Protein AF-A0A944E3U8-F1 (afdb_monomer_lite)

pLDDT: mean 85.31, std 17.19, range [30.39, 98.81]

Secondary structure (DSSP, 8-state):
-TTT-GGG-----S-HHHHHHHHHHHHHTT---EEEEEGGGGGGGHHIIIIIIITTT---EEEEETBB--STT-TTT-BTTHHHHHTTSTT-EEE--SSHHHHHHHHHHHHH--SS-EEEEE-S---------SEEETTEEEEEE-TTS---EEEEE-GGGHHHHHHHHHHHHHHH---EEEEE-SEEESPPHHHHHHHHHSSEEEEEEEEESSSSHHHHHHHHHHHTT--S-EEEEEE-SSPPPS--HHHHHHHTT-SHHHHHHHHHHHHHHHHH--S-------------------PPPPPPSSPPPPP---EEETTEEESTT---EEEEE--S-TT-HHHHHHHHHHHHHTT-SEEEEE--SHHHHHHHHHHHTT-SSPEEEE-SS-THHHHHHHHTT-SEEEE-GGG-TT-GGGHHHHHHHHHHHT--EEEEEEGGG--HHHHHHHSS--HHHHHHHHHHHHHHHHTTT---EEEEEE-SSHHHHHHHHHHHHHH----BEE--SS--SHHHHHHHHHHHHHHHHHTT--SEE----SS-HHHHHHHHHTT-S----EEEES-TTTHHHHGGG-SEEEEEETTEEEEEETTEEEEEEEGGGTTHHHHHHHHHTTSS--PPPP-PPP-

Structure (mmCIF, N/CA/C/O backbone):
data_AF-A0A944E3U8-F1
#
_entry.id   AF-A0A944E3U8-F1
#
loop_
_atom_site.group_PDB
_atom_site.id
_atom_site.type_symbol
_atom_site.label_atom_id
_atom_site.label_alt_id
_atom_site.label_comp_id
_atom_site.label_asym_id
_atom_site.label_entity_id
_atom_site.label_seq_id
_atom_site.pdbx_PDB_ins_code
_atom_site.Cartn_x
_atom_site.Cartn_y
_atom_site.Cartn_z
_atom_site.occupancy
_atom_site.B_iso_or_equiv
_atom_site.auth_seq_id
_atom_site.auth_comp_id
_atom_site.auth_asym_id
_atom_site.auth_atom_id
_atom_site.pdbx_PDB_model_num
ATOM 1 N N . MET A 1 1 ? 16.002 -10.370 21.525 1.00 70.06 1 MET A N 1
ATOM 2 C CA . MET A 1 1 ? 15.363 -11.692 21.335 1.00 70.06 1 MET A CA 1
ATOM 3 C C . MET A 1 1 ? 16.104 -12.505 20.283 1.00 70.06 1 MET A C 1
ATOM 5 O O . MET A 1 1 ? 16.608 -13.553 20.651 1.00 70.06 1 MET A O 1
ATOM 9 N N . ALA A 1 2 ? 16.281 -11.983 19.061 1.00 79.00 2 ALA A N 1
ATOM 10 C CA . ALA A 1 2 ? 17.024 -12.642 17.976 1.00 79.00 2 ALA A CA 1
ATOM 11 C C . ALA A 1 2 ? 18.429 -13.137 18.373 1.00 79.00 2 ALA A C 1
ATOM 13 O O . ALA A 1 2 ? 18.755 -14.288 18.142 1.00 79.00 2 ALA A O 1
ATOM 14 N N . VAL A 1 3 ? 19.218 -12.326 19.090 1.00 85.12 3 VAL A N 1
ATOM 15 C CA . VAL A 1 3 ? 20.553 -12.747 19.577 1.00 85.12 3 VAL A CA 1
ATOM 16 C C . VAL A 1 3 ? 20.490 -13.935 20.549 1.00 85.12 3 VAL A C 1
ATOM 18 O O . VAL A 1 3 ? 21.386 -14.767 20.576 1.00 85.12 3 VAL A O 1
ATOM 21 N N . ARG A 1 4 ? 19.440 -14.012 21.376 1.00 90.12 4 ARG A N 1
ATOM 22 C CA . ARG A 1 4 ? 19.311 -15.037 22.424 1.00 90.12 4 ARG A CA 1
ATOM 23 C C . ARG A 1 4 ? 18.653 -16.322 21.913 1.00 90.12 4 ARG A C 1
ATOM 25 O O . ARG A 1 4 ? 18.906 -17.380 22.476 1.00 90.12 4 ARG A O 1
ATOM 32 N N . PHE A 1 5 ? 17.798 -16.222 20.896 1.00 89.00 5 PHE A N 1
ATOM 33 C CA . PHE A 1 5 ? 17.044 -17.337 20.317 1.00 89.00 5 PHE A CA 1
ATOM 34 C C . PHE A 1 5 ? 17.022 -17.231 18.781 1.00 89.00 5 PHE A C 1
ATOM 36 O O . PHE A 1 5 ? 15.954 -16.999 18.212 1.00 89.00 5 PHE A O 1
ATOM 43 N N . PRO A 1 6 ? 18.180 -17.344 18.110 1.00 86.69 6 PRO A N 1
ATOM 44 C CA . PRO A 1 6 ? 18.287 -17.107 16.668 1.00 86.69 6 PRO A CA 1
ATOM 45 C C . PRO A 1 6 ? 17.401 -18.052 15.849 1.00 86.69 6 PRO A C 1
ATOM 47 O O . PRO A 1 6 ? 16.741 -17.606 14.920 1.00 86.69 6 PRO A O 1
ATOM 50 N N . ASP A 1 7 ? 17.259 -19.309 16.272 1.00 88.62 7 ASP A N 1
ATOM 51 C CA . ASP A 1 7 ? 16.445 -20.316 15.568 1.00 88.62 7 ASP A CA 1
ATOM 52 C C . ASP A 1 7 ? 14.931 -20.188 15.827 1.00 88.62 7 ASP A C 1
ATOM 54 O O . ASP A 1 7 ? 14.140 -21.029 15.406 1.00 88.62 7 ASP A O 1
ATOM 58 N N . ARG A 1 8 ? 14.510 -19.165 16.582 1.00 87.56 8 ARG A N 1
ATOM 59 C CA . ARG A 1 8 ? 13.103 -18.920 16.949 1.00 87.56 8 ARG A CA 1
ATOM 60 C C . ARG A 1 8 ? 12.608 -17.537 16.543 1.00 87.56 8 ARG A C 1
ATOM 62 O O . ARG A 1 8 ? 11.467 -17.197 16.849 1.00 87.56 8 ARG A O 1
ATOM 69 N N . VAL A 1 9 ? 13.461 -16.719 15.930 1.00 91.56 9 VAL A N 1
ATOM 70 C CA . VAL A 1 9 ? 13.129 -15.352 15.529 1.00 91.56 9 VAL A CA 1
ATOM 71 C C . VAL A 1 9 ? 13.502 -15.172 14.072 1.00 91.56 9 VAL A C 1
ATOM 73 O O . VAL A 1 9 ? 14.679 -15.134 13.730 1.00 91.56 9 VAL A O 1
ATOM 76 N N . PHE A 1 10 ? 12.482 -15.022 13.238 1.00 89.81 10 PHE A N 1
ATOM 77 C CA . PHE A 1 10 ? 12.627 -14.831 11.804 1.00 89.81 10 PHE A CA 1
ATOM 78 C C . PHE A 1 10 ? 12.220 -13.401 11.464 1.00 89.81 10 PHE A C 1
ATOM 80 O O . PHE A 1 10 ? 11.103 -12.987 11.772 1.00 89.81 10 PHE A O 1
ATOM 87 N N . ASP A 1 11 ? 13.140 -12.645 10.870 1.00 89.19 11 ASP A N 1
ATOM 88 C CA . ASP A 1 11 ? 12.849 -11.328 10.314 1.00 89.19 11 ASP A CA 1
ATOM 89 C C . ASP A 1 11 ? 12.529 -11.495 8.829 1.00 89.19 11 ASP A C 1
ATOM 91 O O . ASP A 1 11 ? 13.371 -11.940 8.048 1.00 89.19 11 ASP A O 1
ATOM 95 N N . VAL A 1 12 ? 11.292 -11.184 8.459 1.00 86.19 12 VAL A N 1
ATOM 96 C CA . VAL A 1 12 ? 10.816 -11.248 7.072 1.00 86.19 12 VAL A CA 1
ATOM 97 C C . VAL A 1 12 ? 10.881 -9.885 6.375 1.00 86.19 12 VAL A C 1
ATOM 99 O O . VAL A 1 12 ? 10.462 -9.760 5.228 1.00 86.19 12 VAL A O 1
ATOM 102 N N . GLY A 1 13 ? 11.399 -8.851 7.046 1.00 87.62 13 GLY A N 1
ATOM 103 C CA . GLY A 1 13 ? 11.366 -7.475 6.565 1.00 87.62 13 GLY A CA 1
ATOM 104 C C . GLY A 1 13 ? 9.938 -6.930 6.455 1.00 87.62 13 GLY A C 1
ATOM 105 O O . GLY A 1 13 ? 9.025 -7.355 7.161 1.00 87.62 13 GLY A O 1
ATOM 106 N N . ILE A 1 14 ? 9.732 -5.974 5.545 1.00 85.44 14 ILE A N 1
ATOM 107 C CA . ILE A 1 14 ? 8.424 -5.337 5.297 1.00 85.44 14 ILE A CA 1
ATOM 108 C C . ILE A 1 14 ? 7.599 -6.200 4.324 1.00 85.44 14 ILE A C 1
ATOM 110 O O . ILE A 1 14 ? 7.305 -5.803 3.191 1.00 85.44 14 ILE A O 1
ATOM 114 N N . ALA A 1 15 ? 7.303 -7.423 4.756 1.00 93.50 15 ALA A N 1
ATOM 115 C CA . ALA A 1 15 ? 6.632 -8.448 3.967 1.00 93.50 15 ALA A CA 1
ATOM 116 C C . ALA A 1 15 ? 5.545 -9.142 4.800 1.00 93.50 15 ALA A C 1
ATOM 118 O O . ALA A 1 15 ? 5.609 -10.345 5.054 1.00 93.50 15 ALA A O 1
ATOM 119 N N . GLU A 1 16 ? 4.544 -8.379 5.243 1.00 95.50 16 GLU A N 1
ATOM 120 C CA . GLU A 1 16 ? 3.513 -8.858 6.167 1.00 95.50 16 GLU A CA 1
ATOM 121 C C . GLU A 1 16 ? 2.783 -10.097 5.628 1.00 95.50 16 GLU A C 1
ATOM 123 O O . GLU A 1 16 ? 2.570 -11.037 6.388 1.00 95.50 16 GLU A O 1
ATOM 128 N N . GLN A 1 17 ? 2.481 -10.164 4.322 1.00 96.69 17 GLN A N 1
ATOM 129 C CA . GLN A 1 17 ? 1.853 -11.353 3.723 1.00 96.69 17 GLN A CA 1
ATOM 130 C C . GLN A 1 17 ? 2.705 -12.610 3.925 1.00 96.69 17 GLN A C 1
ATOM 132 O O . GLN A 1 17 ? 2.217 -13.629 4.405 1.00 96.69 17 GLN A O 1
ATOM 137 N N . HIS A 1 18 ? 4.008 -12.516 3.643 1.00 95.25 18 HIS A N 1
ATOM 138 C CA . HIS A 1 18 ? 4.942 -13.626 3.824 1.00 95.25 18 HIS A CA 1
ATOM 139 C C . HIS A 1 18 ? 5.085 -14.005 5.301 1.00 95.25 18 HIS A C 1
ATOM 141 O O . HIS A 1 18 ? 5.196 -15.192 5.612 1.00 95.25 18 HIS A O 1
ATOM 147 N N . ALA A 1 19 ? 5.045 -13.021 6.209 1.00 96.25 19 ALA A N 1
ATOM 148 C CA . ALA A 1 19 ? 5.047 -13.251 7.653 1.00 96.25 19 ALA A CA 1
ATOM 149 C C . ALA A 1 19 ? 3.872 -14.143 8.071 1.00 96.25 19 ALA A C 1
ATOM 151 O O . ALA A 1 19 ? 4.063 -15.152 8.753 1.00 96.25 19 ALA A O 1
ATOM 152 N N . VAL A 1 20 ? 2.659 -13.774 7.643 1.00 98.00 20 VAL A N 1
ATOM 153 C CA . VAL A 1 20 ? 1.426 -14.460 8.040 1.00 98.00 20 VAL A CA 1
ATOM 154 C C . VAL A 1 20 ? 1.305 -15.822 7.361 1.00 98.00 20 VAL A C 1
ATOM 156 O O . VAL A 1 20 ? 1.029 -16.799 8.052 1.00 98.00 20 VAL A O 1
ATOM 159 N N . THR A 1 21 ? 1.608 -15.940 6.066 1.00 97.19 21 THR A N 1
ATOM 160 C CA . THR A 1 21 ? 1.608 -17.241 5.372 1.00 97.19 21 THR A CA 1
ATOM 161 C C . THR A 1 21 ? 2.643 -18.201 5.968 1.00 97.19 21 THR A C 1
ATOM 163 O O . THR A 1 21 ? 2.348 -19.375 6.195 1.00 97.19 21 THR A O 1
ATOM 166 N N . SER A 1 22 ? 3.845 -17.718 6.308 1.00 96.12 22 SER A N 1
ATOM 167 C CA . SER A 1 22 ? 4.859 -18.551 6.978 1.00 96.12 22 SER A CA 1
ATOM 168 C C . SER A 1 22 ? 4.394 -18.996 8.363 1.00 96.12 22 SER A C 1
ATOM 170 O O . SER A 1 22 ? 4.591 -20.149 8.743 1.00 96.12 22 SER A O 1
ATOM 172 N N . ALA A 1 23 ? 3.743 -18.104 9.116 1.00 97.38 23 ALA A N 1
ATOM 173 C CA . ALA A 1 23 ? 3.146 -18.447 10.399 1.00 97.38 23 ALA A CA 1
ATOM 174 C C . ALA A 1 23 ? 2.047 -19.506 10.245 1.00 97.38 23 ALA A C 1
ATOM 176 O O . ALA A 1 23 ? 2.065 -20.492 10.974 1.00 97.38 23 ALA A O 1
ATOM 177 N N . ALA A 1 24 ? 1.148 -19.378 9.269 1.00 96.25 24 ALA A N 1
ATOM 178 C CA . ALA A 1 24 ? 0.142 -20.401 8.998 1.00 96.25 24 ALA A CA 1
ATOM 179 C C . ALA A 1 24 ? 0.792 -21.774 8.736 1.00 96.25 24 ALA A C 1
ATOM 181 O O . ALA A 1 24 ? 0.452 -22.755 9.396 1.00 96.25 24 ALA A O 1
ATOM 182 N N . GLY A 1 25 ? 1.812 -21.833 7.871 1.00 91.44 25 GLY A N 1
ATOM 183 C CA . GLY A 1 25 ? 2.557 -23.069 7.603 1.00 91.44 25 GLY A CA 1
ATOM 184 C C . GLY A 1 25 ? 3.234 -23.662 8.847 1.00 91.44 25 GLY A C 1
ATOM 185 O O . GLY A 1 25 ? 3.137 -24.864 9.098 1.00 91.44 25 GLY A O 1
ATOM 186 N N . LEU A 1 26 ? 3.873 -22.828 9.675 1.00 92.06 26 LEU A N 1
ATOM 187 C CA . LEU A 1 26 ? 4.475 -23.259 10.944 1.00 92.06 26 LEU A CA 1
ATOM 188 C C . LEU A 1 26 ? 3.424 -23.782 11.933 1.00 92.06 26 LEU A C 1
ATOM 190 O O . LEU A 1 26 ? 3.670 -24.777 12.617 1.00 92.06 26 LEU A O 1
ATOM 194 N N . ALA A 1 27 ? 2.260 -23.135 12.006 1.00 94.50 27 ALA A N 1
ATOM 195 C CA . ALA A 1 27 ? 1.162 -23.553 12.868 1.00 94.50 27 ALA A CA 1
ATOM 196 C C . ALA A 1 27 ? 0.578 -24.903 12.430 1.00 94.50 27 ALA A C 1
ATOM 198 O O . ALA A 1 27 ? 0.388 -25.788 13.262 1.00 94.50 27 ALA A O 1
ATOM 199 N N . MET A 1 28 ? 0.405 -25.118 11.121 1.00 87.19 28 MET A N 1
ATOM 200 C CA . MET A 1 28 ? 0.040 -26.429 10.566 1.00 87.19 28 MET A CA 1
ATOM 201 C C . MET A 1 28 ? 1.092 -27.508 10.876 1.00 87.19 28 MET A C 1
ATOM 203 O O . MET A 1 28 ? 0.750 -28.671 11.071 1.00 87.19 28 MET A O 1
ATOM 207 N N . GLY A 1 29 ? 2.367 -27.120 10.976 1.00 86.69 29 GLY A N 1
ATOM 208 C CA . GLY A 1 29 ? 3.470 -27.979 11.418 1.00 86.69 29 GLY A CA 1
ATOM 209 C C . GLY A 1 29 ? 3.523 -28.248 12.930 1.00 86.69 29 GLY A C 1
ATOM 210 O O . GLY A 1 29 ? 4.448 -28.919 13.388 1.00 86.69 29 GLY A O 1
ATOM 211 N N . GLY A 1 30 ? 2.569 -27.736 13.715 1.00 85.62 30 GLY A N 1
ATOM 212 C CA . GLY A 1 30 ? 2.461 -27.965 15.160 1.00 85.62 30 GLY A CA 1
ATOM 213 C C . GLY A 1 30 ? 3.175 -26.937 16.043 1.00 85.62 30 GLY A C 1
ATOM 214 O O . GLY A 1 30 ? 3.295 -27.149 17.250 1.00 85.62 30 GLY A O 1
ATOM 215 N N . CYS A 1 31 ? 3.667 -25.830 15.480 1.00 92.88 31 CYS A N 1
ATOM 216 C CA . CYS A 1 31 ? 4.175 -24.704 16.268 1.00 92.88 31 CYS A CA 1
ATOM 217 C C . CYS A 1 31 ? 3.052 -23.743 16.693 1.00 92.88 31 CYS A C 1
ATOM 219 O O . CYS A 1 31 ? 1.956 -23.767 16.148 1.00 92.88 31 CYS A O 1
ATOM 221 N N . HIS A 1 32 ? 3.360 -22.839 17.629 1.00 97.19 32 HIS A N 1
ATOM 222 C CA . HIS A 1 32 ? 2.539 -21.657 17.920 1.00 97.19 32 HIS A CA 1
ATOM 223 C C . HIS A 1 32 ? 3.330 -20.397 17.551 1.00 97.19 32 HIS A C 1
ATOM 225 O O . HIS A 1 32 ? 4.145 -19.920 18.350 1.00 97.19 32 HIS A O 1
ATOM 231 N N . PRO A 1 33 ? 3.166 -19.866 16.333 1.00 97.38 33 PRO A N 1
ATOM 232 C CA . PRO A 1 33 ? 3.887 -18.680 15.897 1.00 97.38 33 PRO A CA 1
ATOM 233 C C . PRO A 1 33 ? 3.361 -17.415 16.574 1.00 97.38 33 PRO A C 1
ATOM 235 O O . PRO A 1 33 ? 2.155 -17.228 16.744 1.00 97.38 33 PRO A O 1
ATOM 238 N N . VAL A 1 34 ? 4.284 -16.511 16.901 1.00 97.56 34 VAL A N 1
ATOM 239 C CA . VAL A 1 34 ? 3.965 -15.149 17.335 1.00 97.56 34 VAL A CA 1
ATOM 240 C C . VAL A 1 34 ? 4.417 -14.185 16.245 1.00 97.56 34 VAL A C 1
ATOM 242 O O . VAL A 1 34 ? 5.615 -14.042 16.004 1.00 97.56 34 VAL A O 1
ATOM 245 N N . VAL A 1 35 ? 3.461 -13.534 15.587 1.00 97.44 35 VAL A N 1
ATOM 246 C CA . VAL A 1 35 ? 3.695 -12.616 14.467 1.00 97.44 35 VAL A CA 1
ATOM 247 C C . VAL A 1 35 ? 3.631 -11.184 14.982 1.00 97.44 35 VAL A C 1
ATOM 249 O O . VAL A 1 35 ? 2.555 -10.671 15.278 1.00 97.44 35 VAL A O 1
ATOM 252 N N . ALA A 1 36 ? 4.787 -10.538 15.116 1.00 95.56 36 ALA A N 1
ATOM 253 C CA . ALA A 1 36 ? 4.873 -9.139 15.520 1.00 95.56 36 ALA A CA 1
ATOM 254 C C . ALA A 1 36 ? 4.919 -8.235 14.282 1.00 95.56 36 ALA A C 1
ATOM 256 O O . ALA A 1 36 ? 5.867 -8.305 13.505 1.00 95.56 36 ALA A O 1
ATOM 257 N N . VAL A 1 37 ? 3.906 -7.386 14.112 1.00 95.31 37 VAL A N 1
ATOM 258 C CA . VAL A 1 37 ? 3.778 -6.455 12.979 1.00 95.31 37 VAL A CA 1
ATOM 259 C C . VAL A 1 37 ? 3.236 -5.117 13.457 1.00 95.31 37 VAL A C 1
ATOM 261 O O . VAL A 1 37 ? 2.627 -5.026 14.524 1.00 95.31 37 VAL A O 1
ATOM 264 N N . TYR A 1 38 ? 3.432 -4.064 12.667 1.00 94.81 38 TYR A N 1
ATOM 265 C CA . TYR A 1 38 ? 2.759 -2.800 12.940 1.00 94.81 38 TYR A CA 1
ATOM 266 C C . TYR A 1 38 ? 1.271 -2.954 12.635 1.00 94.81 38 TYR A C 1
ATOM 268 O O . TYR A 1 38 ? 0.897 -3.426 11.563 1.00 94.81 38 TYR A O 1
ATOM 276 N N . ALA A 1 39 ? 0.428 -2.518 13.565 1.00 95.31 39 ALA A N 1
ATOM 277 C CA . ALA A 1 39 ? -1.024 -2.609 13.488 1.00 95.31 39 ALA A CA 1
ATOM 278 C C . ALA A 1 39 ? -1.581 -2.041 12.170 1.00 95.31 39 ALA A C 1
ATOM 280 O O . ALA A 1 39 ? -2.426 -2.673 11.542 1.00 95.31 39 ALA A O 1
ATOM 281 N N . THR A 1 40 ? -1.055 -0.897 11.711 1.00 92.94 40 THR A N 1
ATOM 282 C CA . THR A 1 40 ? -1.381 -0.310 10.399 1.00 92.94 40 THR A CA 1
ATOM 283 C C . THR A 1 40 ? -1.152 -1.291 9.260 1.00 92.94 40 THR A C 1
ATOM 285 O O . THR A 1 40 ? -2.021 -1.384 8.409 1.00 92.94 40 THR A O 1
ATOM 288 N N . PHE A 1 41 ? -0.009 -1.986 9.223 1.00 93.88 41 PHE A N 1
ATOM 289 C CA . PHE A 1 41 ? 0.410 -2.798 8.074 1.00 93.88 41 PHE A CA 1
ATOM 290 C C . PHE A 1 41 ? -0.203 -4.196 8.051 1.00 93.88 41 PHE A C 1
ATOM 292 O O . PHE A 1 41 ? -0.101 -4.888 7.039 1.00 93.88 41 PHE A O 1
ATOM 299 N N . LEU A 1 42 ? -0.900 -4.600 9.118 1.00 94.38 42 LEU A N 1
ATOM 300 C CA . LEU A 1 42 ? -1.674 -5.840 9.132 1.00 94.38 42 LEU A CA 1
ATOM 301 C C . LEU A 1 42 ? -2.692 -5.889 7.982 1.00 94.38 42 LEU A C 1
ATOM 303 O O . LEU A 1 42 ? -2.974 -6.963 7.459 1.00 94.38 42 LEU A O 1
ATOM 307 N N . ASN A 1 43 ? -3.190 -4.729 7.537 1.00 91.12 43 ASN A N 1
ATOM 308 C CA . ASN A 1 43 ? -4.085 -4.616 6.386 1.00 91.12 43 ASN A CA 1
ATOM 309 C C . ASN A 1 43 ? -3.502 -5.238 5.102 1.00 91.12 43 ASN A C 1
ATOM 311 O O . ASN A 1 43 ? -4.259 -5.742 4.279 1.00 91.12 43 ASN A O 1
ATOM 315 N N . ARG A 1 44 ? -2.172 -5.249 4.938 1.00 93.81 44 ARG A N 1
ATOM 316 C CA . ARG A 1 44 ? -1.491 -5.856 3.783 1.00 93.81 44 ARG A CA 1
ATOM 317 C C . ARG A 1 44 ? -1.600 -7.374 3.780 1.00 93.81 44 ARG A C 1
ATOM 319 O O . ARG A 1 44 ? -1.562 -7.963 2.707 1.00 93.81 44 ARG A O 1
ATOM 326 N N . ALA A 1 45 ? -1.740 -7.977 4.959 1.00 96.38 45 ALA A N 1
ATOM 327 C CA . ALA A 1 45 ? -1.828 -9.418 5.165 1.00 96.38 45 ALA A CA 1
ATOM 328 C C . ALA A 1 45 ? -3.230 -9.883 5.583 1.00 96.38 45 ALA A C 1
ATOM 330 O O . ALA A 1 45 ? -3.386 -10.991 6.091 1.00 96.38 45 ALA A O 1
ATOM 331 N N . PHE A 1 46 ? -4.253 -9.037 5.417 1.00 97.38 46 PHE A N 1
ATOM 332 C CA . PHE A 1 46 ? -5.601 -9.343 5.892 1.00 97.38 46 PHE A CA 1
ATOM 333 C C . PHE A 1 46 ? -6.170 -10.618 5.258 1.00 97.38 46 PHE A C 1
ATOM 335 O O . PHE A 1 46 ? -6.784 -11.425 5.952 1.00 97.38 46 PHE A O 1
ATOM 342 N N . ASP A 1 47 ? -5.904 -10.830 3.968 1.00 97.69 47 ASP A N 1
ATOM 343 C CA . ASP A 1 47 ? -6.311 -12.048 3.269 1.00 97.69 47 ASP A CA 1
ATOM 344 C C . ASP A 1 47 ? -5.670 -13.296 3.893 1.00 97.69 47 ASP A C 1
ATOM 346 O O . ASP A 1 47 ? -6.374 -14.247 4.203 1.00 97.69 47 ASP A O 1
ATOM 350 N N . GLN A 1 48 ? -4.375 -13.259 4.223 1.00 98.38 48 GLN A N 1
ATOM 351 C CA . GLN A 1 48 ? -3.692 -14.368 4.903 1.00 98.38 48 GLN A CA 1
ATOM 352 C C . GLN A 1 48 ? -4.230 -14.582 6.327 1.00 98.38 48 GLN A C 1
ATOM 354 O O . GLN A 1 48 ? -4.380 -15.716 6.778 1.00 98.38 48 GLN A O 1
ATOM 359 N N . VAL A 1 49 ? -4.566 -13.508 7.053 1.00 98.38 49 VAL A N 1
ATOM 360 C CA . VAL A 1 49 ? -5.216 -13.624 8.371 1.00 98.38 49 VAL A CA 1
ATOM 361 C C . VAL A 1 49 ? -6.552 -14.362 8.246 1.00 98.38 49 VAL A C 1
ATOM 363 O O . VAL A 1 49 ? -6.865 -15.205 9.087 1.00 98.38 49 VAL A O 1
ATOM 366 N N . LEU A 1 50 ? -7.331 -14.070 7.203 1.00 97.56 50 LEU A N 1
ATOM 367 C CA . LEU A 1 50 ? -8.651 -14.654 6.995 1.00 97.56 50 LEU A CA 1
ATOM 368 C C . LEU A 1 50 ? -8.581 -16.081 6.427 1.00 97.56 50 LEU A C 1
ATOM 370 O O . LEU A 1 50 ? -9.156 -17.001 7.010 1.00 97.56 50 LEU A O 1
ATOM 374 N N . MET A 1 51 ? -7.880 -16.261 5.311 1.00 97.50 51 MET A N 1
ATOM 375 C CA . MET A 1 51 ? -7.873 -17.487 4.513 1.00 97.50 51 MET A CA 1
ATOM 376 C C . MET A 1 51 ? -6.839 -18.501 4.995 1.00 97.50 51 MET A C 1
ATOM 378 O O . MET A 1 51 ? -7.164 -19.679 5.097 1.00 97.50 51 MET A O 1
ATOM 382 N N . ASP A 1 52 ? -5.632 -18.067 5.363 1.00 96.94 52 ASP A N 1
ATOM 383 C CA . ASP A 1 52 ? -4.567 -19.002 5.751 1.00 96.94 52 ASP A CA 1
ATOM 384 C C . ASP A 1 52 ? -4.643 -19.361 7.241 1.00 96.94 52 ASP A C 1
ATOM 386 O O . ASP A 1 52 ? -4.319 -20.482 7.632 1.00 96.94 52 ASP A O 1
ATOM 390 N N . VAL A 1 53 ? -5.061 -18.417 8.092 1.00 98.12 53 VAL A N 1
ATOM 391 C CA . VAL A 1 53 ? -5.054 -18.593 9.553 1.00 98.12 53 VAL A CA 1
ATOM 392 C C . VAL A 1 53 ? -6.446 -18.890 10.107 1.00 98.12 53 VAL A C 1
ATOM 394 O O . VAL A 1 53 ? -6.654 -19.945 10.712 1.00 98.12 53 VAL A O 1
ATOM 397 N N . ALA A 1 54 ? -7.400 -17.971 9.942 1.00 97.50 54 ALA A N 1
ATOM 398 C CA . ALA A 1 54 ? -8.694 -18.058 10.615 1.00 97.50 54 ALA A CA 1
ATOM 399 C C . ALA A 1 54 ? -9.581 -19.185 10.075 1.00 97.50 54 ALA A C 1
ATOM 401 O O . ALA A 1 54 ? -10.137 -19.947 10.867 1.00 97.50 54 ALA A O 1
ATOM 402 N N . LEU A 1 55 ? -9.664 -19.346 8.748 1.00 95.81 55 LEU A N 1
ATOM 403 C CA . LEU A 1 55 ? -10.413 -20.431 8.100 1.00 95.81 55 LEU A CA 1
ATOM 404 C C . LEU A 1 55 ? -10.007 -21.816 8.628 1.00 95.81 55 LEU A C 1
ATOM 406 O O . LEU A 1 55 ? -10.844 -22.705 8.779 1.00 95.81 55 LEU A O 1
ATOM 410 N N . HIS A 1 56 ? -8.723 -21.976 8.940 1.00 94.31 56 HIS A N 1
ATOM 411 C CA . HIS A 1 56 ? -8.124 -23.217 9.415 1.00 94.31 56 HIS A CA 1
ATOM 412 C C . HIS A 1 56 ? -8.034 -23.314 10.947 1.00 94.31 56 HIS A C 1
ATOM 414 O O . HIS A 1 56 ? -7.498 -24.297 11.453 1.00 94.31 56 HIS A O 1
ATOM 420 N N . GLN A 1 57 ? -8.555 -22.323 11.683 1.00 94.62 57 GLN A N 1
ATOM 421 C CA . GLN A 1 57 ? -8.514 -22.253 13.151 1.00 94.62 57 GLN A CA 1
ATOM 422 C C . GLN A 1 57 ? -7.095 -22.408 13.726 1.00 94.62 57 GLN A C 1
ATOM 424 O O . GLN A 1 57 ? -6.893 -23.021 14.774 1.00 94.62 57 GLN A O 1
ATOM 429 N N . LEU A 1 58 ? -6.088 -21.864 13.036 1.00 96.12 58 LEU A N 1
ATOM 430 C CA . LEU A 1 58 ? -4.695 -22.076 13.421 1.00 96.12 58 LEU A CA 1
ATOM 431 C C . LEU A 1 58 ? -4.299 -21.250 14.656 1.00 96.12 58 LEU A C 1
ATOM 433 O O . LEU A 1 58 ? -4.682 -20.078 14.759 1.00 96.12 58 LEU A O 1
ATOM 437 N N . PRO A 1 59 ? -3.469 -21.809 15.559 1.00 97.19 59 PRO A N 1
ATOM 438 C CA . PRO A 1 59 ? -2.973 -21.117 16.745 1.00 97.19 59 PRO A CA 1
ATOM 439 C C . PRO A 1 59 ? -1.832 -20.152 16.399 1.00 97.19 59 PRO A C 1
ATOM 441 O O . PRO A 1 59 ? -0.649 -20.430 16.599 1.00 97.19 59 PRO A O 1
ATOM 444 N N . VAL A 1 60 ? -2.199 -18.996 15.850 1.00 98.69 60 VAL A N 1
ATOM 445 C CA . VAL A 1 60 ? -1.278 -17.891 15.554 1.00 98.69 60 VAL A CA 1
ATOM 446 C C . VAL A 1 60 ? -1.614 -16.706 16.455 1.00 98.69 60 VAL A C 1
ATOM 448 O O . VAL A 1 60 ? -2.763 -16.265 16.511 1.00 98.69 60 VAL A O 1
ATOM 451 N N . THR A 1 61 ? -0.608 -16.167 17.150 1.00 98.75 61 THR A N 1
ATOM 452 C CA . THR A 1 61 ? -0.759 -14.948 17.958 1.00 98.75 61 THR A CA 1
ATOM 453 C C . THR A 1 61 ? -0.144 -13.750 17.248 1.00 98.75 61 THR A C 1
ATOM 455 O O . THR A 1 61 ? 1.070 -13.674 17.078 1.00 98.75 61 THR A O 1
ATOM 458 N N . PHE A 1 62 ? -0.961 -12.766 16.898 1.00 98.56 62 PHE A N 1
ATOM 459 C CA . PHE A 1 62 ? -0.514 -11.481 16.377 1.00 98.56 62 PHE A CA 1
ATOM 460 C C . PHE A 1 62 ? -0.179 -10.525 17.526 1.00 98.56 62 PHE A C 1
ATOM 462 O O . PHE A 1 62 ? -0.967 -10.339 18.450 1.00 98.56 62 PHE A O 1
ATOM 469 N N . VAL A 1 63 ? 0.978 -9.875 17.472 1.00 97.75 63 VAL A N 1
ATOM 470 C CA . VAL A 1 63 ? 1.326 -8.759 18.359 1.00 97.75 63 VAL A CA 1
ATOM 471 C C . VAL A 1 63 ? 1.346 -7.500 17.510 1.00 97.75 63 VAL A C 1
ATOM 473 O O . VAL A 1 63 ? 2.249 -7.301 16.699 1.00 97.75 63 VAL A O 1
ATOM 476 N N . LEU A 1 64 ? 0.318 -6.675 17.685 1.00 97.19 64 LEU A N 1
ATOM 477 C CA . LEU A 1 64 ? 0.078 -5.478 16.893 1.00 97.19 64 LEU A CA 1
ATOM 478 C C . LEU A 1 64 ? 0.774 -4.301 17.562 1.00 97.19 64 LEU A C 1
ATOM 480 O O . LEU A 1 64 ? 0.193 -3.611 18.402 1.00 97.19 64 LEU A O 1
ATOM 484 N N . ASP A 1 65 ? 2.041 -4.104 17.222 1.00 94.25 65 ASP A N 1
ATOM 485 C CA . ASP A 1 65 ? 2.784 -2.928 17.655 1.00 94.25 65 ASP A CA 1
ATOM 486 C C . ASP A 1 65 ? 2.160 -1.661 17.058 1.00 94.25 65 ASP A C 1
ATOM 488 O O . ASP A 1 65 ? 1.586 -1.694 15.969 1.00 94.25 65 ASP A O 1
ATOM 492 N N . ARG A 1 66 ? 2.270 -0.530 17.761 1.00 94.25 66 ARG A N 1
ATOM 493 C CA . ARG A 1 66 ? 1.664 0.747 17.347 1.00 94.25 66 ARG A CA 1
ATOM 494 C C . ARG A 1 66 ? 0.136 0.694 17.179 1.00 94.25 66 ARG A C 1
ATOM 496 O O . ARG A 1 66 ? -0.423 1.468 16.405 1.00 94.25 66 ARG A O 1
ATOM 503 N N . ALA A 1 67 ? -0.544 -0.167 17.935 1.00 95.12 67 ALA A N 1
ATOM 504 C CA . ALA A 1 67 ? -2.004 -0.178 18.019 1.00 95.12 67 ALA A CA 1
ATOM 505 C C . ALA A 1 67 ? -2.559 1.188 18.471 1.00 95.12 67 ALA A C 1
ATOM 507 O O . ALA A 1 67 ? -2.023 1.815 19.392 1.00 95.12 67 ALA A O 1
ATOM 508 N N . GLY A 1 68 ? -3.638 1.642 17.830 1.00 93.56 68 GLY A N 1
ATOM 509 C CA . GLY A 1 68 ? -4.247 2.949 18.092 1.00 93.56 68 GLY A CA 1
ATOM 510 C C . GLY A 1 68 ? -3.404 4.145 17.628 1.00 93.56 68 GLY A C 1
ATOM 511 O O . GLY A 1 68 ? -2.622 4.063 16.680 1.00 93.56 68 GLY A O 1
ATOM 512 N N . ILE A 1 69 ? -3.565 5.299 18.287 1.00 91.88 69 ILE A N 1
ATOM 513 C CA . ILE A 1 69 ? -2.751 6.490 17.988 1.00 91.88 69 ILE A CA 1
ATOM 514 C C . ILE A 1 69 ? -1.335 6.310 18.529 1.00 91.88 69 ILE A C 1
ATOM 516 O O . ILE A 1 69 ? -1.124 6.113 19.730 1.00 91.88 69 ILE A O 1
ATOM 520 N N . THR A 1 70 ? -0.358 6.497 17.646 1.00 90.56 70 THR A N 1
ATOM 521 C CA . THR A 1 70 ? 1.069 6.484 17.990 1.00 90.56 70 THR A CA 1
ATOM 522 C C . THR A 1 70 ? 1.589 7.840 18.451 1.00 90.56 70 THR A C 1
ATOM 524 O O . THR A 1 70 ? 2.493 7.883 19.280 1.00 90.56 70 THR A O 1
ATOM 527 N N . GLY A 1 71 ? 1.021 8.944 17.957 1.00 87.69 71 GLY A N 1
ATOM 528 C CA . GLY A 1 71 ? 1.503 10.303 18.207 1.00 87.69 71 GLY A CA 1
ATOM 529 C C . GLY A 1 71 ? 2.427 10.810 17.093 1.00 87.69 71 GLY A C 1
ATOM 530 O O . GLY A 1 71 ? 1.923 11.217 16.046 1.00 87.69 71 GLY A O 1
ATOM 531 N N . PRO A 1 72 ? 3.759 10.820 17.289 1.00 86.31 72 PRO A N 1
ATOM 532 C CA . PRO A 1 72 ? 4.680 11.507 16.385 1.00 86.31 72 PRO A CA 1
ATOM 533 C C . PRO A 1 72 ? 4.864 10.812 15.032 1.00 86.31 72 PRO A C 1
ATOM 535 O O . PRO A 1 72 ? 5.327 11.454 14.101 1.00 86.31 72 PRO A O 1
ATOM 538 N N . ASP A 1 73 ? 4.501 9.531 14.900 1.00 86.25 73 ASP A N 1
ATOM 539 C CA . ASP A 1 73 ? 4.698 8.789 13.644 1.00 86.25 73 ASP A CA 1
ATOM 540 C C . ASP A 1 73 ? 3.658 9.176 12.562 1.00 86.25 73 ASP A C 1
ATOM 542 O O . ASP A 1 73 ? 3.832 8.848 11.390 1.00 86.25 73 ASP A O 1
ATOM 546 N N . GLY A 1 74 ? 2.583 9.880 12.945 1.00 88.94 74 GLY A N 1
ATOM 547 C CA . GLY A 1 74 ? 1.579 10.410 12.021 1.00 88.94 74 GLY A CA 1
ATOM 548 C C . GLY A 1 74 ? 0.625 9.372 11.404 1.00 88.94 74 GLY A C 1
ATOM 549 O O . GLY A 1 74 ? 0.624 8.198 11.792 1.00 88.94 74 GLY A O 1
ATOM 550 N N . PRO A 1 75 ? -0.205 9.802 10.432 1.00 89.56 75 PRO A N 1
ATOM 551 C CA . PRO A 1 75 ? -1.350 9.032 9.939 1.00 89.56 75 PRO A CA 1
ATOM 552 C C . PRO A 1 75 ? -0.969 7.705 9.275 1.00 89.56 75 PRO A C 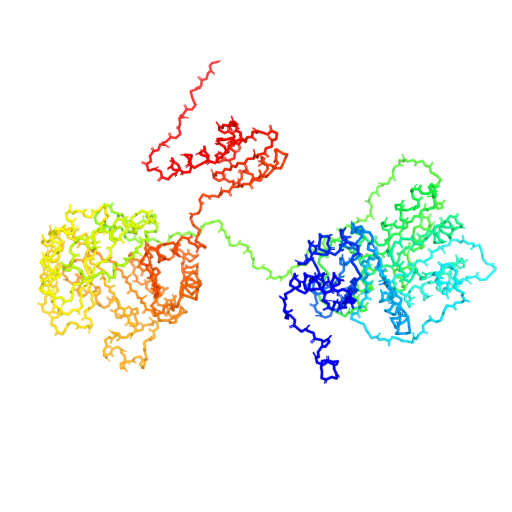1
ATOM 554 O O . PRO A 1 75 ? -1.732 6.747 9.356 1.00 89.56 75 PRO A O 1
ATOM 557 N N . SER A 1 76 ? 0.215 7.615 8.663 1.00 88.44 76 SER A N 1
ATOM 558 C CA . SER A 1 76 ? 0.698 6.385 8.022 1.00 88.44 76 SER A CA 1
ATOM 559 C C . SER A 1 76 ? 1.062 5.275 9.010 1.00 88.44 76 SER A C 1
ATOM 561 O O . SER A 1 76 ? 1.216 4.137 8.590 1.00 88.44 76 SER A O 1
ATOM 563 N N . HIS A 1 77 ? 1.211 5.586 10.300 1.00 91.88 77 HIS A N 1
ATOM 564 C CA . HIS A 1 77 ? 1.629 4.638 11.337 1.00 91.88 77 HIS A CA 1
ATOM 565 C C . HIS A 1 77 ? 0.621 4.509 12.483 1.00 91.88 77 HIS A C 1
ATOM 567 O O . HIS A 1 77 ? 0.872 3.773 13.437 1.00 91.88 77 HIS A O 1
ATOM 573 N N . HIS A 1 78 ? -0.489 5.247 12.447 1.00 93.12 78 HIS A N 1
ATOM 574 C CA . HIS A 1 78 ? -1.561 5.082 13.420 1.00 93.12 78 HIS A CA 1
ATOM 575 C C . HIS A 1 78 ? -2.286 3.757 13.176 1.00 93.12 78 HIS A C 1
ATOM 577 O O . HIS A 1 78 ? -3.045 3.624 12.220 1.00 93.12 78 HIS A O 1
ATOM 583 N N . GLY A 1 79 ? -2.114 2.791 14.079 1.00 93.94 79 GLY A N 1
ATOM 584 C CA . GLY A 1 79 ? -2.803 1.502 14.068 1.00 93.94 79 GLY A CA 1
ATOM 585 C C . GLY A 1 79 ? -4.266 1.574 14.496 1.00 93.94 79 GLY A C 1
ATOM 586 O O . GLY A 1 79 ? -4.756 0.678 15.173 1.00 93.94 79 GLY A O 1
ATOM 587 N N . MET A 1 80 ? -4.960 2.661 14.170 1.00 93.94 80 MET A N 1
ATOM 588 C CA . MET A 1 80 ? -6.285 2.989 14.695 1.00 93.94 80 MET A CA 1
ATOM 589 C C . MET A 1 80 ? -7.439 2.181 14.089 1.00 93.94 80 MET A C 1
ATOM 591 O O . MET A 1 80 ? -8.585 2.413 14.459 1.00 93.94 80 MET A O 1
ATOM 595 N N . TRP A 1 81 ? -7.158 1.269 13.157 1.00 93.38 81 TRP A N 1
ATOM 596 C CA . TRP A 1 81 ? -8.154 0.435 12.474 1.00 93.38 81 TRP A CA 1
ATOM 597 C C . TRP A 1 81 ? -8.080 -1.042 12.868 1.00 93.38 81 TRP A C 1
ATOM 599 O O . TRP A 1 81 ? -8.839 -1.843 12.332 1.00 93.38 81 TRP A O 1
ATOM 609 N N . ASP A 1 82 ? -7.174 -1.412 13.774 1.00 94.25 82 ASP A N 1
ATOM 610 C CA . ASP A 1 82 ? -6.865 -2.802 14.110 1.00 94.25 82 ASP A CA 1
ATOM 611 C C . ASP A 1 82 ? -8.092 -3.623 14.540 1.00 94.25 82 ASP A C 1
ATOM 613 O O . ASP A 1 82 ? -8.339 -4.689 13.975 1.00 94.25 82 ASP A O 1
ATOM 617 N N . LEU A 1 83 ? -8.912 -3.114 15.463 1.00 96.00 83 LEU A N 1
ATOM 618 C CA . LEU A 1 83 ? -10.159 -3.773 15.865 1.00 96.00 83 LEU A CA 1
ATOM 619 C C . LEU A 1 83 ? -11.154 -3.837 14.708 1.00 96.00 83 LEU A C 1
ATOM 621 O O . LEU A 1 83 ? -11.803 -4.858 14.527 1.00 96.00 83 LEU A O 1
ATOM 625 N N . SER A 1 84 ? -11.225 -2.783 13.895 1.00 95.19 84 SER A N 1
ATOM 626 C CA . SER A 1 84 ? -12.146 -2.699 12.749 1.00 95.19 84 SER A CA 1
ATOM 627 C C . SER A 1 84 ? -11.830 -3.739 11.672 1.00 95.19 84 SER A C 1
ATOM 629 O O . SER A 1 84 ? -12.735 -4.270 11.035 1.00 95.19 84 SER A O 1
ATOM 631 N N . ILE A 1 85 ? -10.543 -4.032 11.482 1.00 95.25 85 ILE A N 1
ATOM 632 C CA . ILE A 1 85 ? -10.048 -5.035 10.536 1.00 95.25 85 ILE A CA 1
ATOM 633 C C . ILE A 1 85 ? -10.229 -6.444 11.104 1.00 95.25 85 ILE A C 1
ATOM 635 O O . ILE A 1 85 ? -10.606 -7.351 10.374 1.00 95.25 85 ILE A O 1
ATOM 639 N N . LEU A 1 86 ? -9.982 -6.644 12.400 1.00 96.94 86 LEU A N 1
ATOM 640 C CA . LEU A 1 86 ? -9.990 -7.977 13.013 1.00 96.94 86 LEU A CA 1
ATOM 641 C C . LEU A 1 86 ? -11.370 -8.452 13.476 1.00 96.94 86 LEU A C 1
ATOM 643 O O . LEU A 1 86 ? -11.599 -9.655 13.542 1.00 96.94 86 LEU A O 1
ATOM 647 N N . ALA A 1 87 ? -12.294 -7.536 13.760 1.00 95.69 87 ALA A N 1
ATOM 648 C CA . ALA A 1 87 ? -13.678 -7.834 14.123 1.00 95.69 87 ALA A CA 1
ATOM 649 C C . ALA A 1 87 ? -14.415 -8.781 13.155 1.00 95.69 87 ALA A C 1
ATOM 651 O O . ALA A 1 87 ? -15.082 -9.694 13.642 1.00 95.69 87 ALA A O 1
ATOM 652 N N . PRO A 1 88 ? -14.330 -8.617 11.819 1.00 95.62 88 PRO A N 1
ATOM 653 C CA . PRO A 1 88 ? -15.001 -9.523 10.887 1.00 95.62 88 PRO A CA 1
ATOM 654 C C . PRO A 1 88 ? -14.341 -10.905 10.755 1.00 95.62 88 PRO A C 1
ATOM 656 O O . PRO A 1 88 ? -14.921 -11.770 10.104 1.00 95.62 88 PRO A O 1
ATOM 659 N N . VAL A 1 89 ? -13.152 -11.137 11.324 1.00 97.50 89 VAL A N 1
ATOM 660 C CA . VAL A 1 89 ? -12.421 -12.404 11.163 1.00 97.50 89 VAL A CA 1
ATOM 661 C C . VAL A 1 89 ? -13.032 -13.489 12.067 1.00 97.50 89 VAL A C 1
ATOM 663 O O . VAL A 1 89 ? -12.982 -13.356 13.294 1.00 97.50 89 VAL A O 1
ATOM 666 N N . PRO A 1 90 ? -13.579 -14.591 11.517 1.00 96.19 90 PRO A N 1
ATOM 667 C CA . PRO A 1 90 ? -14.191 -15.645 12.326 1.00 96.19 90 PRO A CA 1
ATOM 668 C C . PRO A 1 90 ? -13.199 -16.287 13.304 1.00 96.19 90 PRO A C 1
ATOM 670 O O . PRO A 1 90 ? -12.063 -16.586 12.948 1.00 96.19 90 PRO A O 1
ATOM 673 N N . GLY A 1 91 ? -13.626 -16.510 14.550 1.00 95.50 91 GLY A N 1
ATOM 674 C CA . GLY A 1 91 ? -12.797 -17.143 15.587 1.00 95.50 91 GLY A CA 1
ATOM 675 C C . GLY A 1 91 ? -11.657 -16.275 16.141 1.00 95.50 91 GLY A C 1
ATOM 676 O O . GLY A 1 91 ? -10.972 -16.707 17.066 1.00 95.50 91 GLY A O 1
ATOM 677 N N . MET A 1 92 ? -11.469 -15.054 15.628 1.00 98.06 92 MET A N 1
ATOM 678 C CA . MET A 1 92 ? -10.457 -14.121 16.118 1.00 98.06 92 MET A CA 1
ATOM 679 C C . MET A 1 92 ? -10.743 -13.680 17.554 1.00 98.06 92 MET A C 1
ATOM 681 O O . MET A 1 92 ? -11.866 -13.308 17.898 1.00 98.06 92 MET A O 1
ATOM 685 N N . ARG A 1 93 ? -9.701 -13.668 18.389 1.00 98.50 93 ARG A N 1
ATOM 686 C CA . ARG A 1 93 ? -9.758 -13.140 19.758 1.00 98.50 93 ARG A CA 1
ATOM 687 C C . ARG A 1 93 ? -8.749 -12.009 19.916 1.00 98.50 93 ARG A C 1
ATOM 689 O O . ARG A 1 93 ? -7.558 -12.226 19.721 1.00 98.50 93 ARG A O 1
ATOM 696 N N . VAL A 1 94 ? -9.186 -10.807 20.286 1.00 98.50 94 VAL A N 1
ATOM 697 C CA . VAL A 1 94 ? -8.303 -9.632 20.386 1.00 98.50 94 VAL A CA 1
ATOM 698 C C . VAL A 1 94 ? -8.239 -9.120 21.817 1.00 98.50 94 VAL A C 1
ATOM 700 O O . VAL A 1 94 ? -9.240 -8.663 22.363 1.00 98.50 94 VAL A O 1
ATOM 703 N N . ALA A 1 95 ? -7.052 -9.163 22.414 1.00 98.38 95 ALA A N 1
ATOM 704 C CA . ALA A 1 95 ? -6.745 -8.612 23.723 1.00 98.38 95 ALA A CA 1
ATOM 705 C C . ALA A 1 95 ? -6.278 -7.152 23.628 1.00 98.38 95 ALA A C 1
ATOM 707 O O . ALA A 1 95 ? -5.504 -6.775 22.745 1.00 98.38 95 ALA A O 1
ATOM 708 N N . ALA A 1 96 ? -6.712 -6.337 24.586 1.00 96.94 96 ALA A N 1
ATOM 709 C CA . ALA A 1 96 ? -6.341 -4.934 24.724 1.00 96.94 96 ALA A CA 1
ATOM 710 C C . ALA A 1 96 ? -5.736 -4.698 26.122 1.00 96.94 96 ALA A C 1
ATOM 712 O O . ALA A 1 96 ? -6.453 -4.325 27.047 1.00 96.94 96 ALA A O 1
ATOM 713 N N . PRO A 1 97 ? -4.427 -4.937 26.319 1.00 96.12 97 PRO A N 1
ATOM 714 C CA . PRO A 1 97 ? -3.773 -4.724 27.606 1.00 96.12 97 PRO A CA 1
ATOM 715 C C . PRO A 1 97 ? -3.777 -3.246 28.018 1.00 96.12 97 PRO A C 1
ATOM 717 O O . PRO A 1 97 ? -3.388 -2.368 27.246 1.00 96.12 97 PRO A O 1
ATOM 720 N N . ARG A 1 98 ? -4.171 -2.973 29.267 1.00 95.06 98 ARG A N 1
ATOM 721 C CA . ARG A 1 98 ? -4.144 -1.622 29.859 1.00 95.06 98 ARG A CA 1
ATOM 722 C C . ARG A 1 98 ? -2.787 -1.199 30.423 1.00 95.06 98 ARG A C 1
ATOM 724 O O . ARG A 1 98 ? -2.502 -0.007 30.494 1.00 95.06 98 ARG A O 1
ATOM 731 N N . ASP A 1 99 ? -1.965 -2.162 30.839 1.00 95.19 99 ASP A N 1
ATOM 732 C CA . ASP A 1 99 ? -0.684 -1.937 31.516 1.00 95.19 99 ASP A CA 1
ATOM 733 C C . ASP A 1 99 ? 0.300 -3.104 31.290 1.00 95.19 99 ASP A C 1
ATOM 735 O O . ASP A 1 99 ? 0.015 -4.063 30.562 1.00 95.19 99 ASP A O 1
ATOM 739 N N . ALA A 1 100 ? 1.493 -3.012 31.883 1.00 94.19 100 ALA A N 1
ATOM 740 C CA . ALA A 1 100 ? 2.573 -3.966 31.655 1.00 94.19 100 ALA A CA 1
ATOM 741 C C . ALA A 1 100 ? 2.312 -5.329 32.316 1.00 94.19 100 ALA A C 1
ATOM 743 O O . ALA A 1 100 ? 2.712 -6.364 31.769 1.00 94.19 100 ALA A O 1
ATOM 744 N N . ALA A 1 101 ? 1.674 -5.361 33.489 1.00 95.69 101 ALA A N 1
ATOM 745 C CA . ALA A 1 101 ? 1.251 -6.612 34.113 1.00 95.69 101 ALA A CA 1
ATOM 746 C C . ALA A 1 101 ? 0.240 -7.355 33.227 1.00 95.69 101 ALA A C 1
ATOM 748 O O . ALA A 1 101 ? 0.454 -8.527 32.899 1.00 95.69 101 ALA A O 1
ATOM 749 N N . ARG A 1 102 ? -0.795 -6.653 32.754 1.00 96.25 102 ARG A N 1
ATOM 750 C CA . ARG A 1 102 ? -1.849 -7.213 31.900 1.00 96.25 102 ARG A CA 1
ATOM 751 C C . ARG A 1 102 ? -1.344 -7.583 30.512 1.00 96.25 102 ARG A C 1
ATOM 753 O O . ARG A 1 102 ? -1.777 -8.596 29.983 1.00 96.25 102 ARG A O 1
ATOM 760 N N . LEU A 1 103 ? -0.367 -6.868 29.952 1.00 95.50 103 LEU A N 1
ATOM 761 C CA . LEU A 1 103 ? 0.310 -7.291 28.719 1.00 95.50 103 LEU A CA 1
ATOM 762 C C . LEU A 1 103 ? 0.949 -8.679 28.869 1.00 95.50 103 LEU A C 1
ATOM 764 O O . LEU A 1 103 ? 0.763 -9.541 28.014 1.00 95.50 103 LEU A O 1
ATOM 768 N N . ARG A 1 104 ? 1.694 -8.917 29.957 1.00 96.44 104 ARG A N 1
ATOM 769 C CA . ARG A 1 104 ? 2.336 -10.223 30.193 1.00 96.44 104 ARG A CA 1
ATOM 770 C C . ARG A 1 104 ? 1.316 -11.324 30.451 1.00 96.44 104 ARG A C 1
ATOM 772 O O . ARG A 1 104 ? 1.529 -12.452 30.024 1.00 96.44 104 ARG A O 1
ATOM 779 N N . GLU A 1 105 ? 0.258 -11.012 31.189 1.00 97.81 105 GLU A N 1
ATOM 780 C CA . GLU A 1 105 ? -0.845 -11.932 31.460 1.00 97.81 105 GLU A CA 1
ATOM 781 C C . GLU A 1 105 ? -1.556 -12.333 30.163 1.00 97.81 105 GLU A C 1
ATOM 783 O O . GLU A 1 105 ? -1.576 -13.511 29.817 1.00 97.81 105 GLU A O 1
ATOM 788 N N . LEU A 1 106 ? -2.033 -11.352 29.395 1.00 98.12 106 LEU A N 1
ATOM 789 C CA . LEU A 1 106 ? -2.801 -11.577 28.172 1.00 98.12 106 LEU A CA 1
ATOM 790 C C . LEU A 1 106 ? -1.964 -12.205 27.061 1.00 98.12 106 LEU A C 1
ATOM 792 O O . LEU A 1 106 ? -2.492 -12.996 26.290 1.00 98.12 106 LEU A O 1
ATOM 796 N N . LEU A 1 107 ? -0.656 -11.933 26.993 1.00 98.06 107 LEU A N 1
ATOM 797 C CA . LEU A 1 107 ? 0.217 -12.616 26.036 1.00 98.06 107 LEU A CA 1
ATOM 798 C C . LEU A 1 107 ? 0.339 -14.110 26.354 1.00 98.06 107 LEU A C 1
ATOM 800 O O . LEU A 1 107 ? 0.335 -14.929 25.441 1.00 98.06 107 LEU A O 1
ATOM 804 N N . ARG A 1 108 ? 0.432 -14.480 27.638 1.00 98.44 108 ARG A N 1
ATOM 805 C CA . ARG A 1 108 ? 0.452 -15.897 28.034 1.00 98.44 108 ARG A CA 1
ATOM 806 C C . ARG A 1 108 ? -0.879 -16.574 27.740 1.00 98.44 108 ARG A C 1
ATOM 808 O O . ARG A 1 108 ? -0.868 -17.705 27.274 1.00 98.44 108 ARG A O 1
ATOM 815 N N . GLU A 1 109 ? -1.993 -15.890 27.991 1.00 98.31 109 GLU A N 1
ATOM 816 C CA . GLU A 1 109 ? -3.322 -16.398 27.637 1.00 98.31 109 GLU A CA 1
ATOM 817 C C . GLU A 1 109 ? -3.459 -16.584 26.122 1.00 98.31 109 GLU A C 1
ATOM 819 O O . GLU A 1 109 ? -3.864 -17.652 25.681 1.00 98.31 109 GLU A O 1
ATOM 824 N N . ALA A 1 110 ? -3.043 -15.599 25.322 1.00 98.50 110 ALA A N 1
ATOM 825 C CA . ALA A 1 110 ? -3.103 -15.654 23.864 1.00 98.50 110 ALA A CA 1
ATOM 826 C C . ALA A 1 110 ? -2.295 -16.818 23.276 1.00 98.50 110 ALA A C 1
ATOM 828 O O . ALA A 1 110 ? -2.778 -17.524 22.398 1.00 98.50 110 ALA A O 1
ATOM 829 N N . VAL A 1 111 ? -1.088 -17.055 23.794 1.00 97.75 111 VAL A N 1
ATOM 830 C CA . VAL A 1 111 ? -0.231 -18.168 23.352 1.00 97.75 111 VAL A CA 1
ATOM 831 C C . VAL A 1 111 ? -0.721 -19.528 23.876 1.00 97.75 111 VAL A C 1
ATOM 833 O O . VAL A 1 111 ? -0.324 -20.567 23.366 1.00 97.75 111 VAL A O 1
ATOM 836 N N . ALA A 1 112 ? -1.595 -19.558 24.885 1.00 97.88 112 ALA A N 1
ATOM 837 C CA . ALA A 1 112 ? -2.219 -20.798 25.351 1.00 97.88 112 ALA A CA 1
ATOM 838 C C . ALA A 1 112 ? -3.439 -21.213 24.505 1.00 97.88 112 ALA A C 1
ATOM 840 O O . ALA A 1 112 ? -3.915 -22.343 24.627 1.00 97.88 112 ALA A O 1
ATOM 841 N N . VAL A 1 113 ? -3.955 -20.316 23.659 1.00 96.69 113 VAL A N 1
ATOM 842 C CA . VAL A 1 113 ? -5.064 -20.608 22.749 1.00 96.69 113 VAL A CA 1
ATOM 843 C C . VAL A 1 113 ? -4.572 -21.497 21.608 1.00 96.69 113 VAL A C 1
ATOM 845 O O . VAL A 1 113 ? -3.730 -21.088 20.819 1.00 96.69 113 VAL A O 1
ATOM 848 N N . SER A 1 114 ? -5.124 -22.705 21.507 1.00 93.88 114 SER A N 1
ATOM 849 C CA . SER A 1 114 ? -4.716 -23.712 20.513 1.00 93.88 114 SER A CA 1
ATOM 850 C C . SER A 1 114 ? -5.726 -23.925 19.379 1.00 93.88 114 SER A C 1
ATOM 852 O O . SER A 1 114 ? -5.443 -24.670 18.447 1.00 93.88 114 SER A O 1
ATOM 854 N N . ASP A 1 115 ? -6.889 -23.277 19.451 1.00 92.12 115 ASP A N 1
ATOM 855 C CA . ASP A 1 115 ? -8.065 -23.522 18.605 1.00 92.12 115 ASP A CA 1
ATOM 856 C C . ASP A 1 115 ? -8.472 -22.299 17.762 1.00 92.12 115 ASP A C 1
ATOM 858 O O . ASP A 1 115 ? -9.637 -22.142 17.394 1.00 92.12 115 ASP A O 1
ATOM 862 N N . GLY A 1 116 ? -7.538 -21.384 17.504 1.00 95.25 116 GLY A N 1
ATOM 863 C CA . GLY A 1 116 ? -7.797 -20.227 16.655 1.00 95.25 116 GLY A CA 1
ATOM 864 C C . GLY A 1 116 ? -6.829 -19.066 16.856 1.00 95.25 116 GLY A C 1
ATOM 865 O O . GLY A 1 116 ? -6.001 -19.078 17.774 1.00 95.25 116 GLY A O 1
ATOM 866 N N . PRO A 1 117 ? -6.948 -18.031 16.009 1.00 98.56 117 PRO A N 1
ATOM 867 C CA . PRO A 1 117 ? -6.056 -16.890 16.060 1.00 98.56 117 PRO A CA 1
ATOM 868 C C . PRO A 1 117 ? -6.349 -15.965 17.239 1.00 98.56 117 PRO A C 1
ATOM 870 O O . PRO A 1 117 ? -7.495 -15.716 17.625 1.00 98.56 117 PRO A O 1
ATOM 873 N N . THR A 1 118 ? -5.278 -15.390 17.774 1.00 98.81 118 THR A N 1
ATOM 874 C CA . THR A 1 118 ? -5.334 -14.357 18.811 1.00 98.81 118 THR A CA 1
ATOM 875 C C . THR A 1 118 ? -4.557 -13.126 18.371 1.00 98.81 118 THR A C 1
ATOM 877 O O . THR A 1 118 ? -3.586 -13.238 17.632 1.00 98.81 118 THR A O 1
ATOM 880 N N . ALA A 1 119 ? -4.936 -11.943 18.838 1.00 98.50 119 ALA A N 1
ATOM 881 C CA . ALA A 1 119 ? -4.179 -10.718 18.621 1.00 98.50 119 ALA A CA 1
ATOM 882 C C . ALA A 1 119 ? -4.049 -9.914 19.916 1.00 98.50 119 ALA A C 1
ATOM 884 O O . ALA A 1 119 ? -4.964 -9.890 20.735 1.00 98.50 119 ALA A O 1
ATOM 885 N N . LEU A 1 120 ? -2.926 -9.225 20.096 1.00 98.06 120 LEU A N 1
ATOM 886 C CA . LEU A 1 120 ? -2.704 -8.281 21.186 1.00 98.06 120 LEU A CA 1
ATOM 887 C C . LEU A 1 120 ? -2.463 -6.889 20.628 1.00 98.06 120 LEU A C 1
ATOM 889 O O . LEU A 1 120 ? -1.540 -6.686 19.841 1.00 98.06 120 LEU A O 1
ATOM 893 N N . ARG A 1 121 ? -3.242 -5.918 21.101 1.00 97.00 121 ARG A N 1
ATOM 894 C CA . ARG A 1 121 ? -3.014 -4.498 20.821 1.00 97.00 121 ARG A CA 1
ATOM 895 C C . ARG A 1 121 ? -1.878 -3.979 21.696 1.00 97.00 121 ARG A C 1
ATOM 897 O O . ARG A 1 121 ? -2.031 -3.881 22.911 1.00 97.00 121 ARG A O 1
ATOM 904 N N . LEU A 1 122 ? -0.743 -3.633 21.095 1.00 94.00 122 LEU A N 1
ATOM 905 C CA . LEU A 1 122 ? 0.403 -3.056 21.793 1.00 94.00 122 LEU A CA 1
ATOM 906 C C . LEU A 1 122 ? 0.588 -1.591 21.361 1.00 94.00 122 LEU A C 1
ATOM 908 O O . LEU A 1 122 ? 1.160 -1.322 20.304 1.00 94.00 122 LEU A O 1
ATOM 912 N N . PRO A 1 123 ? 0.094 -0.616 22.142 1.00 89.75 123 PRO A N 1
ATOM 913 C CA . PRO A 1 123 ? 0.188 0.787 21.766 1.00 89.75 123 PRO A CA 1
ATOM 914 C C . PRO A 1 123 ? 1.610 1.325 21.938 1.00 89.75 123 PRO A C 1
ATOM 916 O O . PRO A 1 123 ? 2.339 0.943 22.855 1.00 89.75 123 PRO A O 1
ATOM 919 N N . LYS A 1 124 ? 1.975 2.316 21.117 1.00 87.00 124 LYS A N 1
ATOM 920 C CA . LYS A 1 124 ? 3.203 3.104 21.304 1.00 87.00 124 LYS A CA 1
ATOM 921 C C . LYS A 1 124 ? 2.983 4.146 22.405 1.00 87.00 124 LYS A C 1
ATOM 923 O O . LYS A 1 124 ? 2.723 5.317 22.137 1.00 87.00 124 LYS A O 1
ATOM 928 N N . ALA A 1 125 ? 3.030 3.701 23.657 1.00 77.88 125 ALA A N 1
ATOM 929 C CA . ALA A 1 125 ? 2.802 4.531 24.835 1.00 77.88 125 ALA A CA 1
ATOM 930 C C . ALA A 1 125 ? 3.849 4.269 25.926 1.00 77.88 125 ALA A C 1
ATOM 932 O O . ALA A 1 125 ? 4.420 3.183 26.019 1.00 77.88 125 ALA A O 1
ATOM 933 N N . THR A 1 126 ? 4.081 5.265 26.782 1.00 78.75 126 THR A N 1
ATOM 934 C CA . THR A 1 126 ? 4.879 5.081 27.998 1.00 78.75 126 THR A CA 1
ATOM 935 C C . THR A 1 126 ? 4.090 4.231 28.987 1.00 78.75 126 THR A C 1
ATOM 937 O O . THR A 1 126 ? 2.940 4.546 29.295 1.00 78.75 126 THR A O 1
ATOM 940 N N . THR A 1 127 ? 4.704 3.168 29.502 1.00 74.94 127 THR A N 1
ATOM 941 C CA . THR A 1 127 ? 4.091 2.321 30.529 1.00 74.94 127 THR A CA 1
ATOM 942 C C . THR A 1 127 ? 3.905 3.119 31.818 1.00 74.94 127 THR A C 1
ATOM 944 O O . THR A 1 127 ? 4.887 3.560 32.417 1.00 74.94 127 THR A O 1
ATOM 947 N N . GLY A 1 128 ? 2.648 3.324 32.222 1.00 83.00 128 GLY A N 1
ATOM 948 C CA . GLY A 1 128 ? 2.292 3.871 33.532 1.00 83.00 128 GLY A CA 1
ATOM 949 C C . GLY A 1 128 ? 2.411 2.829 34.649 1.00 83.00 128 GLY A C 1
ATOM 950 O O . GLY A 1 128 ? 2.896 1.719 34.427 1.00 83.00 128 GLY A O 1
ATOM 951 N N . ALA A 1 129 ? 1.954 3.188 35.852 1.00 91.12 129 ALA A N 1
ATOM 952 C CA . ALA A 1 129 ? 1.802 2.228 36.942 1.00 91.12 129 ALA A CA 1
ATOM 953 C C . ALA A 1 129 ? 0.733 1.176 36.600 1.00 91.12 129 ALA A C 1
ATOM 955 O O . ALA A 1 129 ? -0.246 1.478 35.915 1.00 91.12 129 ALA A O 1
ATOM 956 N N . ASP A 1 130 ? 0.925 -0.041 37.103 1.00 95.88 130 ASP A N 1
ATOM 957 C CA . ASP A 1 130 ? -0.045 -1.123 36.961 1.00 95.88 130 ASP A CA 1
ATOM 958 C C . ASP A 1 130 ? -1.366 -0.755 37.672 1.00 95.88 130 ASP A C 1
ATOM 960 O O . ASP A 1 130 ? -1.370 -0.291 38.814 1.00 95.88 130 ASP A O 1
ATOM 964 N N . ILE A 1 131 ? -2.497 -0.950 36.985 1.00 96.50 131 ILE A N 1
ATOM 965 C CA . ILE A 1 131 ? -3.846 -0.671 37.495 1.00 96.50 131 ILE A CA 1
ATOM 966 C C . ILE A 1 131 ? -4.486 -1.977 37.965 1.00 96.50 131 ILE A C 1
ATOM 968 O O . ILE A 1 131 ? -4.957 -2.783 37.154 1.00 96.50 131 ILE A O 1
ATOM 972 N N . GLU A 1 132 ? -4.525 -2.187 39.277 1.00 97.19 132 GLU A N 1
ATOM 973 C CA . GLU A 1 132 ? -5.145 -3.372 39.872 1.00 97.19 132 GLU A CA 1
ATOM 974 C C . GLU A 1 132 ? -6.671 -3.360 39.737 1.00 97.19 132 GLU A C 1
ATOM 976 O O . GLU A 1 132 ? -7.325 -2.323 39.860 1.00 97.19 132 GLU A O 1
ATOM 981 N N . ALA A 1 133 ? -7.244 -4.535 39.476 1.00 97.44 133 ALA A N 1
ATOM 982 C CA . ALA A 1 133 ? -8.689 -4.703 39.450 1.00 97.44 133 ALA A CA 1
ATOM 983 C C . ALA A 1 133 ? -9.231 -4.795 40.883 1.00 97.44 133 ALA A C 1
ATOM 985 O O . ALA A 1 133 ? -8.654 -5.478 41.728 1.00 97.44 133 ALA A O 1
ATOM 986 N N . LEU A 1 134 ? -10.378 -4.165 41.144 1.00 96.94 134 LEU A N 1
ATOM 987 C CA . LEU A 1 134 ? -11.112 -4.348 42.400 1.00 96.94 134 LEU A CA 1
ATOM 988 C C . LEU A 1 134 ? -11.647 -5.775 42.514 1.00 96.94 134 LEU A C 1
ATOM 990 O O . LEU A 1 134 ? -11.636 -6.372 43.587 1.00 96.94 134 LEU A O 1
ATOM 994 N N . VAL A 1 135 ? -12.150 -6.304 41.399 1.00 96.94 135 VAL A N 1
ATOM 995 C CA . VAL A 1 135 ? -12.614 -7.683 41.282 1.00 96.94 135 VAL A CA 1
ATOM 996 C C . VAL A 1 135 ? -12.543 -8.126 39.826 1.00 96.94 135 VAL A C 1
ATOM 998 O O . VAL A 1 135 ? -12.790 -7.332 38.915 1.00 96.94 135 VAL A O 1
ATOM 1001 N N . ARG A 1 136 ? -12.238 -9.407 39.619 1.00 95.94 136 ARG A N 1
ATOM 1002 C CA . ARG A 1 136 ? -12.353 -10.081 38.326 1.00 95.94 136 ARG A CA 1
ATOM 1003 C C . ARG A 1 136 ? -13.595 -10.958 38.315 1.00 95.94 136 ARG A C 1
ATOM 1005 O O . ARG A 1 136 ? -13.806 -11.733 39.245 1.00 95.94 136 ARG A O 1
ATOM 1012 N N . MET A 1 137 ? -14.400 -10.840 37.268 1.00 92.62 137 MET A N 1
ATOM 1013 C CA . MET A 1 137 ? -15.650 -11.577 37.099 1.00 92.62 137 MET A CA 1
ATOM 1014 C C . MET A 1 137 ? -15.726 -12.096 35.668 1.00 92.62 137 MET A C 1
ATOM 1016 O O . MET A 1 137 ? -15.685 -11.303 34.734 1.00 92.62 137 MET A O 1
ATOM 1020 N N . ASP A 1 138 ? -15.790 -13.418 35.502 1.00 91.75 138 ASP A N 1
ATOM 1021 C CA . ASP A 1 138 ? -15.923 -14.090 34.200 1.00 91.75 138 ASP A CA 1
ATOM 1022 C C . ASP A 1 138 ? -14.929 -13.590 33.136 1.00 91.75 138 ASP A C 1
ATOM 1024 O O . ASP A 1 138 ? -15.259 -13.383 31.971 1.00 91.75 138 ASP A O 1
ATOM 1028 N N . GLY A 1 139 ? -13.681 -13.359 33.556 1.00 91.94 139 GLY A N 1
ATOM 1029 C CA . GLY A 1 139 ? -12.593 -12.911 32.684 1.00 91.94 139 GLY A CA 1
ATOM 1030 C C . GLY A 1 139 ? -12.505 -11.399 32.460 1.00 91.94 139 GLY A C 1
ATOM 1031 O O . GLY A 1 139 ? -11.543 -10.972 31.830 1.00 91.94 139 GLY A O 1
ATOM 1032 N N . LEU A 1 140 ? -13.425 -10.606 33.011 1.00 95.00 140 LEU A N 1
ATOM 1033 C CA . LEU A 1 140 ? -13.493 -9.145 32.913 1.00 95.00 140 LEU A CA 1
ATOM 1034 C C . LEU A 1 140 ? -13.078 -8.473 34.231 1.00 95.00 140 LEU A C 1
ATOM 1036 O O . LEU A 1 140 ? -13.348 -8.996 35.314 1.00 95.00 140 LEU A O 1
ATOM 1040 N N . ASP A 1 141 ? -12.422 -7.315 34.144 1.00 98.25 141 ASP A N 1
ATOM 1041 C CA . ASP A 1 141 ? -11.905 -6.579 35.302 1.00 98.25 141 ASP A CA 1
ATOM 1042 C C . ASP A 1 141 ? -12.786 -5.381 35.642 1.00 98.25 141 ASP A C 1
ATOM 1044 O O . ASP A 1 141 ? -12.968 -4.474 34.832 1.00 98.25 141 ASP A O 1
ATOM 1048 N N . ILE A 1 142 ? -13.277 -5.327 36.880 1.00 98.00 142 ILE A N 1
ATOM 1049 C CA . ILE A 1 142 ? -13.888 -4.118 37.433 1.00 98.00 142 ILE A CA 1
ATOM 1050 C C . ILE A 1 142 ? -12.778 -3.278 38.058 1.00 98.00 142 ILE A C 1
ATOM 1052 O O . ILE A 1 142 ? -12.156 -3.696 39.035 1.00 98.00 142 ILE A O 1
ATOM 1056 N N . LEU A 1 143 ? -12.536 -2.089 37.514 1.00 98.12 143 LEU A N 1
ATOM 1057 C CA . LEU A 1 143 ? -11.476 -1.187 37.975 1.00 98.12 143 LEU A CA 1
ATOM 1058 C C . LEU A 1 143 ? -11.985 -0.149 38.978 1.00 98.12 143 LEU A C 1
ATOM 1060 O O . LEU A 1 143 ? -11.245 0.298 39.849 1.00 98.12 143 LEU A O 1
ATOM 1064 N N . HIS A 1 144 ? -13.253 0.239 38.867 1.00 97.25 144 HIS A N 1
ATOM 1065 C CA . HIS A 1 144 ? -13.885 1.189 39.776 1.00 97.25 144 HIS A CA 1
ATOM 1066 C C . HIS A 1 144 ? -15.384 0.913 39.888 1.00 97.25 144 HIS A C 1
ATOM 1068 O O . HIS A 1 144 ? -16.020 0.486 38.924 1.00 97.25 144 HIS A O 1
ATOM 1074 N N . ARG A 1 145 ? -15.952 1.192 41.063 1.00 95.44 145 ARG A N 1
ATOM 1075 C CA . ARG A 1 145 ? -17.395 1.193 41.297 1.00 95.44 145 ARG A CA 1
ATOM 1076 C C . ARG A 1 145 ? -17.737 2.200 42.390 1.00 95.44 145 ARG A C 1
ATOM 1078 O O . ARG A 1 145 ? -17.302 2.019 43.528 1.00 95.44 145 ARG A O 1
ATOM 1085 N N . SER A 1 146 ? -18.553 3.202 42.073 1.00 93.50 146 SER A N 1
ATOM 1086 C CA . SER A 1 146 ? -19.024 4.167 43.070 1.00 93.50 146 SER A CA 1
ATOM 1087 C C . SER A 1 146 ? -19.818 3.457 44.171 1.00 93.50 146 SER A C 1
ATOM 1089 O O . SER A 1 146 ? -20.706 2.636 43.909 1.00 93.50 146 SER A O 1
ATOM 1091 N N . THR A 1 147 ? -19.513 3.770 45.430 1.00 82.88 147 THR A N 1
ATOM 1092 C CA . THR A 1 147 ? -20.212 3.179 46.581 1.00 82.88 147 THR A CA 1
ATOM 1093 C C . THR A 1 147 ? -21.400 4.054 46.979 1.00 82.88 147 THR A C 1
ATOM 1095 O O . THR A 1 147 ? -21.313 5.276 46.975 1.00 82.88 147 THR A O 1
ATOM 1098 N N . ARG A 1 148 ? -22.542 3.438 47.327 1.00 80.19 148 ARG A N 1
ATOM 1099 C CA . ARG A 1 148 ? -23.772 4.142 47.765 1.00 80.19 148 ARG A CA 1
ATOM 1100 C C . ARG A 1 148 ? -24.398 5.087 46.720 1.00 80.19 148 ARG A C 1
ATOM 1102 O O . ARG A 1 148 ? -25.178 5.965 47.080 1.00 80.19 148 ARG A O 1
ATOM 1109 N N . ARG A 1 149 ? -24.104 4.891 45.432 1.00 82.00 149 ARG A N 1
ATOM 1110 C CA . ARG A 1 149 ? -24.748 5.581 44.302 1.00 82.00 149 ARG A CA 1
ATOM 1111 C C . ARG A 1 149 ? -25.491 4.567 43.411 1.00 82.00 149 ARG A C 1
ATOM 1113 O O . ARG A 1 149 ? -25.099 3.398 43.389 1.00 82.00 149 ARG A O 1
ATOM 1120 N N . PRO A 1 150 ? -26.553 4.971 42.688 1.00 84.94 150 PRO A N 1
ATOM 1121 C CA . PRO A 1 150 ? -27.193 4.120 41.682 1.00 84.94 150 PRO A CA 1
ATOM 1122 C C . PRO A 1 150 ? -26.224 3.723 40.558 1.00 84.94 150 PRO A C 1
ATOM 1124 O O . PRO A 1 150 ? -25.275 4.452 40.271 1.00 84.94 150 PRO A O 1
ATOM 1127 N N . LEU A 1 151 ? -26.495 2.595 39.894 1.00 89.00 151 LEU A N 1
ATOM 1128 C CA . LEU A 1 151 ? -25.793 2.183 38.673 1.00 89.00 151 LEU A CA 1
ATOM 1129 C C . LEU A 1 151 ? -26.256 3.057 37.497 1.00 89.00 151 LEU A C 1
ATOM 1131 O O . LEU A 1 151 ? -27.177 2.701 36.766 1.00 89.00 151 LEU A O 1
ATOM 1135 N N . ASP A 1 152 ? -25.662 4.240 37.365 1.00 93.25 152 ASP A N 1
ATOM 1136 C CA . ASP A 1 152 ? -26.060 5.216 36.350 1.00 93.25 152 ASP A CA 1
ATOM 1137 C C . ASP A 1 152 ? -25.285 4.979 35.047 1.00 93.25 152 ASP A C 1
ATOM 1139 O O . ASP A 1 152 ? -25.874 4.598 34.034 1.00 93.25 152 ASP A O 1
ATOM 1143 N N . VAL A 1 153 ? -23.953 5.095 35.098 1.00 97.62 153 VAL A N 1
ATOM 1144 C CA . VAL A 1 153 ? -23.086 5.017 33.911 1.00 97.62 153 VAL A CA 1
ATOM 1145 C C . VAL A 1 153 ? -22.120 3.835 33.998 1.00 97.62 153 VAL A C 1
ATOM 1147 O O . VAL A 1 153 ? -21.356 3.708 34.953 1.00 97.62 153 VAL A O 1
ATOM 1150 N N . LEU A 1 154 ? -22.117 2.979 32.979 1.00 98.56 154 LEU A N 1
ATOM 1151 C CA . LEU A 1 154 ? -21.075 1.980 32.754 1.00 98.56 154 LEU A CA 1
ATOM 1152 C C . LEU A 1 154 ? -20.021 2.564 31.809 1.00 98.56 154 LEU A C 1
ATOM 1154 O O . LEU A 1 154 ? -20.342 2.910 30.678 1.00 98.56 154 LEU A O 1
ATOM 1158 N N . LEU A 1 155 ? -18.772 2.645 32.253 1.00 98.75 155 LEU A N 1
ATOM 1159 C CA . LEU A 1 155 ? -17.627 3.082 31.460 1.00 98.75 155 LEU A CA 1
ATOM 1160 C C . LEU A 1 155 ? -16.777 1.862 31.096 1.00 98.75 155 LEU A C 1
ATOM 1162 O O . LEU A 1 155 ? -16.232 1.204 31.982 1.00 98.75 155 LEU A O 1
ATOM 1166 N N . VAL A 1 156 ? -16.648 1.557 29.807 1.00 98.62 156 VAL A N 1
ATOM 1167 C CA . VAL A 1 156 ? -15.838 0.430 29.326 1.00 98.62 156 VAL A CA 1
ATOM 1168 C C . VAL A 1 156 ? -14.554 0.960 28.700 1.00 98.62 156 VAL A C 1
ATOM 1170 O O . VAL A 1 156 ? -14.580 1.512 27.600 1.00 98.62 156 VAL A O 1
ATOM 1173 N N . CYS A 1 157 ? -13.431 0.815 29.400 1.00 97.38 157 CYS A N 1
ATOM 1174 C CA . CYS A 1 157 ? -12.122 1.233 28.908 1.00 97.38 157 CYS A CA 1
ATOM 1175 C C . CYS A 1 157 ? -11.439 0.106 28.134 1.00 97.38 157 CYS A C 1
ATOM 1177 O O . CYS A 1 157 ? -11.184 -0.964 28.682 1.00 97.38 157 CYS A O 1
ATOM 1179 N N . VAL A 1 158 ? -11.102 0.353 26.870 1.00 96.88 158 VAL A N 1
ATOM 1180 C CA . VAL A 1 158 ? -10.386 -0.604 26.024 1.00 96.88 158 VAL A CA 1
ATOM 1181 C C . VAL A 1 158 ? -8.883 -0.323 26.084 1.00 96.88 158 VAL A C 1
ATOM 1183 O O . VAL A 1 158 ? -8.387 0.642 25.499 1.00 96.88 158 VAL A O 1
ATOM 1186 N N . GLY A 1 159 ? -8.141 -1.186 26.781 1.00 94.12 159 GLY A N 1
ATOM 1187 C CA . GLY A 1 159 ? -6.681 -1.1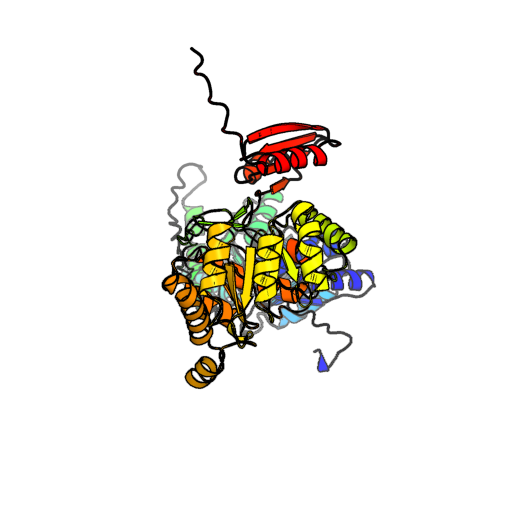31 26.859 1.00 94.12 159 GLY A CA 1
ATOM 1188 C C . GLY A 1 159 ? -6.148 0.169 27.459 1.00 94.12 159 GLY A C 1
ATOM 1189 O O . GLY A 1 159 ? -6.487 0.543 28.583 1.00 94.12 159 GLY A O 1
ATOM 1190 N N . ALA A 1 160 ? -5.280 0.868 26.723 1.00 93.06 160 ALA A N 1
ATOM 1191 C CA . ALA A 1 160 ? -4.542 2.032 27.223 1.00 93.06 160 ALA A CA 1
ATOM 1192 C C . ALA A 1 160 ? -5.405 3.274 27.533 1.00 93.06 160 ALA A C 1
ATOM 1194 O O . ALA A 1 160 ? -4.867 4.295 27.966 1.00 93.06 160 ALA A O 1
ATOM 1195 N N . THR A 1 161 ? -6.726 3.215 27.337 1.00 95.19 161 THR A N 1
ATOM 1196 C CA . THR A 1 161 ? -7.666 4.275 27.737 1.00 95.19 161 THR A CA 1
ATOM 1197 C C . THR A 1 161 ? -8.072 4.200 29.218 1.00 95.19 161 THR A C 1
ATOM 1199 O O . THR A 1 161 ? -8.689 5.137 29.736 1.00 95.19 161 THR A O 1
ATOM 1202 N N . ALA A 1 162 ? -7.698 3.131 29.937 1.00 96.56 162 ALA A N 1
ATOM 1203 C CA . ALA A 1 162 ? -8.063 2.918 31.341 1.00 96.56 162 ALA A CA 1
ATOM 1204 C C . ALA A 1 162 ? -7.690 4.078 32.292 1.00 96.56 162 ALA A C 1
ATOM 1206 O O . ALA A 1 162 ? -8.571 4.508 33.042 1.00 96.56 162 ALA A O 1
ATOM 1207 N N . PRO A 1 163 ? -6.473 4.670 32.251 1.00 95.88 163 PRO A N 1
ATOM 1208 C CA . PRO A 1 163 ? -6.131 5.787 33.136 1.00 95.88 163 PRO A CA 1
ATOM 1209 C C . PRO A 1 163 ? -7.054 7.000 32.956 1.00 95.88 163 PRO A C 1
ATOM 1211 O O . PRO A 1 163 ? -7.530 7.576 33.933 1.00 95.88 163 PRO A O 1
ATOM 1214 N N . ALA A 1 164 ? -7.343 7.373 31.703 1.00 96.12 164 ALA A N 1
ATOM 1215 C CA . ALA A 1 164 ? -8.202 8.517 31.408 1.00 96.12 164 ALA A CA 1
ATOM 1216 C C . ALA A 1 164 ? -9.658 8.264 31.827 1.00 96.12 164 ALA A C 1
ATOM 1218 O O . ALA A 1 164 ? -10.335 9.174 32.305 1.00 96.12 164 ALA A O 1
ATOM 1219 N N . THR A 1 165 ? -10.108 7.016 31.697 1.00 98.25 165 THR A N 1
ATOM 1220 C CA . THR A 1 165 ? -11.460 6.590 32.072 1.00 98.25 165 THR A CA 1
ATOM 1221 C C . THR A 1 165 ? -11.663 6.601 33.589 1.00 98.25 165 THR A C 1
ATOM 1223 O O . THR A 1 165 ? -12.698 7.067 34.060 1.00 98.25 165 THR A O 1
ATOM 1226 N N . LEU A 1 166 ? -10.674 6.151 34.370 1.00 98.19 166 LEU A N 1
ATOM 1227 C CA . LEU A 1 166 ? -10.721 6.206 35.838 1.00 98.19 166 LEU A CA 1
ATOM 1228 C C . LEU A 1 166 ? -10.763 7.646 36.363 1.00 98.19 166 LEU A C 1
ATOM 1230 O O . LEU A 1 166 ? -11.540 7.952 37.266 1.00 98.19 166 LEU A O 1
ATOM 1234 N N . GLU A 1 167 ? -9.976 8.546 35.772 1.00 97.50 167 GLU A N 1
ATOM 1235 C CA . GLU A 1 167 ? -10.016 9.966 36.133 1.00 97.50 167 GLU A CA 1
ATOM 1236 C C . GLU A 1 167 ? -11.360 10.614 35.755 1.00 97.50 167 GLU A C 1
ATOM 1238 O O . GLU A 1 167 ? -11.879 11.433 36.512 1.00 97.50 167 GLU A O 1
ATOM 1243 N N . ALA A 1 168 ? -11.969 10.226 34.630 1.00 97.94 168 ALA A N 1
ATOM 1244 C CA . ALA A 1 168 ? -13.315 10.676 34.274 1.00 97.94 168 ALA A CA 1
ATOM 1245 C C . ALA A 1 168 ? -14.379 10.164 35.265 1.00 97.94 168 ALA A C 1
ATOM 1247 O O . ALA A 1 168 ? -15.224 10.937 35.708 1.00 97.94 168 ALA A O 1
ATOM 1248 N N . ALA A 1 169 ? -14.305 8.894 35.680 1.00 97.69 169 ALA A N 1
ATOM 1249 C CA . ALA A 1 169 ? -15.194 8.325 36.697 1.00 97.69 169 ALA A CA 1
ATOM 1250 C C . ALA A 1 169 ? -15.114 9.090 38.028 1.00 97.69 169 ALA A C 1
ATOM 1252 O O . ALA A 1 169 ? -16.143 9.445 38.604 1.00 97.69 169 ALA A O 1
ATOM 1253 N N . ARG A 1 170 ? -13.894 9.427 38.467 1.00 96.75 170 ARG A N 1
ATOM 1254 C CA . ARG A 1 170 ? -13.660 10.247 39.662 1.00 96.75 170 ARG A CA 1
ATOM 1255 C C . ARG A 1 170 ? -14.322 11.625 39.549 1.00 96.75 170 ARG A C 1
ATOM 1257 O O . ARG A 1 170 ? -14.988 12.061 40.483 1.00 96.75 170 ARG A O 1
ATOM 1264 N N . ARG A 1 171 ? -14.190 12.296 38.399 1.00 96.31 171 ARG A N 1
ATOM 1265 C CA . ARG A 1 171 ? -14.821 13.606 38.143 1.00 96.31 171 ARG A CA 1
ATOM 1266 C C . ARG A 1 171 ? -16.345 13.532 38.159 1.00 96.31 171 ARG A C 1
ATOM 1268 O O . ARG A 1 171 ? -16.977 14.385 38.773 1.00 96.31 171 ARG A O 1
ATOM 1275 N N . LEU A 1 172 ? -16.924 12.512 37.526 1.00 95.06 172 LEU A N 1
ATOM 1276 C CA . LEU A 1 172 ? -18.371 12.277 37.526 1.00 95.06 172 LEU A CA 1
ATOM 1277 C C . LEU A 1 172 ? -18.914 12.069 38.949 1.00 95.06 172 LEU A C 1
ATOM 1279 O O . LEU A 1 172 ? -19.977 12.589 39.286 1.00 95.06 172 LEU A O 1
ATOM 1283 N N . GLU A 1 173 ? -18.185 11.343 39.797 1.00 93.50 173 GLU A N 1
ATOM 1284 C CA . GLU A 1 173 ? -18.606 11.092 41.176 1.00 93.50 173 GLU A CA 1
ATOM 1285 C C . GLU A 1 173 ? -18.452 12.332 42.071 1.00 93.50 173 GLU A C 1
ATOM 1287 O O . GLU A 1 173 ? -19.394 12.694 42.781 1.00 93.50 173 GLU A O 1
ATOM 1292 N N . GLU A 1 174 ? -17.291 12.991 42.032 1.00 91.56 174 GLU A N 1
ATOM 1293 C CA . GLU A 1 174 ? -16.963 14.102 42.932 1.00 91.56 174 GLU A CA 1
ATOM 1294 C C . GLU A 1 174 ? -17.654 15.418 42.559 1.00 91.56 174 GLU A C 1
ATOM 1296 O O . GLU A 1 174 ? -18.154 16.109 43.446 1.00 91.56 174 GLU A O 1
ATOM 1301 N N . ALA A 1 175 ? -17.678 15.779 41.272 1.00 88.75 175 ALA A N 1
ATOM 1302 C CA . ALA A 1 175 ? -18.207 17.070 40.828 1.00 88.75 175 ALA A CA 1
ATOM 1303 C C . ALA A 1 175 ? -19.716 17.021 40.546 1.00 88.75 175 ALA A C 1
ATOM 1305 O O . ALA A 1 175 ? -20.424 17.986 40.819 1.00 88.75 175 ALA A O 1
ATOM 1306 N N . GLU A 1 176 ? -20.215 15.890 40.041 1.00 87.00 176 GLU A N 1
ATOM 1307 C CA . GLU A 1 176 ? -21.571 15.788 39.476 1.00 87.00 176 GLU A CA 1
ATOM 1308 C C . GLU A 1 176 ? -22.480 14.834 40.270 1.00 87.00 176 GLU A C 1
ATOM 1310 O O . GLU A 1 176 ? -23.689 14.751 40.037 1.00 87.00 176 GLU A O 1
ATOM 1315 N N . GLY A 1 177 ? -21.919 14.085 41.228 1.00 91.12 177 GLY A N 1
ATOM 1316 C CA . GLY A 1 177 ? -22.661 13.126 42.046 1.00 91.12 177 GLY A CA 1
ATOM 1317 C C . GLY A 1 177 ? -23.215 11.928 41.265 1.00 91.12 177 GLY A C 1
ATOM 1318 O O . GLY A 1 177 ? -24.188 11.307 41.713 1.00 91.12 177 GLY A O 1
ATOM 1319 N N . ILE A 1 178 ? -22.623 11.607 40.112 1.00 93.19 178 ILE A N 1
ATOM 1320 C CA . ILE A 1 178 ? -23.050 10.535 39.207 1.00 93.19 178 ILE A CA 1
ATOM 1321 C C . ILE A 1 178 ? -22.311 9.246 39.567 1.00 93.19 178 ILE A C 1
ATOM 1323 O O . ILE A 1 178 ? -21.085 9.208 39.593 1.00 93.19 178 ILE A O 1
ATOM 1327 N N . GLY A 1 179 ? -23.063 8.175 39.831 1.00 95.19 179 GLY A N 1
ATOM 1328 C CA . GLY A 1 179 ? -22.487 6.858 40.100 1.00 95.19 179 GLY A CA 1
ATOM 1329 C C . GLY A 1 179 ? -22.019 6.177 38.818 1.00 95.19 179 GLY A C 1
ATOM 1330 O O . GLY A 1 179 ? -22.776 6.108 37.845 1.00 95.19 179 GLY A O 1
ATOM 1331 N N . SER A 1 180 ? -20.802 5.635 38.826 1.00 97.12 180 SER A N 1
ATOM 1332 C CA . SER A 1 180 ? -20.263 4.917 37.672 1.00 97.12 180 SER A CA 1
ATOM 1333 C C . SER A 1 180 ? -19.587 3.595 38.037 1.00 97.12 180 SER A C 1
ATOM 1335 O O . SER A 1 180 ? -19.162 3.371 39.173 1.00 97.12 180 SER A O 1
ATOM 1337 N N . THR A 1 181 ? -19.499 2.706 37.050 1.00 98.25 181 THR A N 1
ATOM 1338 C CA . THR A 1 181 ? -18.668 1.497 37.100 1.00 98.25 181 THR A CA 1
ATOM 1339 C C . THR A 1 181 ? -17.666 1.566 35.953 1.00 98.25 181 THR A C 1
ATOM 1341 O O . THR A 1 181 ? -18.085 1.753 34.815 1.00 98.25 181 THR A O 1
ATOM 1344 N N . VAL A 1 182 ? -16.369 1.401 36.228 1.00 98.56 182 VAL A N 1
ATOM 1345 C CA . VAL A 1 182 ? -15.325 1.314 35.191 1.00 98.56 182 VAL A CA 1
ATOM 1346 C C . VAL A 1 182 ? -14.903 -0.131 35.015 1.00 98.56 182 VAL A C 1
ATOM 1348 O O . VAL A 1 182 ? -14.586 -0.817 35.991 1.00 98.56 182 VAL A O 1
ATOM 1351 N N . VAL A 1 183 ? -14.880 -0.572 33.764 1.00 98.50 183 VAL A N 1
ATOM 1352 C CA . VAL A 1 183 ? -14.637 -1.956 33.380 1.00 98.50 183 VAL A CA 1
ATOM 1353 C C . VAL A 1 183 ? -13.589 -2.035 32.281 1.00 98.50 183 VAL A C 1
ATOM 1355 O O . VAL A 1 183 ? -13.713 -1.353 31.268 1.00 98.50 183 VAL A O 1
ATOM 1358 N N . ASP A 1 184 ? -12.609 -2.918 32.456 1.00 98.25 184 ASP A N 1
ATOM 1359 C CA . ASP A 1 184 ? -11.696 -3.351 31.400 1.00 98.25 184 ASP A CA 1
ATOM 1360 C C . ASP A 1 184 ? -12.116 -4.751 30.918 1.00 98.25 184 ASP A C 1
ATOM 1362 O O . ASP A 1 184 ? -12.083 -5.709 31.703 1.00 98.25 184 ASP A O 1
ATOM 1366 N N . PRO A 1 185 ? -12.526 -4.904 29.644 1.00 97.75 185 PRO A N 1
ATOM 1367 C CA . PRO A 1 185 ? -12.937 -6.196 29.118 1.00 97.75 185 PRO A CA 1
ATOM 1368 C C . PRO A 1 185 ? -11.770 -7.183 28.991 1.00 97.75 185 PRO A C 1
ATOM 1370 O O . PRO A 1 185 ? -12.030 -8.380 28.888 1.00 97.75 185 PRO A O 1
ATOM 1373 N N . ARG A 1 186 ? -10.509 -6.712 29.017 1.00 97.25 186 ARG A N 1
ATOM 1374 C CA . ARG A 1 186 ? -9.255 -7.443 28.748 1.00 97.25 186 ARG A CA 1
ATOM 1375 C C . ARG A 1 186 ? -9.162 -7.986 27.320 1.00 97.25 186 ARG A C 1
ATOM 1377 O O . ARG A 1 186 ? -8.213 -7.677 26.601 1.00 97.25 186 ARG A O 1
ATOM 1384 N N . TRP A 1 187 ? -10.175 -8.733 26.899 1.00 98.00 187 TRP A N 1
ATOM 1385 C CA . TRP A 1 187 ? -10.426 -9.211 25.546 1.00 98.00 187 TRP A CA 1
ATOM 1386 C C . TRP A 1 187 ? -11.545 -8.375 24.918 1.00 98.00 187 TRP A C 1
ATOM 1388 O O . TRP A 1 187 ? -12.698 -8.443 25.333 1.00 98.00 187 TRP A O 1
ATOM 1398 N N . ALA A 1 188 ? -11.188 -7.541 23.942 1.00 97.19 188 ALA A N 1
ATOM 1399 C CA . ALA A 1 188 ? -12.126 -6.702 23.202 1.00 97.19 188 ALA A CA 1
ATOM 1400 C C . ALA A 1 188 ? -12.953 -7.521 22.195 1.00 97.19 188 ALA A C 1
ATOM 1402 O O . ALA A 1 188 ? -14.112 -7.209 21.938 1.00 97.19 188 ALA A O 1
ATOM 1403 N N . ILE A 1 189 ? -12.368 -8.574 21.624 1.00 97.62 189 ILE A N 1
ATOM 1404 C CA . ILE A 1 189 ? -13.058 -9.478 20.700 1.00 97.62 189 ILE A CA 1
ATOM 1405 C C . ILE A 1 189 ? -12.867 -10.913 21.211 1.00 97.62 189 ILE A C 1
ATOM 1407 O O . ILE A 1 189 ? -11.725 -11.281 21.497 1.00 97.62 189 ILE A O 1
ATOM 1411 N N . PRO A 1 190 ? -13.934 -11.727 21.310 1.00 96.75 190 PRO A N 1
ATOM 1412 C CA . PRO A 1 190 ? -15.347 -11.341 21.210 1.00 96.75 190 PRO A CA 1
ATOM 1413 C C . PRO A 1 190 ? -15.809 -10.499 22.417 1.00 96.75 190 PRO A C 1
ATOM 1415 O O . PRO A 1 190 ? -15.128 -10.432 23.439 1.00 96.75 190 PRO A O 1
ATOM 1418 N N . VAL A 1 191 ? -16.993 -9.884 22.324 1.00 97.25 191 VAL A N 1
ATOM 1419 C CA . VAL A 1 191 ? -17.606 -9.170 23.458 1.00 97.25 191 VAL A CA 1
ATOM 1420 C C . VAL A 1 191 ? -17.954 -10.166 24.568 1.00 97.25 191 VAL A C 1
ATOM 1422 O O . VAL A 1 191 ? -18.697 -11.122 24.353 1.00 97.25 191 VAL A O 1
ATOM 1425 N N . ASN A 1 192 ? -17.434 -9.931 25.773 1.00 96.38 192 ASN A N 1
ATOM 1426 C CA . ASN A 1 192 ? -17.691 -10.778 26.936 1.00 96.38 192 ASN A CA 1
ATOM 1427 C C . ASN A 1 192 ? -19.175 -10.701 27.361 1.00 96.38 192 ASN A C 1
ATOM 1429 O O . ASN A 1 192 ? -19.709 -9.615 27.586 1.00 96.38 192 ASN A O 1
ATOM 1433 N N . SER A 1 193 ? -19.843 -11.844 27.534 1.00 94.38 193 SER A N 1
ATOM 1434 C CA . SER A 1 193 ? -21.262 -11.899 27.917 1.00 94.38 193 SER A CA 1
ATOM 1435 C C . SER A 1 193 ? -21.548 -11.300 29.302 1.00 94.38 193 SER A C 1
ATOM 1437 O O . SER A 1 193 ? -22.629 -10.752 29.530 1.00 94.38 193 SER A O 1
ATOM 1439 N N . ALA A 1 194 ? -20.591 -11.320 30.233 1.00 95.38 194 ALA A N 1
ATOM 1440 C CA . ALA A 1 194 ? -20.718 -10.660 31.530 1.00 95.38 194 ALA A CA 1
ATOM 1441 C C . ALA A 1 194 ? -20.809 -9.128 31.391 1.00 95.38 194 ALA A C 1
ATOM 1443 O O . ALA A 1 194 ? -21.494 -8.472 32.180 1.00 95.38 194 ALA A O 1
ATOM 1444 N N . LEU A 1 195 ? -20.199 -8.553 30.346 1.00 97.12 195 LEU A N 1
ATOM 1445 C CA . LEU A 1 195 ? -20.317 -7.126 30.045 1.00 97.12 195 LEU A CA 1
ATOM 1446 C C . LEU A 1 195 ? -21.744 -6.749 29.626 1.00 97.12 195 LEU A C 1
ATOM 1448 O O . LEU A 1 195 ? -22.225 -5.689 30.019 1.00 97.12 195 LEU A O 1
ATOM 1452 N N . LEU A 1 196 ? -22.448 -7.632 28.910 1.00 97.00 196 LEU A N 1
ATOM 1453 C CA . LEU A 1 196 ? -23.854 -7.432 28.540 1.00 97.00 196 LEU A CA 1
ATOM 1454 C C . LEU A 1 196 ? -24.746 -7.346 29.787 1.00 97.00 196 LEU A C 1
ATOM 1456 O O . LEU A 1 196 ? -25.576 -6.446 29.906 1.00 97.00 196 LEU A O 1
ATOM 1460 N N . HIS A 1 197 ? -24.514 -8.212 30.778 1.00 94.25 197 HIS A N 1
ATOM 1461 C CA . HIS A 1 197 ? -25.233 -8.168 32.055 1.00 94.25 197 HIS A CA 1
ATOM 1462 C C . HIS A 1 197 ? -24.972 -6.875 32.835 1.00 94.25 197 HIS A C 1
ATOM 1464 O O . HIS A 1 197 ? -25.870 -6.366 33.509 1.00 94.25 197 HIS A O 1
ATOM 1470 N N . LEU A 1 198 ? -23.752 -6.334 32.760 1.00 96.25 198 LEU A N 1
ATOM 1471 C CA . LEU A 1 198 ? -23.447 -5.027 33.334 1.00 96.25 198 LEU A CA 1
ATOM 1472 C C . LEU A 1 198 ? -24.164 -3.922 32.560 1.00 96.25 198 LEU A C 1
ATOM 1474 O O . LEU A 1 198 ? -24.825 -3.104 33.194 1.00 96.25 198 LEU A O 1
ATOM 1478 N N . ALA A 1 199 ? -24.110 -3.920 31.228 1.00 97.19 199 ALA A N 1
ATOM 1479 C CA . ALA A 1 199 ? -24.793 -2.927 30.401 1.00 97.19 199 ALA A CA 1
ATOM 1480 C C . ALA A 1 199 ? -26.302 -2.887 30.697 1.00 97.19 199 ALA A C 1
ATOM 1482 O O . ALA A 1 199 ? -26.837 -1.818 30.978 1.00 97.19 199 ALA A O 1
ATOM 1483 N N . ALA A 1 200 ? -26.965 -4.045 30.780 1.00 96.25 200 ALA A N 1
ATOM 1484 C CA . ALA A 1 200 ? -28.394 -4.152 31.092 1.00 96.25 200 ALA A CA 1
ATOM 1485 C C . ALA A 1 200 ? -28.796 -3.578 32.466 1.00 96.25 200 ALA A C 1
ATOM 1487 O O . ALA A 1 200 ? -29.962 -3.261 32.690 1.00 96.25 200 ALA A O 1
ATOM 1488 N N . ARG A 1 201 ? -27.850 -3.459 33.407 1.00 95.19 201 ARG A N 1
ATOM 1489 C CA . ARG A 1 201 ? -28.091 -2.933 34.764 1.00 95.19 201 ARG A CA 1
ATOM 1490 C C . ARG A 1 201 ? -27.814 -1.438 34.908 1.00 95.19 201 ARG A C 1
ATOM 1492 O O . ARG A 1 201 ? -28.153 -0.879 35.950 1.00 95.19 201 ARG A O 1
ATOM 1499 N N . HIS A 1 202 ? -27.171 -0.817 33.923 1.00 96.25 202 HIS A N 1
ATOM 1500 C CA . HIS A 1 202 ? -26.864 0.612 33.932 1.00 96.25 202 HIS A CA 1
ATOM 1501 C C . HIS A 1 202 ? -27.830 1.368 33.020 1.00 96.25 202 HIS A C 1
ATOM 1503 O O . HIS A 1 202 ? -28.421 0.793 32.108 1.00 96.25 202 HIS A O 1
ATOM 1509 N N . ARG A 1 203 ? -27.994 2.671 33.261 1.00 94.50 203 ARG A N 1
ATOM 1510 C CA . ARG A 1 203 ? -28.857 3.533 32.437 1.00 94.50 203 ARG A CA 1
ATOM 1511 C C . ARG A 1 203 ? -28.203 3.935 31.119 1.00 94.50 203 ARG A C 1
ATOM 1513 O O . ARG A 1 203 ? -28.907 4.227 30.160 1.00 94.50 203 ARG A O 1
ATOM 1520 N N . LEU A 1 204 ? -26.875 3.974 31.094 1.00 96.69 204 LEU A N 1
ATOM 1521 C CA . LEU A 1 204 ? -26.058 4.332 29.941 1.00 96.69 204 LEU A CA 1
ATOM 1522 C C . LEU A 1 204 ? -24.766 3.514 29.977 1.00 96.69 204 LEU A C 1
ATOM 1524 O O . LEU A 1 204 ? -24.116 3.440 31.020 1.00 96.69 204 LEU A O 1
ATOM 1528 N N . ALA A 1 205 ? -24.371 2.945 28.842 1.00 98.25 205 ALA A N 1
ATOM 1529 C CA . ALA A 1 205 ? -23.043 2.381 28.645 1.00 98.25 205 ALA A CA 1
ATOM 1530 C C . ALA A 1 205 ? -22.237 3.279 27.700 1.00 98.25 205 ALA A C 1
ATOM 1532 O O . ALA A 1 205 ? -22.733 3.691 26.654 1.00 98.25 205 ALA A O 1
ATOM 1533 N N . VAL A 1 206 ? -20.994 3.582 28.060 1.00 98.50 206 VAL A N 1
ATOM 1534 C CA . VAL A 1 206 ? -20.072 4.379 27.249 1.00 98.50 206 VAL A CA 1
ATOM 1535 C C . VAL A 1 206 ? -18.784 3.595 27.052 1.00 98.50 206 VAL A C 1
ATOM 1537 O O . VAL A 1 206 ? -18.153 3.190 28.028 1.00 98.50 206 VAL A O 1
ATOM 1540 N N . THR A 1 207 ? -18.392 3.367 25.802 1.00 98.44 207 THR A N 1
ATOM 1541 C CA . THR A 1 207 ? -17.116 2.727 25.455 1.00 98.44 207 THR A CA 1
ATOM 1542 C C . THR A 1 207 ? -16.062 3.781 25.151 1.00 98.44 207 THR A C 1
ATOM 1544 O O . THR A 1 207 ? -16.369 4.799 24.533 1.00 98.44 207 THR A O 1
ATOM 1547 N N . ILE A 1 208 ? -14.827 3.542 25.594 1.00 98.25 208 ILE A N 1
ATOM 1548 C CA . ILE A 1 208 ? -13.686 4.436 25.396 1.00 98.25 208 ILE A CA 1
ATOM 1549 C C . ILE A 1 208 ? -12.563 3.638 24.733 1.00 98.25 208 ILE A C 1
ATOM 1551 O O . ILE A 1 208 ? -11.896 2.826 25.385 1.00 98.25 208 ILE A O 1
ATOM 1555 N N . GLU A 1 209 ? -12.335 3.886 23.445 1.00 96.44 209 GLU A N 1
ATOM 1556 C CA . GLU A 1 209 ? -11.355 3.166 22.627 1.00 96.44 209 GLU A CA 1
ATOM 1557 C C . GLU A 1 209 ? -10.512 4.099 21.751 1.00 96.44 209 GLU A C 1
ATOM 1559 O O . GLU A 1 209 ? -10.985 5.105 21.239 1.00 96.44 209 GLU A O 1
ATOM 1564 N N . ASP A 1 210 ? -9.245 3.750 21.533 1.00 94.75 210 ASP A N 1
ATOM 1565 C CA . ASP A 1 210 ? -8.353 4.431 20.586 1.00 94.75 210 ASP A CA 1
ATOM 1566 C C . ASP A 1 210 ? -8.303 3.730 19.213 1.00 94.75 210 ASP A C 1
ATOM 1568 O O . ASP A 1 210 ? -7.303 3.811 18.501 1.00 94.75 210 ASP A O 1
ATOM 1572 N N . ASN A 1 211 ? -9.391 3.047 18.845 1.00 95.56 211 ASN A N 1
ATOM 1573 C CA . ASN A 1 211 ? -9.701 2.594 17.486 1.00 95.56 211 ASN A CA 1
ATOM 1574 C C . ASN A 1 211 ? -10.737 3.548 16.861 1.00 95.56 211 ASN A C 1
ATOM 1576 O O . ASN A 1 211 ? -11.357 4.362 17.553 1.00 95.56 211 ASN A O 1
ATOM 1580 N N . THR A 1 212 ? -10.944 3.479 15.546 1.00 94.12 212 THR A N 1
ATOM 1581 C CA . THR A 1 212 ? -12.031 4.227 14.909 1.00 94.12 212 THR A CA 1
ATOM 1582 C C . THR A 1 212 ? -13.395 3.805 15.448 1.00 94.12 212 THR A C 1
ATOM 1584 O O . THR A 1 212 ? -13.633 2.642 15.773 1.00 94.12 212 THR A O 1
ATOM 1587 N N . ARG A 1 213 ? -14.341 4.744 15.484 1.00 91.31 213 ARG A N 1
ATOM 1588 C CA . ARG A 1 213 ? -15.729 4.442 15.874 1.00 91.31 213 ARG A CA 1
ATOM 1589 C C . ARG A 1 213 ? -16.432 3.477 14.915 1.00 91.31 213 ARG A C 1
ATOM 1591 O O . ARG A 1 213 ? -17.485 2.957 15.260 1.00 91.31 213 ARG A O 1
ATOM 1598 N N . THR A 1 214 ? -15.898 3.281 13.708 1.00 87.12 214 THR A N 1
ATOM 1599 C CA . THR A 1 214 ? -16.498 2.422 12.680 1.00 87.12 214 THR A CA 1
ATOM 1600 C C . THR A 1 214 ? -15.901 1.026 12.788 1.00 87.12 214 THR A C 1
ATOM 1602 O O . THR A 1 214 ? -14.738 0.837 12.455 1.00 87.12 214 THR A O 1
ATOM 1605 N N . GLY A 1 215 ? -16.680 0.051 13.259 1.00 86.81 215 GLY A N 1
ATOM 1606 C CA . GLY A 1 215 ? -16.197 -1.326 13.432 1.00 86.81 215 GLY A CA 1
ATOM 1607 C C . GLY A 1 215 ? -15.320 -1.534 14.673 1.00 86.81 215 GLY A C 1
ATOM 1608 O O . GLY A 1 215 ? -14.750 -2.607 14.839 1.00 86.81 215 GLY A O 1
ATOM 1609 N N . GLY A 1 216 ? -15.219 -0.532 15.550 1.00 93.81 216 GLY A N 1
ATOM 1610 C CA . GLY A 1 216 ? -14.550 -0.653 16.844 1.00 93.81 216 GLY A CA 1
ATOM 1611 C C . GLY A 1 216 ? -15.350 -1.450 17.876 1.00 93.81 216 GLY A C 1
ATOM 1612 O O . GLY A 1 216 ? -16.473 -1.901 17.635 1.00 93.81 216 GLY A O 1
ATOM 1613 N N . PHE A 1 217 ? -14.780 -1.582 19.070 1.00 97.38 217 PHE A N 1
ATOM 1614 C CA . PHE A 1 217 ? -15.385 -2.274 20.202 1.00 97.38 217 PHE A CA 1
ATOM 1615 C C . PHE A 1 217 ? -16.759 -1.708 20.575 1.00 97.38 217 PHE A C 1
ATOM 1617 O O . PHE A 1 217 ? -17.669 -2.472 20.889 1.00 97.38 217 PHE A O 1
ATOM 1624 N N . GLY A 1 218 ? -16.945 -0.385 20.504 1.00 96.50 218 GLY A N 1
ATOM 1625 C CA . GLY A 1 218 ? -18.242 0.228 20.789 1.00 96.50 218 GLY A CA 1
ATOM 1626 C C . GLY A 1 218 ? -19.345 -0.240 19.839 1.00 96.50 218 GLY A C 1
ATOM 1627 O O . GLY A 1 218 ? -20.465 -0.499 20.278 1.00 96.50 218 GLY A O 1
ATOM 1628 N N . THR A 1 219 ? -19.022 -0.424 18.554 1.00 95.81 219 THR A N 1
ATOM 1629 C CA . THR A 1 219 ? -19.945 -1.005 17.566 1.00 95.81 219 THR A CA 1
ATOM 1630 C C . THR A 1 219 ? -20.269 -2.456 17.911 1.00 95.81 219 THR A C 1
ATOM 1632 O O . THR A 1 219 ? -21.436 -2.840 17.891 1.00 95.81 219 THR A O 1
ATOM 1635 N N . LEU A 1 220 ? -19.259 -3.247 18.283 1.00 96.81 220 LEU A N 1
ATOM 1636 C CA . LEU A 1 220 ? -19.447 -4.647 18.665 1.00 96.81 220 LEU A CA 1
ATOM 1637 C C . LEU A 1 220 ? -20.326 -4.795 19.910 1.00 96.81 220 LEU A C 1
ATOM 1639 O O . LEU A 1 220 ? -21.231 -5.626 19.921 1.00 96.81 220 LEU A O 1
ATOM 1643 N N . LEU A 1 221 ? -20.106 -3.972 20.940 1.00 97.94 221 LEU A N 1
ATOM 1644 C CA . LEU A 1 221 ? -20.929 -3.986 22.148 1.00 97.94 221 LEU A CA 1
ATOM 1645 C C . LEU A 1 221 ? -22.369 -3.553 21.850 1.00 97.94 221 LEU A C 1
ATOM 1647 O O . LEU A 1 221 ? -23.302 -4.183 22.339 1.00 97.94 221 LEU A O 1
ATOM 1651 N N . ALA A 1 222 ? -22.565 -2.507 21.042 1.00 97.31 222 ALA A N 1
ATOM 1652 C CA . ALA A 1 222 ? -23.899 -2.047 20.659 1.00 97.31 222 ALA A CA 1
ATOM 1653 C C . ALA A 1 222 ? -24.682 -3.123 19.886 1.00 97.31 222 ALA A C 1
ATOM 1655 O O . ALA A 1 222 ? -25.858 -3.358 20.178 1.00 97.31 222 ALA A O 1
ATOM 1656 N N . HIS A 1 223 ? -24.029 -3.816 18.949 1.00 96.75 223 HIS A N 1
ATOM 1657 C CA . HIS A 1 223 ? -24.627 -4.949 18.243 1.00 96.75 223 HIS A CA 1
ATOM 1658 C C . HIS A 1 223 ? -24.937 -6.110 19.197 1.00 96.75 223 HIS A C 1
ATOM 1660 O O . HIS A 1 223 ? -26.073 -6.567 19.228 1.00 96.75 223 HIS A O 1
ATOM 1666 N N . ALA A 1 224 ? -23.997 -6.510 20.058 1.00 96.88 224 ALA A N 1
ATOM 1667 C CA . ALA A 1 224 ? -24.217 -7.595 21.017 1.00 96.88 224 ALA A CA 1
ATOM 1668 C C . ALA A 1 224 ? -25.347 -7.289 22.024 1.00 96.88 224 ALA A C 1
ATOM 1670 O O . ALA A 1 224 ? -26.120 -8.178 22.379 1.00 96.88 224 ALA A O 1
ATOM 1671 N N . CYS A 1 225 ? -25.488 -6.033 22.464 1.00 97.75 225 CYS A N 1
ATOM 1672 C CA . CYS A 1 225 ? -26.637 -5.594 23.259 1.00 97.75 225 CYS A CA 1
ATOM 1673 C C . CYS A 1 225 ? -27.948 -5.716 22.471 1.00 97.75 225 CYS A C 1
ATOM 1675 O O . CYS A 1 225 ? -28.938 -6.194 23.020 1.00 97.75 225 CYS A O 1
ATOM 1677 N N . THR A 1 226 ? -27.949 -5.318 21.196 1.00 97.19 226 THR A N 1
ATOM 1678 C CA . THR A 1 226 ? -29.123 -5.422 20.316 1.00 97.19 226 THR A CA 1
ATOM 1679 C C . THR A 1 226 ? -29.551 -6.880 20.137 1.00 97.19 226 THR A C 1
ATOM 1681 O O . THR A 1 226 ? -30.721 -7.196 20.347 1.00 97.19 226 THR A O 1
ATOM 1684 N N . ASP A 1 227 ? -28.605 -7.777 19.851 1.00 96.56 227 ASP A N 1
ATOM 1685 C CA . ASP A 1 227 ? -28.854 -9.217 19.697 1.00 96.56 227 ASP A CA 1
ATOM 1686 C C . ASP A 1 227 ? -29.392 -9.855 20.989 1.00 96.56 227 ASP A C 1
ATOM 1688 O O . ASP A 1 227 ? -30.236 -10.750 20.951 1.00 96.56 227 ASP A O 1
ATOM 1692 N N . ALA A 1 228 ? -28.944 -9.365 22.149 1.00 96.56 228 ALA A N 1
ATOM 1693 C CA . ALA A 1 228 ? -29.405 -9.802 23.466 1.00 96.56 228 ALA A CA 1
ATOM 1694 C C . ALA A 1 228 ? -30.682 -9.085 23.958 1.00 96.56 228 ALA A C 1
ATOM 1696 O O . ALA A 1 228 ? -31.069 -9.263 25.115 1.00 96.56 228 ALA A O 1
ATOM 1697 N N . ALA A 1 229 ? -31.328 -8.267 23.116 1.00 96.19 229 ALA A N 1
ATOM 1698 C CA . ALA A 1 229 ? -32.501 -7.453 23.456 1.00 96.19 229 ALA A CA 1
ATOM 1699 C C . ALA A 1 229 ? -32.297 -6.514 24.669 1.00 96.19 229 ALA A C 1
ATOM 1701 O O . ALA A 1 229 ? -33.232 -6.203 25.410 1.00 96.19 229 ALA A O 1
ATOM 1702 N N . ILE A 1 230 ? -31.067 -6.039 24.873 1.00 96.12 230 ILE A N 1
ATOM 1703 C CA . ILE A 1 230 ? -30.715 -5.065 25.907 1.00 96.12 230 ILE A CA 1
ATOM 1704 C C . ILE A 1 230 ? -30.965 -3.660 25.364 1.00 96.12 230 ILE A C 1
ATOM 1706 O O . ILE A 1 230 ? -30.339 -3.224 24.402 1.00 96.12 230 ILE A O 1
ATOM 1710 N N . THR A 1 231 ? -31.857 -2.921 26.022 1.00 94.31 231 THR A N 1
ATOM 1711 C CA . THR A 1 231 ? -32.277 -1.578 25.591 1.00 94.31 231 THR A CA 1
ATOM 1712 C C . THR A 1 231 ? -31.406 -0.449 26.139 1.00 94.31 231 THR A C 1
ATOM 1714 O O . THR A 1 231 ? -31.682 0.718 25.862 1.00 94.31 231 THR A O 1
ATOM 1717 N N . THR A 1 232 ? -30.391 -0.758 26.951 1.00 95.06 232 THR A N 1
ATOM 1718 C CA . THR A 1 232 ? -29.468 0.254 27.474 1.00 95.06 232 THR A CA 1
ATOM 1719 C C . THR A 1 232 ? -28.729 0.926 26.313 1.00 95.06 232 THR A C 1
ATOM 1721 O O . THR A 1 232 ? -28.051 0.231 25.554 1.00 95.06 232 THR A O 1
ATOM 1724 N N . PRO A 1 233 ? -28.798 2.263 26.175 1.00 96.00 233 PRO A N 1
ATOM 1725 C CA . PRO A 1 233 ? -28.048 2.982 25.157 1.00 96.00 233 PRO A CA 1
ATOM 1726 C C . PRO A 1 233 ? -26.543 2.752 25.310 1.00 96.00 233 PRO A C 1
ATOM 1728 O O . PRO A 1 233 ? -25.994 2.903 26.405 1.00 96.00 233 PRO A O 1
ATOM 1731 N N . VAL A 1 234 ? -25.881 2.428 24.200 1.00 97.12 234 VAL A N 1
ATOM 1732 C CA . VAL A 1 234 ? -24.422 2.326 24.109 1.00 97.12 234 VAL A CA 1
ATOM 1733 C C . VAL A 1 234 ? -23.909 3.523 23.315 1.00 97.12 234 VAL A C 1
ATOM 1735 O O . VAL A 1 234 ? -24.294 3.718 22.164 1.00 97.12 234 VAL A O 1
ATOM 1738 N N . HIS A 1 235 ? -23.048 4.335 23.922 1.00 96.94 235 HIS A N 1
ATOM 1739 C CA . HIS A 1 235 ? -22.397 5.469 23.272 1.00 96.94 235 HIS A CA 1
ATOM 1740 C C . HIS A 1 235 ? -20.902 5.199 23.093 1.00 96.94 235 HIS A C 1
ATOM 1742 O O . HIS A 1 235 ? -20.233 4.784 24.037 1.00 96.94 235 HIS A O 1
ATOM 1748 N N . ASN A 1 236 ? -20.363 5.454 21.900 1.00 95.44 236 ASN A N 1
ATOM 1749 C CA . ASN A 1 236 ? -18.955 5.195 21.606 1.00 95.44 236 ASN A CA 1
ATOM 1750 C C . ASN A 1 236 ? -18.126 6.484 21.558 1.00 95.44 236 ASN A C 1
ATOM 1752 O O . ASN A 1 236 ? -18.339 7.326 20.682 1.00 95.44 236 ASN A O 1
ATOM 1756 N N . ILE A 1 237 ? -17.137 6.588 22.447 1.00 96.81 237 ILE A N 1
ATOM 1757 C CA . ILE A 1 237 ? -16.041 7.549 22.352 1.00 96.81 237 ILE A CA 1
ATOM 1758 C C . ILE A 1 237 ? -14.851 6.829 21.716 1.00 96.81 237 ILE A C 1
ATOM 1760 O O . ILE A 1 237 ? -14.170 6.022 22.349 1.00 96.81 237 ILE A O 1
ATOM 1764 N N . GLY A 1 238 ? -14.603 7.151 20.452 1.00 95.19 238 GLY A N 1
ATOM 1765 C CA . GLY A 1 238 ? -13.496 6.610 19.679 1.00 95.19 238 GLY A CA 1
ATOM 1766 C C . GLY A 1 238 ? -13.061 7.572 18.587 1.00 95.19 238 GLY A C 1
ATOM 1767 O O . GLY A 1 238 ? -13.612 8.665 18.433 1.00 95.19 238 GLY A O 1
ATOM 1768 N N . LEU A 1 239 ? -12.084 7.156 17.792 1.00 95.00 239 LEU A N 1
ATOM 1769 C CA . LEU A 1 239 ? -11.459 8.030 16.808 1.00 95.00 239 LEU A CA 1
ATOM 1770 C C . LEU A 1 239 ? -12.357 8.287 15.580 1.00 95.00 239 LEU A C 1
ATOM 1772 O O . LEU A 1 239 ? -13.174 7.432 15.207 1.00 95.00 239 LEU A O 1
ATOM 1776 N N . PRO A 1 240 ? -12.236 9.461 14.930 1.00 90.75 240 PRO A N 1
ATOM 1777 C CA . PRO A 1 240 ? -13.018 9.785 13.741 1.00 90.75 240 PRO A CA 1
ATOM 1778 C C . PRO A 1 240 ? -12.597 8.939 12.531 1.00 90.75 240 PRO A C 1
ATOM 1780 O O . PRO A 1 240 ? -11.484 8.417 12.471 1.00 90.75 240 PRO A O 1
ATOM 1783 N N . ARG A 1 241 ? -13.475 8.849 11.523 1.00 89.69 241 ARG A N 1
ATOM 1784 C CA . ARG A 1 241 ? -13.144 8.300 10.198 1.00 89.69 241 ARG A CA 1
ATOM 1785 C C . ARG A 1 241 ? -12.386 9.357 9.383 1.00 89.69 241 ARG A C 1
ATOM 1787 O O . ARG A 1 241 ? -12.896 9.884 8.403 1.00 89.69 241 ARG A O 1
ATOM 1794 N N . ALA A 1 242 ? -11.193 9.706 9.844 1.00 90.00 242 ALA A N 1
ATOM 1795 C CA . ALA A 1 242 ? -10.326 10.698 9.225 1.00 90.00 242 ALA A CA 1
ATOM 1796 C C . ALA A 1 242 ? -8.859 10.354 9.500 1.00 90.00 242 ALA A C 1
ATOM 1798 O O . ALA A 1 242 ? -8.549 9.670 10.478 1.00 90.00 242 ALA A O 1
ATOM 1799 N N . PHE A 1 243 ? -7.955 10.856 8.660 1.00 90.50 243 PHE A N 1
ATOM 1800 C CA . PHE A 1 243 ? -6.528 10.806 8.957 1.00 90.50 243 PHE A CA 1
ATOM 1801 C C . PHE A 1 243 ? -6.221 11.751 10.118 1.00 90.50 243 PHE A C 1
ATOM 1803 O O . PHE A 1 243 ? -6.405 12.962 10.007 1.00 90.50 243 PHE A O 1
ATOM 1810 N N . VAL A 1 244 ? -5.765 11.193 11.239 1.00 89.56 244 VAL A N 1
ATOM 1811 C CA . VAL A 1 244 ? -5.320 11.985 12.389 1.00 89.56 244 VAL A CA 1
ATOM 1812 C C . VAL A 1 244 ? -3.880 12.453 12.125 1.00 89.56 244 VAL A C 1
ATOM 1814 O O . VAL A 1 244 ? -3.032 11.617 11.802 1.00 89.56 244 VAL A O 1
ATOM 1817 N N . PRO A 1 245 ? -3.587 13.763 12.210 1.00 89.69 245 PRO A N 1
ATOM 1818 C CA . PRO A 1 245 ? -2.252 14.285 11.947 1.00 89.69 245 PRO A CA 1
ATOM 1819 C C . PRO A 1 245 ? -1.250 13.860 13.025 1.00 89.69 245 PRO A C 1
ATOM 1821 O O . PRO A 1 245 ? -1.613 13.452 14.128 1.00 89.69 245 PRO A O 1
ATOM 1824 N N . GLN A 1 246 ? 0.038 14.019 12.719 1.00 91.44 246 GLN A N 1
ATOM 1825 C CA . GLN A 1 246 ? 1.097 13.831 13.709 1.00 91.44 246 GLN A CA 1
ATOM 1826 C C . GLN A 1 246 ? 0.977 14.836 14.864 1.00 91.44 246 GLN A C 1
ATOM 1828 O O . GLN A 1 246 ? 0.596 15.993 14.681 1.00 91.44 246 GLN A O 1
ATOM 1833 N N . GLY A 1 247 ? 1.353 14.405 16.064 1.00 91.44 247 GLY A N 1
ATOM 1834 C CA . GLY A 1 247 ? 1.313 15.245 17.256 1.00 91.44 247 GLY A CA 1
ATOM 1835 C C . GLY A 1 247 ? 1.747 14.492 18.506 1.00 91.44 247 GLY A C 1
ATOM 1836 O O . GLY A 1 247 ? 2.185 13.343 18.449 1.00 91.44 247 GLY A O 1
ATOM 1837 N N . THR A 1 248 ? 1.615 15.116 19.676 1.00 92.75 248 THR A N 1
ATOM 1838 C CA . THR A 1 248 ? 1.799 14.371 20.927 1.00 92.75 248 THR A CA 1
ATOM 1839 C C . THR A 1 248 ? 0.611 13.434 21.125 1.00 92.75 248 THR A C 1
ATOM 1841 O O . THR A 1 248 ? -0.538 13.846 20.971 1.00 92.75 248 THR A O 1
ATOM 1844 N N . ARG A 1 249 ? 0.857 12.172 21.499 1.00 90.75 249 ARG A N 1
ATOM 1845 C CA . ARG A 1 249 ? -0.223 11.188 21.697 1.00 90.75 249 ARG A CA 1
ATOM 1846 C C . ARG A 1 249 ? -1.292 11.703 22.668 1.00 90.75 249 ARG A C 1
ATOM 1848 O O . ARG A 1 249 ? -2.476 11.639 22.362 1.00 90.75 249 ARG A O 1
ATOM 1855 N N . THR A 1 250 ? -0.880 12.272 23.801 1.00 90.62 250 THR A N 1
ATOM 1856 C CA . THR A 1 250 ? -1.797 12.866 24.789 1.00 90.62 250 THR A CA 1
ATOM 1857 C C . THR A 1 250 ? -2.620 14.014 24.203 1.00 90.62 250 THR A C 1
ATOM 1859 O O . THR A 1 250 ? -3.818 14.089 24.465 1.00 90.62 250 THR A O 1
ATOM 1862 N N . GLY A 1 251 ? -2.005 14.887 23.396 1.00 92.62 251 GLY A N 1
ATOM 1863 C CA . GLY A 1 251 ? -2.699 15.995 22.742 1.00 92.62 251 GLY A CA 1
ATOM 1864 C C . GLY A 1 251 ? -3.746 15.512 21.742 1.00 92.62 251 GLY A C 1
ATOM 1865 O O . GLY A 1 251 ? -4.885 15.964 21.792 1.00 92.62 251 GLY A O 1
ATOM 1866 N N . LEU A 1 252 ? -3.394 14.539 20.898 1.00 93.00 252 LEU A N 1
ATOM 1867 C CA . LEU A 1 252 ? -4.312 13.960 19.912 1.00 93.00 252 LEU A CA 1
ATOM 1868 C C . LEU A 1 252 ? -5.492 13.231 20.576 1.00 93.00 252 LEU A C 1
ATOM 1870 O O . LEU A 1 252 ? -6.639 13.396 20.161 1.00 93.00 252 LEU A O 1
ATOM 1874 N N . LEU A 1 253 ? -5.239 12.466 21.645 1.00 92.44 253 LEU A N 1
ATOM 1875 C CA . LEU A 1 253 ? -6.305 11.819 22.418 1.00 92.44 253 LEU A CA 1
ATOM 1876 C C . LEU A 1 253 ? -7.228 12.855 23.076 1.00 92.44 253 LEU A C 1
ATOM 1878 O O . LEU A 1 253 ? -8.444 12.708 23.036 1.00 92.44 253 LEU A O 1
ATOM 1882 N N . ALA A 1 254 ? -6.684 13.937 23.637 1.00 92.50 254 ALA A N 1
ATOM 1883 C CA . ALA A 1 254 ? -7.504 15.000 24.215 1.00 92.50 254 ALA A CA 1
ATOM 1884 C C . ALA A 1 254 ? -8.374 15.707 23.158 1.00 92.50 254 ALA A C 1
ATOM 1886 O O . ALA A 1 254 ? -9.564 15.901 23.389 1.00 92.50 254 ALA A O 1
ATOM 1887 N N . GLN A 1 255 ? -7.808 16.033 21.991 1.00 91.00 255 GLN A N 1
ATOM 1888 C CA . GLN A 1 255 ? -8.522 16.684 20.880 1.00 91.00 255 GLN A CA 1
ATOM 1889 C C . GLN A 1 255 ? -9.662 15.830 20.313 1.00 91.00 255 GLN A C 1
ATOM 1891 O O . GLN A 1 255 ? -10.656 16.365 19.836 1.00 91.00 255 GLN A O 1
ATOM 1896 N N . THR A 1 256 ? -9.533 14.506 20.386 1.00 90.19 256 THR A N 1
ATOM 1897 C CA . THR A 1 256 ? -10.556 13.552 19.927 1.00 90.19 256 THR A CA 1
ATOM 1898 C C . THR A 1 256 ? -11.556 13.163 21.022 1.00 90.19 256 THR A C 1
ATOM 1900 O O . THR A 1 256 ? -12.386 12.285 20.810 1.00 90.19 256 THR A O 1
ATOM 1903 N N . GLY A 1 257 ? -11.502 13.811 22.192 1.00 93.25 257 GLY A N 1
ATOM 1904 C CA . GLY A 1 257 ? -12.415 13.554 23.311 1.00 93.25 257 GLY A CA 1
ATOM 1905 C C . GLY A 1 257 ? -12.041 12.353 24.187 1.00 93.25 257 GLY A C 1
ATOM 1906 O O . GLY A 1 257 ? -12.732 12.080 25.163 1.00 93.25 257 GLY A O 1
ATOM 1907 N N . LEU A 1 258 ? -10.924 11.673 23.906 1.00 95.06 258 LEU A N 1
ATOM 1908 C CA . LEU A 1 258 ? -10.409 10.521 24.665 1.00 95.06 258 LEU A CA 1
ATOM 1909 C C . LEU A 1 258 ? -9.590 10.918 25.912 1.00 95.06 258 LEU A C 1
ATOM 1911 O O . LEU A 1 258 ? -9.050 10.058 26.610 1.00 95.06 258 LEU A O 1
ATOM 1915 N N . GLY A 1 259 ? -9.481 12.215 26.212 1.00 96.12 259 GLY A N 1
ATOM 1916 C CA . GLY A 1 259 ? -8.940 12.711 27.481 1.00 96.12 259 GLY A CA 1
ATOM 1917 C C . GLY A 1 259 ? -9.984 12.696 28.613 1.00 96.12 259 GLY A C 1
ATOM 1918 O O . GLY A 1 259 ? -11.182 12.690 28.337 1.00 96.12 259 GLY A O 1
ATOM 1919 N N . PRO A 1 260 ? -9.576 12.780 29.897 1.00 97.00 260 PRO A N 1
ATOM 1920 C CA . PRO A 1 260 ? -10.515 12.691 31.021 1.00 97.00 260 PRO A CA 1
ATOM 1921 C C . PRO A 1 260 ? -11.640 13.736 31.002 1.00 97.00 260 PRO A C 1
ATOM 1923 O O . PRO A 1 260 ? -12.779 13.430 31.350 1.00 97.00 260 PRO A O 1
ATOM 1926 N N . ALA A 1 261 ? -11.332 14.972 30.586 1.00 95.81 261 ALA A N 1
ATOM 1927 C CA . ALA A 1 261 ? -12.324 16.041 30.450 1.00 95.81 261 ALA A CA 1
ATOM 1928 C C . ALA A 1 261 ? -13.348 15.723 29.351 1.00 95.81 261 ALA A C 1
ATOM 1930 O O . ALA A 1 261 ? -14.541 15.716 29.631 1.00 95.81 261 ALA A O 1
ATOM 1931 N N . GLY A 1 262 ? -12.882 15.353 28.153 1.00 96.38 262 GLY A N 1
ATOM 1932 C CA . GLY A 1 262 ? -13.752 15.010 27.024 1.00 96.38 262 GLY A CA 1
ATOM 1933 C C . GLY A 1 262 ? -14.657 13.807 27.302 1.00 96.38 262 GLY A C 1
ATOM 1934 O O . GLY A 1 262 ? -15.843 13.845 26.974 1.00 96.38 262 GLY A O 1
ATOM 1935 N N . ILE A 1 263 ? -14.144 12.779 27.992 1.00 98.25 263 ILE A N 1
ATOM 1936 C CA . ILE A 1 263 ? -14.953 11.634 28.437 1.00 98.25 263 ILE A CA 1
ATOM 1937 C C . ILE A 1 263 ? -16.054 12.105 29.398 1.00 98.25 263 ILE A C 1
ATOM 1939 O O . ILE A 1 263 ? -17.220 11.762 29.213 1.00 98.25 263 ILE A O 1
ATOM 1943 N N . THR A 1 264 ? -15.701 12.920 30.398 1.00 97.88 264 THR A N 1
ATOM 1944 C CA . THR A 1 264 ? -16.653 13.453 31.391 1.00 97.88 264 THR A CA 1
ATOM 1945 C C . THR A 1 264 ? -17.748 14.286 30.718 1.00 97.88 264 THR A C 1
ATOM 1947 O O . THR A 1 264 ? -18.933 14.037 30.934 1.00 97.88 264 THR A O 1
ATOM 1950 N N . GLU A 1 265 ? -17.366 15.233 29.858 1.00 96.75 265 GLU A N 1
ATOM 1951 C CA . GLU A 1 265 ? -18.288 16.108 29.122 1.00 96.75 265 GLU A CA 1
ATOM 1952 C C . GLU A 1 265 ? -19.243 15.310 28.227 1.00 96.75 265 GLU A C 1
ATOM 1954 O O . GLU A 1 265 ? -20.450 15.558 28.227 1.00 96.75 265 GLU A O 1
ATOM 1959 N N . THR A 1 266 ? -18.726 14.303 27.519 1.00 96.12 266 THR A N 1
ATOM 1960 C CA . THR A 1 266 ? -19.541 13.434 26.660 1.00 96.12 266 THR A CA 1
ATOM 1961 C C . THR A 1 266 ? -20.564 12.649 27.478 1.00 96.12 266 THR A C 1
ATOM 1963 O O . THR A 1 266 ? -21.741 12.608 27.120 1.00 96.12 266 THR A O 1
ATOM 1966 N N . VAL A 1 267 ? -20.153 12.065 28.610 1.00 96.75 267 VAL A N 1
ATOM 1967 C CA . VAL A 1 267 ? -21.063 11.335 29.507 1.00 96.75 267 VAL A CA 1
ATOM 1968 C C . VAL A 1 267 ? -22.178 12.249 30.012 1.00 96.75 267 VAL A C 1
ATOM 1970 O O . VAL A 1 267 ? -23.347 11.864 29.964 1.00 96.75 267 VAL A O 1
ATOM 1973 N N . LEU A 1 268 ? -21.841 13.462 30.461 1.00 95.94 268 LEU A N 1
ATOM 1974 C CA . LEU A 1 268 ? -22.824 14.441 30.930 1.00 95.94 268 LEU A CA 1
ATOM 1975 C C . LEU A 1 268 ? -23.818 14.817 29.831 1.00 95.94 268 LEU A C 1
ATOM 1977 O O . LEU A 1 268 ? -25.027 14.807 30.068 1.00 95.94 268 LEU A O 1
ATOM 1981 N N . HIS A 1 269 ? -23.319 15.085 28.624 1.00 94.25 269 HIS A N 1
ATOM 1982 C CA . HIS A 1 269 ? -24.142 15.444 27.477 1.00 94.25 269 HIS A CA 1
ATOM 1983 C C . HIS A 1 269 ? -25.131 14.331 27.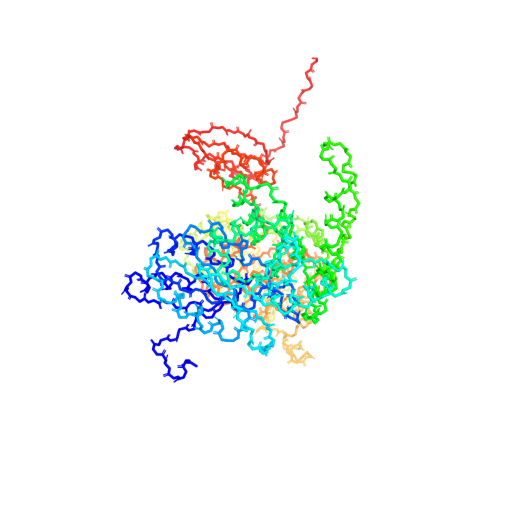099 1.00 94.25 269 HIS A C 1
ATOM 1985 O O . HIS A 1 269 ? -26.340 14.563 27.021 1.00 94.25 269 HIS A O 1
ATOM 1991 N N . VAL A 1 270 ? -24.637 13.103 26.918 1.00 93.31 270 VAL A N 1
ATOM 1992 C CA . VAL A 1 270 ? -25.461 11.957 26.505 1.00 93.31 270 VAL A CA 1
ATOM 1993 C C . VAL A 1 270 ? -26.478 11.599 27.588 1.00 93.31 270 VAL A C 1
ATOM 1995 O O . VAL A 1 270 ? -27.653 11.376 27.296 1.00 93.31 270 VAL A O 1
ATOM 1998 N N . ARG A 1 271 ? -26.070 11.605 28.861 1.00 91.44 271 ARG A N 1
ATOM 1999 C CA . ARG A 1 271 ? -26.968 11.333 29.991 1.00 91.44 271 ARG A CA 1
ATOM 2000 C C . ARG A 1 271 ? -28.073 12.385 30.124 1.00 91.44 271 ARG A C 1
ATOM 2002 O O . ARG A 1 271 ? -29.218 12.033 30.419 1.00 91.44 271 ARG A O 1
ATOM 2009 N N . ALA A 1 272 ? -27.758 13.661 29.898 1.00 89.19 272 ALA A N 1
ATOM 2010 C CA . ALA A 1 272 ? -28.758 14.725 29.891 1.00 89.19 272 ALA A CA 1
ATOM 2011 C C . ALA A 1 272 ? -29.788 14.508 28.770 1.00 89.19 272 ALA A C 1
ATOM 2013 O O . ALA A 1 272 ? -30.989 14.583 29.026 1.00 89.19 272 ALA A O 1
ATOM 2014 N N . ALA A 1 273 ? -29.343 14.139 27.563 1.00 84.75 273 ALA A N 1
ATOM 2015 C CA . ALA A 1 273 ? -30.237 13.837 26.444 1.00 84.75 273 ALA A CA 1
ATOM 2016 C C . ALA A 1 273 ? -31.218 12.689 26.758 1.00 84.75 273 ALA A C 1
ATOM 2018 O O . ALA A 1 273 ? -32.400 12.790 26.429 1.00 84.75 273 ALA A O 1
ATOM 2019 N N . LEU A 1 274 ? -30.768 11.653 27.477 1.00 83.19 274 LEU A N 1
ATOM 2020 C CA . LEU A 1 274 ? -31.623 10.545 27.935 1.00 83.19 274 LEU A CA 1
ATOM 2021 C C . LEU A 1 274 ? -32.662 10.950 28.989 1.00 83.19 274 LEU A C 1
ATOM 2023 O O . LEU A 1 274 ? -33.647 10.243 29.185 1.00 83.19 274 LEU A O 1
ATOM 2027 N N . THR A 1 275 ? -32.440 12.057 29.697 1.00 71.50 275 THR A N 1
ATOM 2028 C CA . THR A 1 275 ? -33.360 12.551 30.733 1.00 71.50 275 THR A CA 1
ATOM 2029 C C . THR A 1 275 ? -34.401 13.509 30.147 1.00 71.50 275 THR A C 1
ATOM 2031 O O . THR A 1 275 ? -35.545 13.516 30.593 1.00 71.50 275 THR A O 1
ATOM 2034 N N . THR A 1 276 ? -34.023 14.293 29.133 1.00 58.06 276 THR A N 1
ATOM 2035 C CA . THR A 1 276 ? -34.882 15.314 28.510 1.00 58.06 276 THR A CA 1
ATOM 2036 C C . THR A 1 276 ? -35.877 14.731 27.502 1.00 58.06 276 THR A C 1
ATOM 2038 O O . THR A 1 276 ? -36.971 15.268 27.348 1.00 58.06 276 THR A O 1
ATOM 2041 N N . TYR A 1 277 ? -35.543 13.619 26.841 1.00 47.84 277 TYR A N 1
ATOM 2042 C CA . TYR A 1 277 ? -36.402 12.983 25.841 1.00 47.84 277 TYR A CA 1
ATOM 2043 C C . TYR A 1 277 ? -36.988 11.667 26.365 1.00 47.84 277 TYR A C 1
ATOM 2045 O O . TYR A 1 277 ? -36.457 10.585 26.121 1.00 47.84 277 TYR A O 1
ATOM 2053 N N . GLY A 1 278 ? -38.137 11.748 27.043 1.00 45.47 278 GLY A N 1
ATOM 2054 C CA . GLY A 1 278 ? -39.070 10.622 27.064 1.00 45.47 278 GLY A CA 1
ATOM 2055 C C . GLY A 1 278 ? -39.434 10.279 25.616 1.00 45.47 278 GLY A C 1
ATOM 2056 O O . GLY A 1 278 ? -39.990 11.116 24.910 1.00 45.47 278 GLY A O 1
ATOM 2057 N N . LEU A 1 279 ? -39.032 9.093 25.160 1.00 45.50 279 LEU A N 1
ATOM 2058 C CA . LEU A 1 279 ? -39.087 8.617 23.774 1.00 45.50 279 LEU A CA 1
ATOM 2059 C C . LEU A 1 279 ? -40.374 9.019 23.022 1.00 45.50 279 LEU A C 1
ATOM 2061 O O . LEU A 1 279 ? -41.416 8.389 23.170 1.00 45.50 279 LEU A O 1
ATOM 2065 N N . THR A 1 280 ? -40.264 10.008 22.133 1.00 31.36 280 THR A N 1
ATOM 2066 C CA . THR A 1 280 ? -41.060 10.091 20.900 1.00 31.36 280 THR A CA 1
ATOM 2067 C C . THR A 1 280 ? -40.111 10.430 19.741 1.00 31.36 280 THR A C 1
ATOM 2069 O O . THR A 1 280 ? -39.362 11.404 19.831 1.00 31.36 280 THR A O 1
ATOM 2072 N N . PRO A 1 281 ? -40.062 9.614 18.670 1.00 38.75 281 PRO A N 1
ATOM 2073 C CA . PRO A 1 281 ? -39.119 9.795 17.574 1.00 38.75 281 PRO A CA 1
ATOM 2074 C C . PRO A 1 281 ? -39.627 10.878 16.623 1.00 38.75 281 PRO A C 1
ATOM 2076 O O . PRO A 1 281 ? -40.337 10.608 15.662 1.00 38.75 281 PRO A O 1
ATOM 2079 N N . SER A 1 282 ? -39.281 12.127 16.902 1.00 35.66 282 SER A N 1
ATOM 2080 C CA . SER A 1 282 ? -39.402 13.222 15.943 1.00 35.66 282 SER A CA 1
ATOM 2081 C C . SER A 1 282 ? -38.593 14.395 16.474 1.00 35.66 282 SER A C 1
ATOM 2083 O O . SER A 1 282 ? -38.917 14.908 17.537 1.00 35.66 282 SER A O 1
ATOM 2085 N N . GLN A 1 283 ? -37.600 14.842 15.698 1.00 37.84 283 GLN A N 1
ATOM 2086 C CA . GLN A 1 283 ? -36.733 16.015 15.929 1.00 37.84 283 GLN A CA 1
ATOM 2087 C C . GLN A 1 283 ? -35.373 15.736 16.592 1.00 37.84 283 GLN A C 1
ATOM 2089 O O . GLN A 1 283 ? -34.974 16.396 17.545 1.00 37.84 283 GLN A O 1
ATOM 2094 N N . ALA A 1 284 ? -34.578 14.844 15.997 1.00 34.97 284 ALA A N 1
ATOM 2095 C CA . ALA A 1 284 ? -33.124 14.974 16.076 1.00 34.97 284 ALA A CA 1
ATOM 2096 C C . ALA A 1 284 ? -32.658 15.931 14.964 1.00 34.97 284 ALA A C 1
ATOM 2098 O O . ALA A 1 284 ? -32.313 15.508 13.864 1.00 34.97 284 ALA A O 1
ATOM 2099 N N . THR A 1 285 ? -32.681 17.242 15.221 1.00 33.34 285 THR A N 1
ATOM 2100 C CA . THR A 1 285 ? -31.923 18.185 14.388 1.00 33.34 285 THR A CA 1
ATOM 2101 C C . THR A 1 285 ? -30.444 18.015 14.708 1.00 33.34 285 THR A C 1
ATOM 2103 O O . THR A 1 285 ? -29.992 18.375 15.796 1.00 33.34 285 THR A O 1
ATOM 2106 N N . SER A 1 286 ? -29.707 17.452 13.755 1.00 33.56 286 SER A N 1
ATOM 2107 C CA . SER A 1 286 ? -28.257 17.301 13.754 1.00 33.56 286 SER A CA 1
ATOM 2108 C C . SER A 1 286 ? -27.558 18.639 14.022 1.00 33.56 286 SER A C 1
ATOM 2110 O O . SER A 1 286 ? -27.501 19.511 13.156 1.00 33.56 286 SER A O 1
ATOM 2112 N N . ARG A 1 287 ? -26.996 18.798 15.223 1.00 38.19 287 ARG A N 1
ATOM 2113 C CA . ARG A 1 287 ? -25.971 19.808 15.519 1.00 38.19 287 ARG A CA 1
ATOM 2114 C C . ARG A 1 287 ? -24.733 19.139 16.102 1.00 38.19 287 ARG A C 1
ATOM 2116 O O . ARG A 1 287 ? -24.326 19.421 17.218 1.00 38.19 287 ARG A O 1
ATOM 2123 N N . HIS A 1 288 ? -24.116 18.279 15.308 1.00 35.59 288 HIS A N 1
ATOM 2124 C CA . HIS A 1 288 ? -22.669 18.145 15.342 1.00 35.59 288 HIS A CA 1
ATOM 2125 C C . HIS A 1 288 ? -22.205 18.488 13.942 1.00 35.59 288 HIS A C 1
ATOM 2127 O O . HIS A 1 288 ? -22.353 17.698 13.016 1.00 35.59 288 HIS A O 1
ATOM 2133 N N . ALA A 1 289 ? -21.742 19.727 13.785 1.00 31.45 289 ALA A N 1
ATOM 2134 C CA . ALA A 1 289 ? -20.913 20.064 12.653 1.00 31.45 289 ALA A CA 1
ATOM 2135 C C . ALA A 1 289 ? -19.718 19.112 12.723 1.00 31.45 289 ALA A C 1
ATOM 2137 O O . ALA A 1 289 ? -18.892 19.217 13.632 1.00 31.45 289 ALA A O 1
ATOM 2138 N N . GLU A 1 290 ? -19.664 18.146 11.807 1.00 36.47 290 GLU A N 1
ATOM 2139 C CA . GLU A 1 290 ? -18.391 17.607 11.367 1.00 36.47 290 GLU A CA 1
ATOM 2140 C C . GLU A 1 290 ? -17.595 18.826 10.912 1.00 36.47 290 GLU A C 1
ATOM 2142 O O . GLU A 1 290 ? -17.786 19.351 9.815 1.00 36.47 290 GLU A O 1
ATOM 2147 N N . ALA A 1 291 ? -16.750 19.348 11.798 1.00 33.22 291 ALA A N 1
ATOM 2148 C CA . ALA A 1 291 ? -15.625 20.131 11.353 1.00 33.22 291 ALA A CA 1
ATOM 2149 C C . ALA A 1 291 ? -14.807 19.151 10.516 1.00 33.22 291 ALA A C 1
ATOM 2151 O O . ALA A 1 291 ? -14.028 18.360 11.045 1.00 33.22 291 ALA A O 1
ATOM 2152 N N . SER A 1 292 ? -15.083 19.144 9.213 1.00 34.56 292 SER A N 1
ATOM 2153 C CA . SER A 1 292 ? -14.209 18.600 8.196 1.00 34.56 292 SER A CA 1
ATOM 2154 C C . SER A 1 292 ? -12.889 19.339 8.351 1.00 34.56 292 SER A C 1
ATOM 2156 O O . SER A 1 292 ? -12.651 20.367 7.723 1.00 34.56 292 SER A O 1
ATOM 2158 N N . MET A 1 293 ? -12.042 18.850 9.255 1.00 35.12 293 MET A N 1
ATOM 2159 C CA . MET A 1 293 ? -10.626 19.145 9.233 1.00 35.12 293 MET A CA 1
ATOM 2160 C C . MET A 1 293 ? -10.087 18.410 8.013 1.00 35.12 293 MET A C 1
ATOM 2162 O O . MET A 1 293 ? -9.535 17.315 8.116 1.00 35.12 293 MET A O 1
ATOM 2166 N N . THR A 1 294 ? -10.293 19.005 6.837 1.00 30.39 294 THR A N 1
ATOM 2167 C CA . THR A 1 294 ? -9.428 18.780 5.686 1.00 30.39 294 THR A CA 1
ATOM 2168 C C . THR A 1 294 ? -8.047 19.204 6.144 1.00 30.39 294 THR A C 1
ATOM 2170 O O . THR A 1 294 ? -7.699 20.383 6.144 1.00 30.39 294 THR A O 1
ATOM 2173 N N . THR A 1 295 ? -7.308 18.235 6.669 1.00 40.94 295 THR A N 1
ATOM 2174 C CA . THR A 1 295 ? -5.888 18.395 6.919 1.00 40.94 295 THR A CA 1
ATOM 2175 C C . THR A 1 295 ? -5.271 18.498 5.537 1.00 40.94 295 THR A C 1
ATOM 2177 O O . THR A 1 295 ? -5.283 17.522 4.790 1.00 40.94 295 THR A O 1
ATOM 2180 N N . ASP A 1 296 ? -4.824 19.695 5.172 1.00 40.94 296 ASP A N 1
ATOM 2181 C CA . ASP A 1 296 ? -3.971 19.891 4.010 1.00 40.94 296 ASP A CA 1
ATOM 2182 C C . ASP A 1 296 ? -2.673 19.122 4.274 1.00 40.94 296 ASP A C 1
ATOM 2184 O O . ASP A 1 296 ? -1.860 19.487 5.125 1.00 40.94 296 ASP A O 1
ATOM 2188 N N . LEU A 1 297 ? -2.554 17.972 3.617 1.00 39.09 297 LEU A N 1
ATOM 2189 C CA . LEU A 1 297 ? -1.414 17.072 3.733 1.00 39.09 297 LEU A CA 1
ATOM 2190 C C . LEU A 1 297 ? -0.208 17.575 2.920 1.00 39.09 297 LEU A C 1
ATOM 2192 O O . LEU A 1 297 ? 0.798 16.870 2.862 1.00 39.09 297 LEU A O 1
ATOM 2196 N N . GLY A 1 298 ? -0.297 18.746 2.269 1.00 34.84 298 GLY A N 1
ATOM 2197 C CA . GLY A 1 298 ? 0.705 19.195 1.303 1.00 34.84 298 GLY A CA 1
ATOM 2198 C C . GLY A 1 298 ? 0.849 18.211 0.140 1.00 34.84 298 GLY A C 1
ATOM 2199 O O . GLY A 1 298 ? 1.938 18.059 -0.413 1.00 34.84 298 GLY A O 1
ATOM 2200 N N . MET A 1 299 ? -0.225 17.485 -0.183 1.00 36.78 299 MET A N 1
ATOM 2201 C CA . MET A 1 299 ? -0.227 16.577 -1.322 1.00 36.78 299 MET A CA 1
ATOM 2202 C C . MET A 1 299 ? -0.293 17.435 -2.585 1.00 36.78 299 MET A C 1
ATOM 2204 O O . MET A 1 299 ? -1.182 18.283 -2.666 1.00 36.78 299 MET A O 1
ATOM 2208 N N . PRO A 1 300 ? 0.630 17.260 -3.547 1.00 32.69 300 PRO A N 1
ATOM 2209 C CA . PRO A 1 300 ? 0.537 17.968 -4.814 1.00 32.69 300 PRO A CA 1
ATOM 2210 C C . PRO A 1 300 ? -0.815 17.654 -5.455 1.00 32.69 300 PRO A C 1
ATOM 2212 O O . PRO A 1 300 ? -1.263 16.502 -5.408 1.00 32.69 300 PRO A O 1
ATOM 2215 N N . ASP A 1 301 ? -1.453 18.671 -6.038 1.00 36.53 301 ASP A N 1
ATOM 2216 C CA . ASP A 1 301 ? -2.625 18.461 -6.882 1.00 36.53 301 ASP A CA 1
ATOM 2217 C C . ASP A 1 301 ? -2.292 17.350 -7.890 1.00 36.53 301 ASP A C 1
ATOM 2219 O O . ASP A 1 301 ? -1.209 17.388 -8.492 1.00 36.53 301 ASP A O 1
ATOM 2223 N N . PRO A 1 302 ? -3.157 16.332 -8.058 1.00 34.28 302 PRO A N 1
ATOM 2224 C CA . PRO A 1 302 ? -2.944 15.352 -9.108 1.00 34.28 302 PRO A CA 1
ATOM 2225 C C . PRO A 1 302 ? -2.818 16.128 -10.427 1.00 34.28 302 PRO A C 1
ATOM 2227 O O . PRO A 1 302 ? -3.696 16.946 -10.724 1.00 34.28 302 PRO A O 1
ATOM 2230 N N . PRO A 1 303 ? -1.718 15.952 -11.183 1.00 37.66 303 PRO A N 1
ATOM 2231 C CA . PRO A 1 303 ? -1.504 16.726 -12.392 1.00 37.66 303 PRO A CA 1
ATOM 2232 C C . PRO A 1 303 ? -2.679 16.504 -13.352 1.00 37.66 303 PRO A C 1
ATOM 2234 O O . PRO A 1 303 ? -3.273 15.418 -13.361 1.00 37.66 303 PRO A O 1
ATOM 2237 N N . PRO A 1 304 ? -3.046 17.529 -14.136 1.00 39.38 304 PRO A N 1
ATOM 2238 C CA . PRO A 1 304 ? -4.174 17.440 -15.040 1.00 39.38 304 PRO A CA 1
ATOM 2239 C C . PRO A 1 304 ? -4.005 16.284 -16.035 1.00 39.38 304 PRO A C 1
ATOM 2241 O O . PRO A 1 304 ? -2.902 15.893 -16.415 1.00 39.38 304 PRO A O 1
ATOM 2244 N N . THR A 1 305 ? -5.161 15.752 -16.420 1.00 52.84 305 THR A N 1
ATOM 2245 C CA . THR A 1 305 ? -5.440 14.799 -17.499 1.00 52.84 305 THR A CA 1
ATOM 2246 C C . THR A 1 305 ? -4.459 14.877 -18.670 1.00 52.84 305 THR A C 1
ATOM 2248 O O . THR A 1 305 ? -4.376 15.927 -19.292 1.00 52.84 305 THR A O 1
ATOM 2251 N N . THR A 1 306 ? -3.813 13.747 -18.981 1.00 50.06 306 THR A N 1
ATOM 2252 C CA . THR A 1 306 ? -2.951 13.463 -20.149 1.00 50.06 306 THR A CA 1
ATOM 2253 C C . THR A 1 306 ? -1.865 14.518 -20.430 1.00 50.06 306 THR A C 1
ATOM 2255 O O . THR A 1 306 ? -2.189 15.623 -20.855 1.00 50.06 306 THR A O 1
ATOM 2258 N N . PRO A 1 307 ? -0.566 14.200 -20.268 1.00 58.31 307 PRO A N 1
ATOM 2259 C CA . PRO A 1 307 ? 0.502 15.176 -20.487 1.00 58.31 307 PRO A CA 1
ATOM 2260 C C . PRO A 1 307 ? 0.428 15.786 -21.896 1.00 58.31 307 PRO A C 1
ATOM 2262 O O . PRO A 1 307 ? 0.313 15.064 -22.891 1.00 58.31 307 PRO A O 1
ATOM 2265 N N . GLU A 1 308 ? 0.470 17.120 -21.979 1.00 76.56 308 GLU A N 1
ATOM 2266 C CA . GLU A 1 308 ? 0.473 17.844 -23.251 1.00 76.56 308 GLU A CA 1
ATOM 2267 C C . GLU A 1 308 ? 1.757 17.493 -24.014 1.00 76.56 308 GLU A C 1
ATOM 2269 O O . GLU A 1 308 ? 2.867 17.725 -23.536 1.00 76.56 308 GLU A O 1
ATOM 2274 N N . ARG A 1 309 ? 1.618 16.875 -25.193 1.00 85.81 309 ARG A N 1
ATOM 2275 C CA . ARG A 1 309 ? 2.768 16.471 -26.012 1.00 85.81 309 ARG A CA 1
ATOM 2276 C C . ARG A 1 309 ? 3.542 17.706 -26.469 1.00 85.81 309 ARG A C 1
ATOM 2278 O O . ARG A 1 309 ? 2.958 18.636 -27.025 1.00 85.81 309 ARG A O 1
ATOM 2285 N N . ARG A 1 310 ? 4.870 17.676 -26.316 1.00 91.00 310 ARG A N 1
ATOM 2286 C CA . ARG A 1 310 ? 5.766 18.687 -26.887 1.00 91.00 310 ARG A CA 1
ATOM 2287 C C . ARG A 1 310 ? 5.532 18.780 -28.394 1.00 91.00 310 ARG A C 1
ATOM 2289 O O . ARG A 1 310 ? 5.543 17.768 -29.091 1.00 91.00 310 ARG A O 1
ATOM 2296 N N . GLN A 1 311 ? 5.395 20.003 -28.896 1.00 92.88 311 GLN A N 1
ATOM 2297 C CA . GLN A 1 311 ? 5.331 20.257 -30.331 1.00 92.88 311 GLN A CA 1
ATOM 2298 C C . GLN A 1 311 ? 6.680 19.936 -30.979 1.00 92.88 311 GLN A C 1
ATOM 2300 O O . GLN A 1 311 ? 7.712 20.504 -30.617 1.00 92.88 311 GLN A O 1
ATOM 2305 N N . THR A 1 312 ? 6.663 19.008 -31.930 1.00 96.56 312 THR A N 1
ATOM 2306 C CA . THR A 1 312 ? 7.835 18.570 -32.691 1.00 96.56 312 THR A CA 1
ATOM 2307 C C . THR A 1 312 ? 7.523 18.583 -34.173 1.00 96.56 312 THR A C 1
ATOM 2309 O O . THR A 1 312 ? 6.367 18.504 -34.584 1.00 96.56 312 THR A O 1
ATOM 2312 N N . ARG A 1 313 ? 8.556 18.660 -35.006 1.00 94.38 313 ARG A N 1
ATOM 2313 C CA . ARG A 1 313 ? 8.409 18.404 -36.440 1.00 94.38 313 ARG A CA 1
ATOM 2314 C C . ARG A 1 313 ? 7.991 16.959 -36.661 1.00 94.38 313 ARG A C 1
ATOM 2316 O O . ARG A 1 313 ? 8.401 16.086 -35.909 1.00 94.38 313 ARG A O 1
ATOM 2323 N N . GLN A 1 314 ? 7.237 16.694 -37.718 1.00 96.19 314 GLN A N 1
ATOM 2324 C CA . GLN A 1 314 ? 6.961 15.323 -38.132 1.00 96.19 314 GLN A CA 1
ATOM 2325 C C . GLN A 1 314 ? 7.960 14.891 -39.203 1.00 96.19 314 GLN A C 1
ATOM 2327 O O . GLN A 1 314 ? 8.151 15.594 -40.194 1.00 96.19 314 GLN A O 1
ATOM 2332 N N . ILE A 1 315 ? 8.558 13.720 -39.012 1.00 97.62 315 ILE A N 1
ATOM 2333 C CA . ILE A 1 315 ? 9.299 12.989 -40.045 1.00 97.62 315 ILE A CA 1
ATOM 2334 C C . ILE A 1 315 ? 8.592 11.658 -40.318 1.00 97.62 315 ILE A C 1
ATOM 2336 O O . ILE A 1 315 ? 7.820 11.188 -39.481 1.00 97.62 315 ILE A O 1
ATOM 2340 N N . HIS A 1 316 ? 8.886 11.023 -41.450 1.00 97.56 316 HIS A N 1
ATOM 2341 C CA . HIS A 1 316 ? 8.396 9.678 -41.760 1.00 97.56 316 HIS A CA 1
ATOM 2342 C C . HIS A 1 316 ? 9.564 8.703 -41.837 1.00 97.56 316 HIS A C 1
ATOM 2344 O O . HIS A 1 316 ? 10.509 8.917 -42.589 1.00 97.56 316 HIS A O 1
ATOM 2350 N N . VAL A 1 317 ? 9.512 7.640 -41.036 1.00 97.75 317 VAL A N 1
ATOM 2351 C CA . VAL A 1 317 ? 10.437 6.509 -41.135 1.00 97.75 317 VAL A CA 1
ATOM 2352 C C . VAL A 1 317 ? 9.710 5.422 -41.907 1.00 97.75 317 VAL A C 1
ATOM 2354 O O . VAL A 1 317 ? 8.978 4.631 -41.319 1.00 97.75 317 VAL A O 1
ATOM 2357 N N . GLY A 1 318 ? 9.875 5.418 -43.230 1.00 95.31 318 GLY A N 1
ATOM 2358 C CA . GLY A 1 318 ? 9.015 4.625 -44.105 1.00 95.31 318 GLY A CA 1
ATOM 2359 C C . GLY A 1 318 ? 7.596 5.186 -44.061 1.00 95.31 318 GLY A C 1
ATOM 2360 O O . GLY A 1 318 ? 7.395 6.371 -44.308 1.00 95.31 318 GLY A O 1
ATOM 2361 N N . ASP A 1 319 ? 6.628 4.356 -43.704 1.00 93.62 319 ASP A N 1
ATOM 2362 C CA . ASP A 1 319 ? 5.227 4.725 -43.499 1.00 93.62 319 ASP A CA 1
ATOM 2363 C C . ASP A 1 319 ? 4.900 5.164 -42.059 1.00 93.62 319 ASP A C 1
ATOM 2365 O O . ASP A 1 319 ? 3.812 5.682 -41.813 1.00 93.62 319 ASP A O 1
ATOM 2369 N N . VAL A 1 320 ? 5.836 5.031 -41.109 1.00 96.62 320 VAL A N 1
ATOM 2370 C CA . VAL A 1 320 ? 5.602 5.370 -39.696 1.00 96.62 320 VAL A CA 1
ATOM 2371 C C . VAL A 1 320 ? 5.902 6.855 -39.422 1.00 96.62 320 VAL A C 1
ATOM 2373 O O . VAL A 1 320 ? 7.071 7.265 -39.502 1.00 96.62 320 VAL A O 1
ATOM 2376 N N . PRO A 1 321 ? 4.900 7.681 -39.050 1.00 96.31 321 PRO A N 1
ATOM 2377 C CA . PRO A 1 321 ? 5.127 9.065 -38.647 1.00 96.31 321 PRO A CA 1
ATOM 2378 C C . PRO A 1 321 ? 5.791 9.139 -37.263 1.00 96.31 321 PRO A C 1
ATOM 2380 O O . PRO A 1 321 ? 5.417 8.428 -36.332 1.00 96.31 321 PRO A O 1
ATOM 2383 N N . VAL A 1 322 ? 6.778 10.023 -37.107 1.00 96.56 322 VAL A N 1
ATOM 2384 C CA . VAL A 1 322 ? 7.488 10.262 -35.840 1.00 96.56 322 VAL A CA 1
ATOM 2385 C C . VAL A 1 322 ? 7.549 11.764 -35.570 1.00 96.56 322 VAL A C 1
ATOM 2387 O O . VAL A 1 322 ? 8.096 12.517 -36.375 1.00 96.56 322 VAL A O 1
ATOM 2390 N N . GLY A 1 323 ? 7.024 12.185 -34.419 1.00 94.19 323 GLY A N 1
ATOM 2391 C CA . GLY A 1 323 ? 6.861 13.596 -34.057 1.00 94.19 323 GLY A CA 1
ATOM 2392 C C . GLY A 1 323 ? 5.561 14.210 -34.584 1.00 94.19 323 GLY A C 1
ATOM 2393 O O . GLY A 1 323 ? 4.691 13.491 -35.066 1.00 94.19 323 GLY A O 1
ATOM 2394 N N . GLY A 1 324 ? 5.382 15.526 -34.445 1.00 90.44 324 GLY A N 1
ATOM 2395 C CA . GLY A 1 324 ? 4.173 16.231 -34.907 1.00 90.44 324 GLY A CA 1
ATOM 2396 C C . GLY A 1 324 ? 2.883 15.854 -34.177 1.00 90.44 324 GLY A C 1
ATOM 2397 O O . GLY A 1 324 ? 1.798 16.063 -34.707 1.00 90.44 324 GLY A O 1
ATOM 2398 N N . GLY A 1 325 ? 2.988 15.265 -32.982 1.00 85.31 325 GLY A N 1
ATOM 2399 C CA . GLY A 1 325 ? 1.843 14.726 -32.243 1.00 85.31 325 GLY A CA 1
ATOM 2400 C C . GLY A 1 325 ? 1.467 13.287 -32.611 1.00 85.31 325 GLY A C 1
ATOM 2401 O O . GLY A 1 325 ? 0.537 12.747 -32.015 1.00 85.31 325 GLY A O 1
ATOM 2402 N N . ALA A 1 326 ? 2.205 12.634 -33.518 1.00 86.56 326 ALA A N 1
ATOM 2403 C CA . ALA A 1 326 ? 2.023 11.214 -33.809 1.00 86.56 326 ALA A CA 1
ATOM 2404 C C . ALA A 1 326 ? 2.182 10.336 -32.544 1.00 86.56 326 ALA A C 1
ATOM 2406 O O . ALA A 1 326 ? 2.887 10.729 -31.592 1.00 86.56 326 ALA A O 1
ATOM 2407 N N . PRO A 1 327 ? 1.556 9.142 -32.516 1.00 87.44 327 PRO A N 1
ATOM 2408 C CA . PRO A 1 327 ? 1.786 8.152 -31.469 1.00 87.44 327 PRO A CA 1
ATOM 2409 C C . PRO A 1 327 ? 3.279 7.860 -31.276 1.00 87.44 327 PRO A C 1
ATOM 2411 O O . PRO A 1 327 ? 4.065 7.869 -32.225 1.00 87.44 327 PRO A O 1
ATOM 2414 N N . VAL A 1 328 ? 3.685 7.623 -30.027 1.00 88.81 328 VAL A N 1
ATOM 2415 C CA . VAL A 1 328 ? 5.088 7.342 -29.701 1.00 88.81 328 VAL A CA 1
ATOM 2416 C C . VAL A 1 328 ? 5.445 5.947 -30.208 1.00 88.81 328 VAL A C 1
ATOM 2418 O O . VAL A 1 328 ? 5.052 4.954 -29.606 1.00 88.81 328 VAL A O 1
ATOM 2421 N N . SER A 1 329 ? 6.212 5.874 -31.296 1.00 92.06 329 SER A N 1
ATOM 2422 C CA . SER A 1 329 ? 6.565 4.589 -31.918 1.00 92.06 329 SER A CA 1
ATOM 2423 C C . SER A 1 329 ? 7.588 3.794 -31.101 1.00 92.06 329 SER A C 1
ATOM 2425 O O . SER A 1 329 ? 8.600 4.336 -30.632 1.00 92.06 329 SER A O 1
ATOM 2427 N N . VAL A 1 330 ? 7.376 2.487 -30.992 1.00 93.31 330 VAL A N 1
ATOM 2428 C CA . VAL A 1 330 ? 8.256 1.525 -30.327 1.00 93.31 330 VAL A CA 1
ATOM 2429 C C . VAL A 1 330 ? 9.259 0.954 -31.324 1.00 93.31 330 VAL A C 1
ATOM 2431 O O . VAL A 1 330 ? 8.907 0.380 -32.354 1.00 93.31 330 VAL A O 1
ATOM 2434 N N . GLN A 1 331 ? 10.547 1.094 -31.004 1.00 95.31 331 GLN A N 1
ATOM 2435 C CA . GLN A 1 331 ? 11.636 0.539 -31.803 1.00 95.31 331 GLN A CA 1
ATOM 2436 C C . GLN A 1 331 ? 12.419 -0.512 -31.036 1.00 95.31 331 GLN A C 1
ATOM 2438 O O . GLN A 1 331 ? 12.658 -0.387 -29.834 1.00 95.31 331 GLN A O 1
ATOM 2443 N N . THR A 1 332 ? 12.962 -1.472 -31.774 1.00 95.62 332 THR A N 1
ATOM 2444 C CA . THR A 1 332 ? 13.959 -2.414 -31.262 1.00 95.62 332 THR A CA 1
ATOM 2445 C C . THR A 1 332 ? 15.151 -2.522 -32.211 1.00 95.62 332 THR A C 1
ATOM 2447 O O . THR A 1 332 ? 15.268 -1.784 -33.192 1.00 95.62 332 THR A O 1
ATOM 2450 N N . MET A 1 333 ? 16.102 -3.388 -31.882 1.00 96.00 333 MET A N 1
ATOM 2451 C CA . MET A 1 333 ? 17.253 -3.679 -32.729 1.00 96.00 333 MET A CA 1
ATOM 2452 C C . MET A 1 333 ? 17.475 -5.181 -32.790 1.00 96.00 333 MET A C 1
ATOM 2454 O O . MET A 1 333 ? 17.425 -5.843 -31.752 1.00 96.00 333 MET A O 1
ATOM 2458 N N . THR A 1 334 ? 17.750 -5.694 -33.986 1.00 96.81 334 THR A N 1
ATOM 2459 C CA . THR A 1 334 ? 18.121 -7.094 -34.166 1.00 96.81 334 THR A CA 1
ATOM 2460 C C . THR A 1 334 ? 19.467 -7.394 -33.508 1.00 96.81 334 THR A C 1
ATOM 2462 O O . THR A 1 334 ? 20.308 -6.514 -33.297 1.00 96.81 334 THR A O 1
ATOM 2465 N N . THR A 1 335 ? 19.661 -8.658 -33.157 1.00 95.94 335 THR A N 1
ATOM 2466 C CA . THR A 1 335 ? 20.909 -9.195 -32.597 1.00 95.94 335 THR A CA 1
ATOM 2467 C C . THR A 1 335 ? 21.561 -10.221 -33.519 1.00 95.94 335 THR A C 1
ATOM 2469 O O . THR A 1 335 ? 22.622 -10.744 -33.188 1.00 95.94 335 THR A O 1
ATOM 2472 N N . THR A 1 336 ? 20.919 -10.543 -34.643 1.00 96.12 336 THR A N 1
ATOM 2473 C CA . THR A 1 336 ? 21.465 -11.393 -35.702 1.00 96.12 336 THR A CA 1
ATOM 2474 C C . THR A 1 336 ? 22.596 -10.688 -36.448 1.00 96.12 336 THR A C 1
ATOM 2476 O O . THR A 1 336 ? 22.730 -9.462 -36.410 1.00 96.12 336 THR A O 1
ATOM 2479 N N . LEU A 1 337 ? 23.423 -11.472 -37.142 1.00 96.25 337 LEU A N 1
ATOM 2480 C CA . LEU A 1 337 ? 24.342 -10.930 -38.136 1.00 96.25 337 LEU A CA 1
ATOM 2481 C C . LEU A 1 337 ? 23.516 -10.474 -39.344 1.00 96.25 337 LEU A C 1
ATOM 2483 O O . LEU A 1 337 ? 22.811 -11.290 -39.925 1.00 96.25 337 LEU A O 1
ATOM 2487 N N . THR A 1 338 ? 23.601 -9.200 -39.725 1.00 97.62 338 THR A N 1
ATOM 2488 C CA . THR A 1 338 ? 22.771 -8.635 -40.805 1.00 97.62 338 THR A CA 1
ATOM 2489 C C . THR A 1 338 ? 23.017 -9.331 -42.145 1.00 97.62 338 THR A C 1
ATOM 2491 O O . THR A 1 338 ? 22.073 -9.536 -42.901 1.00 97.62 338 THR A O 1
ATOM 2494 N N . ALA A 1 339 ? 24.253 -9.765 -42.417 1.00 97.06 339 ALA A N 1
ATOM 2495 C CA . ALA A 1 339 ? 24.575 -10.589 -43.586 1.00 97.06 339 ALA A CA 1
ATOM 2496 C C . ALA A 1 339 ? 23.804 -11.930 -43.647 1.00 97.06 339 ALA A C 1
ATOM 2498 O O . ALA A 1 339 ? 23.601 -12.472 -44.733 1.00 97.06 339 ALA A O 1
ATOM 2499 N N . ASP A 1 340 ? 23.346 -12.460 -42.505 1.00 97.88 340 ASP A N 1
ATOM 2500 C CA . ASP A 1 340 ? 22.392 -13.571 -42.458 1.00 97.88 340 ASP A CA 1
ATOM 2501 C C . ASP A 1 340 ? 20.971 -13.020 -42.622 1.00 97.88 340 ASP A C 1
ATOM 2503 O O . ASP A 1 340 ? 20.267 -12.664 -41.667 1.00 97.88 340 ASP A O 1
ATOM 2507 N N . VAL A 1 341 ? 20.581 -12.894 -43.887 1.00 97.94 341 VAL A N 1
ATOM 2508 C CA . VAL A 1 341 ? 19.327 -12.259 -44.275 1.00 97.94 341 VAL A CA 1
ATOM 2509 C C . VAL A 1 341 ? 18.114 -13.025 -43.748 1.00 97.94 341 VAL A C 1
ATOM 2511 O O . VAL A 1 341 ? 17.160 -12.400 -43.284 1.00 97.94 341 VAL A O 1
ATOM 2514 N N . ASP A 1 342 ? 18.143 -14.357 -43.794 1.00 97.31 342 ASP A N 1
ATOM 2515 C CA . ASP A 1 342 ? 17.006 -15.181 -43.385 1.00 97.31 342 ASP A CA 1
ATOM 2516 C C . ASP A 1 342 ? 16.828 -15.149 -41.864 1.00 97.31 342 ASP A C 1
ATOM 2518 O O . ASP A 1 342 ? 15.713 -14.926 -41.387 1.00 97.31 342 ASP A O 1
ATOM 2522 N N . ALA A 1 343 ? 17.915 -15.263 -41.089 1.00 97.56 343 ALA A N 1
ATOM 2523 C CA . ALA A 1 343 ? 17.842 -15.117 -39.635 1.00 97.56 343 ALA A CA 1
ATOM 2524 C C . ALA A 1 343 ? 17.375 -13.712 -39.226 1.00 97.56 343 ALA A C 1
ATOM 2526 O O . ALA A 1 343 ? 16.567 -13.562 -38.307 1.00 97.56 343 ALA A O 1
ATOM 2527 N N . THR A 1 344 ? 17.849 -12.677 -39.925 1.00 98.31 344 THR A N 1
ATOM 2528 C CA . THR A 1 344 ? 17.457 -11.292 -39.649 1.00 98.31 344 THR A CA 1
ATOM 2529 C C . THR A 1 344 ? 15.982 -11.053 -39.962 1.00 98.31 344 THR A C 1
ATOM 2531 O O . THR A 1 344 ? 15.280 -10.492 -39.126 1.00 98.31 344 THR A O 1
ATOM 2534 N N . LEU A 1 345 ? 15.473 -11.523 -41.106 1.00 98.00 345 LEU A N 1
ATOM 2535 C CA . LEU A 1 345 ? 14.051 -11.411 -41.454 1.00 98.00 345 LEU A CA 1
ATOM 2536 C C . LEU A 1 345 ? 13.153 -12.204 -40.501 1.00 98.00 345 LEU A C 1
ATOM 2538 O O . LEU A 1 345 ? 12.091 -11.710 -40.121 1.00 98.00 345 LEU A O 1
ATOM 2542 N N . GLN A 1 346 ? 13.592 -13.386 -40.066 1.00 97.62 346 GLN A N 1
ATOM 2543 C CA . GLN A 1 346 ? 12.881 -14.170 -39.060 1.00 97.62 346 GLN A CA 1
ATOM 2544 C C . GLN A 1 346 ? 12.764 -13.398 -37.737 1.00 97.62 346 GLN A C 1
ATOM 2546 O O . GLN A 1 346 ? 11.669 -13.268 -37.192 1.00 97.62 346 GLN A O 1
ATOM 2551 N N . GLN A 1 347 ? 13.862 -12.811 -37.250 1.00 97.38 347 GLN A N 1
ATOM 2552 C CA . GLN A 1 347 ? 13.828 -12.019 -36.020 1.00 97.38 347 GLN A CA 1
ATOM 2553 C C . GLN A 1 347 ? 13.013 -10.725 -36.180 1.00 97.38 347 GLN A C 1
ATOM 2555 O O . GLN A 1 347 ? 12.353 -10.302 -35.230 1.00 97.38 347 GLN A O 1
ATOM 2560 N N . ILE A 1 348 ? 13.021 -10.103 -37.366 1.00 97.94 348 ILE A N 1
ATOM 2561 C CA . ILE A 1 348 ? 12.151 -8.961 -37.676 1.00 97.94 348 ILE A CA 1
ATOM 2562 C C . ILE A 1 348 ? 10.679 -9.371 -37.546 1.00 97.94 348 ILE A C 1
ATOM 2564 O O . ILE A 1 348 ? 9.930 -8.697 -36.846 1.00 97.94 348 ILE A O 1
ATOM 2568 N N . ALA A 1 349 ? 10.274 -10.495 -38.143 1.00 94.50 349 ALA A N 1
ATOM 2569 C CA . ALA A 1 349 ? 8.902 -10.987 -38.040 1.00 94.50 349 ALA A CA 1
ATOM 2570 C C . ALA A 1 349 ? 8.479 -11.243 -36.579 1.00 94.50 349 ALA A C 1
ATOM 2572 O O . ALA A 1 349 ? 7.365 -10.896 -36.187 1.00 94.50 349 ALA A O 1
ATOM 2573 N N . GLU A 1 350 ? 9.377 -11.787 -35.752 1.00 95.00 350 GLU A N 1
ATOM 2574 C CA . GLU A 1 350 ? 9.130 -12.008 -34.321 1.00 95.00 350 GLU A CA 1
ATOM 2575 C C . GLU A 1 350 ? 8.894 -10.705 -33.550 1.00 95.00 350 GLU A C 1
ATOM 2577 O O . GLU A 1 350 ? 7.982 -10.631 -32.724 1.00 95.00 350 GLU A O 1
ATOM 2582 N N . VAL A 1 351 ? 9.691 -9.662 -33.806 1.00 90.44 351 VAL A N 1
ATOM 2583 C CA . VAL A 1 351 ? 9.505 -8.371 -33.123 1.00 90.44 351 VAL A CA 1
ATOM 2584 C C . VAL A 1 351 ? 8.306 -7.597 -33.662 1.00 90.44 351 VAL A C 1
ATOM 2586 O O . VAL A 1 351 ? 7.654 -6.906 -32.884 1.00 90.44 351 VAL A O 1
ATOM 2589 N N . THR A 1 352 ? 7.959 -7.750 -34.943 1.00 90.88 352 THR A N 1
ATOM 2590 C CA . THR A 1 352 ? 6.709 -7.223 -35.510 1.00 90.88 352 THR A CA 1
ATOM 2591 C C . THR A 1 352 ? 5.502 -7.849 -34.818 1.00 90.88 352 THR A C 1
ATOM 2593 O O . THR A 1 352 ? 4.617 -7.127 -34.371 1.00 90.88 352 THR A O 1
ATOM 2596 N N . ALA A 1 353 ? 5.497 -9.173 -34.630 1.00 84.62 353 ALA A N 1
ATOM 2597 C CA . ALA A 1 353 ? 4.430 -9.870 -33.907 1.00 84.62 353 ALA A CA 1
ATOM 2598 C C . ALA A 1 353 ? 4.312 -9.437 -32.431 1.00 84.62 353 ALA A C 1
ATOM 2600 O O . ALA A 1 353 ? 3.247 -9.565 -31.835 1.00 84.62 353 ALA A O 1
ATOM 2601 N N . ALA A 1 354 ? 5.390 -8.908 -31.844 1.00 80.94 354 ALA A N 1
ATOM 2602 C CA . ALA A 1 354 ? 5.396 -8.348 -30.494 1.00 80.94 354 ALA A CA 1
ATOM 2603 C C . ALA A 1 354 ? 4.922 -6.881 -30.420 1.00 80.94 354 ALA A C 1
ATOM 2605 O O . ALA A 1 354 ? 4.878 -6.332 -29.322 1.00 80.94 354 ALA A O 1
ATOM 2606 N N . GLY A 1 355 ? 4.591 -6.247 -31.552 1.00 83.38 355 GLY A N 1
ATOM 2607 C CA . GLY A 1 355 ? 4.135 -4.853 -31.617 1.00 83.38 355 GLY A CA 1
ATOM 2608 C C . GLY A 1 355 ? 5.244 -3.826 -31.866 1.00 83.38 355 GLY A C 1
ATOM 2609 O O . GLY A 1 355 ? 5.108 -2.673 -31.477 1.00 83.38 355 GLY A O 1
ATOM 2610 N N . CYS A 1 356 ? 6.376 -4.220 -32.457 1.00 91.44 356 CYS A N 1
ATOM 2611 C CA . CYS A 1 356 ? 7.416 -3.264 -32.838 1.00 91.44 356 CYS A CA 1
ATOM 2612 C C . CYS A 1 356 ? 7.027 -2.496 -34.111 1.00 91.44 356 CYS A C 1
ATOM 2614 O O . CYS A 1 356 ? 6.777 -3.120 -35.139 1.00 91.44 356 CYS A O 1
ATOM 2616 N N . ASP A 1 357 ? 7.097 -1.163 -34.070 1.00 93.19 357 ASP A N 1
ATOM 2617 C CA . ASP A 1 357 ? 6.782 -0.307 -35.224 1.00 93.19 357 ASP A CA 1
ATOM 2618 C C . ASP A 1 357 ? 7.969 -0.145 -36.178 1.00 93.19 357 ASP A C 1
ATOM 2620 O O . ASP A 1 357 ? 7.804 -0.049 -37.386 1.00 93.19 357 ASP A O 1
ATOM 2624 N N . ILE A 1 358 ? 9.191 -0.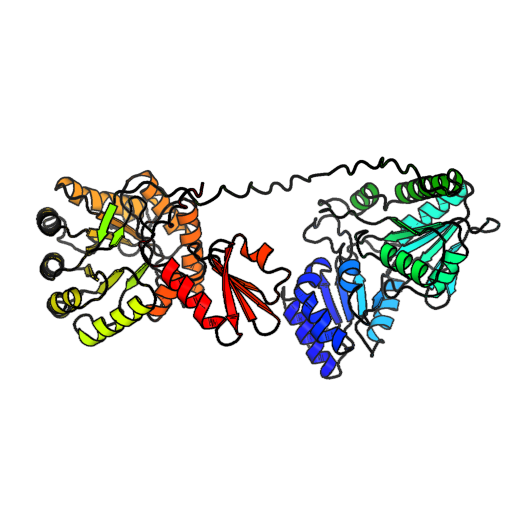051 -35.641 1.00 97.75 358 ILE A N 1
ATOM 2625 C CA . ILE A 1 358 ? 10.400 0.235 -36.426 1.00 97.75 358 ILE A CA 1
ATOM 2626 C C . ILE A 1 358 ? 11.555 -0.640 -35.937 1.00 97.75 358 ILE A C 1
ATOM 2628 O O . ILE A 1 358 ? 11.909 -0.618 -34.755 1.00 97.75 358 ILE A O 1
ATOM 2632 N N . VAL A 1 359 ? 12.228 -1.340 -36.850 1.00 97.62 359 VAL A N 1
ATOM 2633 C CA . VAL A 1 359 ? 13.369 -2.199 -36.513 1.00 97.62 359 VAL A CA 1
ATOM 2634 C C . VAL A 1 359 ? 14.689 -1.592 -36.959 1.00 97.62 359 VAL A C 1
ATOM 2636 O O . VAL A 1 359 ? 14.785 -0.890 -37.963 1.00 97.62 359 VAL A O 1
ATOM 2639 N N . ARG A 1 360 ? 15.748 -1.862 -36.198 1.00 97.88 360 ARG A N 1
ATOM 2640 C CA . ARG A 1 360 ? 17.109 -1.440 -36.524 1.00 97.88 360 ARG A CA 1
ATOM 2641 C C . ARG A 1 360 ? 18.029 -2.632 -36.741 1.00 97.88 360 ARG A C 1
ATOM 2643 O O . ARG A 1 360 ? 18.026 -3.540 -35.917 1.00 97.88 360 ARG A O 1
ATOM 2650 N N . VAL A 1 361 ? 18.877 -2.558 -37.764 1.00 97.44 361 VAL A N 1
ATOM 2651 C CA . VAL A 1 361 ? 19.915 -3.558 -38.072 1.00 97.44 361 VAL A CA 1
ATOM 2652 C C . VAL A 1 361 ? 21.309 -2.923 -38.029 1.00 97.44 361 VAL A C 1
ATOM 2654 O O . VAL A 1 361 ? 21.478 -1.747 -38.361 1.00 97.44 361 VAL A O 1
ATOM 2657 N N . ALA A 1 362 ? 22.316 -3.669 -37.569 1.00 95.81 362 ALA A N 1
ATOM 2658 C CA . ALA A 1 362 ? 23.700 -3.191 -37.506 1.00 95.81 362 ALA A CA 1
ATOM 2659 C C . ALA A 1 362 ? 24.397 -3.332 -38.865 1.00 95.81 362 ALA A C 1
ATOM 2661 O O . ALA A 1 362 ? 24.244 -4.357 -39.516 1.00 95.81 362 ALA A O 1
ATOM 2662 N N . VAL A 1 363 ? 25.212 -2.352 -39.270 1.00 95.81 363 VAL A N 1
ATOM 2663 C CA . VAL A 1 363 ? 25.963 -2.424 -40.541 1.00 95.81 363 VAL A CA 1
ATOM 2664 C C . VAL A 1 363 ? 27.461 -2.166 -40.312 1.00 95.81 363 VAL A C 1
ATOM 2666 O O . VAL A 1 363 ? 27.970 -1.084 -40.625 1.00 95.81 363 VAL A O 1
ATOM 2669 N N . PRO A 1 364 ? 28.189 -3.107 -39.676 1.00 92.12 364 PRO A N 1
ATOM 2670 C CA . PRO A 1 364 ? 29.620 -2.949 -39.427 1.00 92.12 364 PRO A CA 1
ATOM 2671 C C . PRO A 1 364 ? 30.503 -3.260 -40.650 1.00 92.12 364 PRO A C 1
ATOM 2673 O O . PRO A 1 364 ? 31.602 -2.704 -40.745 1.00 92.12 364 PRO A O 1
ATOM 2676 N N . SER A 1 365 ? 30.063 -4.119 -41.576 1.00 94.00 365 SER A N 1
ATOM 2677 C CA . SER A 1 365 ? 30.869 -4.607 -42.705 1.00 94.00 365 SER A CA 1
ATOM 2678 C C . SER A 1 365 ? 30.198 -4.408 -44.073 1.00 94.00 365 SER A C 1
ATOM 2680 O O . SER A 1 365 ? 29.078 -3.910 -44.160 1.00 94.00 365 SER A O 1
ATOM 2682 N N . GLN A 1 366 ? 30.915 -4.751 -45.151 1.00 94.62 366 GLN A N 1
ATOM 2683 C CA . GLN A 1 366 ? 30.373 -4.684 -46.513 1.00 94.62 366 GLN A CA 1
ATOM 2684 C C . GLN A 1 366 ? 29.292 -5.745 -46.731 1.00 94.62 366 GLN A C 1
ATOM 2686 O O . GLN A 1 366 ? 28.257 -5.416 -47.292 1.00 94.62 366 GLN A O 1
ATOM 2691 N N . ASP A 1 367 ? 29.496 -6.962 -46.225 1.00 96.31 367 ASP A N 1
ATOM 2692 C CA . ASP A 1 367 ? 28.533 -8.061 -46.363 1.00 96.31 367 ASP A CA 1
ATOM 2693 C C . ASP A 1 367 ? 27.176 -7.688 -45.737 1.00 96.31 367 ASP A C 1
ATOM 2695 O O . ASP A 1 367 ? 26.119 -7.995 -46.282 1.00 96.31 367 ASP A O 1
ATOM 2699 N N . ASP A 1 368 ? 27.199 -6.944 -44.624 1.00 97.12 368 ASP A N 1
ATOM 2700 C CA . ASP A 1 368 ? 25.985 -6.418 -43.992 1.00 97.12 368 ASP A CA 1
ATOM 2701 C C . ASP A 1 368 ? 25.300 -5.344 -44.848 1.00 97.12 368 ASP A C 1
ATOM 2703 O O . ASP A 1 368 ? 24.075 -5.270 -44.871 1.00 97.12 368 ASP A O 1
ATOM 2707 N N . ALA A 1 369 ? 26.076 -4.502 -45.541 1.00 96.19 369 ALA A N 1
ATOM 2708 C CA . ALA A 1 369 ? 25.545 -3.477 -46.438 1.00 96.19 369 ALA A CA 1
ATOM 2709 C C . ALA A 1 369 ? 24.924 -4.104 -47.697 1.00 96.19 369 ALA A C 1
ATOM 2711 O O . ALA A 1 369 ? 23.849 -3.684 -48.123 1.00 96.19 369 ALA A O 1
ATOM 2712 N N . ASP A 1 370 ? 25.560 -5.142 -48.241 1.00 97.12 370 ASP A N 1
ATOM 2713 C CA . ASP A 1 370 ? 25.091 -5.884 -49.416 1.00 97.12 370 ASP A CA 1
ATOM 2714 C C . ASP A 1 370 ? 23.801 -6.676 -49.122 1.00 97.12 370 ASP A C 1
ATOM 2716 O O . ASP A 1 370 ? 23.008 -6.939 -50.026 1.00 97.12 370 ASP A O 1
ATOM 2720 N N . ALA A 1 371 ? 23.551 -7.011 -47.852 1.00 98.00 371 ALA A N 1
ATOM 2721 C CA . ALA A 1 371 ? 22.326 -7.658 -47.387 1.00 98.00 371 ALA A CA 1
ATOM 2722 C C . ALA A 1 371 ? 21.117 -6.706 -47.263 1.00 98.00 371 ALA A C 1
ATOM 2724 O O . ALA A 1 371 ? 19.969 -7.161 -47.321 1.00 98.00 371 ALA A O 1
ATOM 2725 N N . LEU A 1 372 ? 21.341 -5.391 -47.121 1.00 98.25 372 LEU A N 1
ATOM 2726 C CA . LEU A 1 372 ? 20.276 -4.412 -46.864 1.00 98.25 372 LEU A CA 1
ATOM 2727 C C . LEU A 1 372 ? 19.156 -4.405 -47.914 1.00 98.25 372 LEU A C 1
ATOM 2729 O O . LEU A 1 372 ? 18.004 -4.401 -47.483 1.00 98.25 372 LEU A O 1
ATOM 2733 N N . PRO A 1 373 ? 19.411 -4.458 -49.242 1.00 98.31 373 PRO A N 1
ATOM 2734 C CA . PRO A 1 373 ? 18.331 -4.423 -50.231 1.00 98.31 373 PRO A CA 1
ATOM 2735 C C . PRO A 1 373 ? 17.340 -5.576 -50.050 1.00 98.31 373 PRO A C 1
ATOM 2737 O O . PRO A 1 373 ? 16.127 -5.399 -50.147 1.00 98.31 373 PRO A O 1
ATOM 2740 N N . ALA A 1 374 ? 17.853 -6.768 -49.730 1.00 98.00 374 ALA A N 1
ATOM 2741 C CA . ALA A 1 374 ? 17.033 -7.955 -49.532 1.00 98.00 374 ALA A CA 1
ATOM 2742 C C . ALA A 1 374 ? 16.242 -7.917 -48.215 1.00 98.00 374 ALA A C 1
ATOM 2744 O O . ALA A 1 374 ? 15.167 -8.518 -48.146 1.00 98.00 374 ALA A O 1
ATOM 2745 N N . ILE A 1 375 ? 16.768 -7.251 -47.182 1.00 98.38 375 ILE A N 1
ATOM 2746 C CA . ILE A 1 375 ? 16.097 -7.071 -45.887 1.00 98.38 375 ILE A CA 1
ATOM 2747 C C . ILE A 1 375 ? 15.039 -5.971 -45.993 1.00 98.38 375 ILE A C 1
ATOM 2749 O O . ILE A 1 375 ? 13.882 -6.214 -45.666 1.00 98.38 375 ILE A O 1
ATOM 2753 N N . ALA A 1 376 ? 15.407 -4.789 -46.490 1.00 97.50 376 ALA A N 1
ATOM 2754 C CA . ALA A 1 376 ? 14.516 -3.638 -46.604 1.00 97.50 376 ALA A CA 1
ATOM 2755 C C . ALA A 1 376 ? 13.297 -3.939 -47.489 1.00 97.50 376 ALA A C 1
ATOM 2757 O O . ALA A 1 376 ? 12.181 -3.597 -47.117 1.00 97.50 376 ALA A O 1
ATOM 2758 N N . ALA A 1 377 ? 13.482 -4.660 -48.601 1.00 97.00 377 ALA A N 1
ATOM 2759 C CA . ALA A 1 377 ? 12.384 -5.021 -49.500 1.00 97.00 377 ALA A CA 1
ATOM 2760 C C . ALA A 1 377 ? 11.413 -6.075 -48.933 1.00 97.00 377 ALA A C 1
ATOM 2762 O O . ALA A 1 377 ? 10.289 -6.185 -49.418 1.00 97.00 377 ALA A O 1
ATOM 2763 N N . ARG A 1 378 ? 11.844 -6.893 -47.961 1.00 97.81 378 ARG A N 1
ATOM 2764 C CA . ARG A 1 378 ? 11.051 -8.013 -47.414 1.00 97.81 378 ARG A CA 1
ATOM 2765 C C . ARG A 1 378 ? 10.593 -7.805 -45.974 1.00 97.81 378 ARG A C 1
ATOM 2767 O O . ARG A 1 378 ? 9.793 -8.594 -45.480 1.00 97.81 378 ARG A O 1
ATOM 2774 N N . SER A 1 379 ? 11.111 -6.787 -45.297 1.00 97.38 379 SER A N 1
ATOM 2775 C CA . SER A 1 379 ? 10.730 -6.468 -43.929 1.00 97.38 379 SER A CA 1
ATOM 2776 C C . SER A 1 379 ? 9.272 -5.993 -43.879 1.00 97.38 379 SER A C 1
ATOM 2778 O O . SER A 1 379 ? 8.912 -5.097 -44.641 1.00 97.38 379 SER A O 1
ATOM 2780 N N . PRO A 1 380 ? 8.434 -6.533 -42.977 1.00 93.88 380 PRO A N 1
ATOM 2781 C CA . PRO A 1 380 ? 7.062 -6.063 -42.787 1.00 93.88 380 PRO A CA 1
ATOM 2782 C C . PRO A 1 380 ? 6.975 -4.695 -42.092 1.00 93.88 380 PRO A C 1
ATOM 2784 O O . PRO A 1 380 ? 5.902 -4.106 -42.065 1.00 93.88 380 PRO A O 1
ATOM 2787 N N . ILE A 1 381 ? 8.077 -4.208 -41.512 1.00 97.31 381 ILE A N 1
ATOM 2788 C CA . ILE A 1 381 ? 8.162 -2.919 -40.812 1.00 97.31 381 ILE A CA 1
ATOM 2789 C C . ILE A 1 381 ? 9.386 -2.110 -41.277 1.00 97.31 381 ILE A C 1
ATOM 2791 O O . ILE A 1 381 ? 10.377 -2.703 -41.722 1.00 97.31 381 ILE A O 1
ATOM 2795 N N . PRO A 1 382 ? 9.380 -0.770 -41.154 1.00 98.31 382 PRO A N 1
ATOM 2796 C CA . PRO A 1 382 ? 10.502 0.085 -41.534 1.00 98.31 382 PRO A CA 1
ATOM 2797 C C . PRO A 1 382 ? 11.851 -0.323 -40.919 1.00 98.31 382 PRO A C 1
ATOM 2799 O O . PRO A 1 382 ? 11.981 -0.480 -39.701 1.00 98.31 382 PRO A O 1
ATOM 2802 N N . VAL A 1 383 ? 12.883 -0.431 -41.766 1.00 98.38 383 VAL A N 1
ATOM 2803 C CA . VAL A 1 383 ? 14.251 -0.813 -41.372 1.00 98.38 383 VAL A CA 1
ATOM 2804 C C . VAL A 1 383 ? 15.157 0.414 -41.270 1.00 98.38 383 VAL A C 1
ATOM 2806 O O . VAL A 1 383 ? 15.315 1.167 -42.230 1.00 98.38 383 VAL A O 1
ATOM 2809 N N . ILE A 1 384 ? 15.807 0.587 -40.117 1.00 98.44 384 ILE A N 1
ATOM 2810 C CA . ILE A 1 384 ? 16.861 1.584 -39.896 1.00 98.44 384 ILE A CA 1
ATOM 2811 C C . ILE A 1 384 ? 18.239 0.920 -39.968 1.00 98.44 384 ILE A C 1
ATOM 2813 O O . ILE A 1 384 ? 18.530 0.021 -39.177 1.00 98.44 384 ILE A O 1
ATOM 2817 N N . ALA A 1 385 ? 19.130 1.436 -40.815 1.00 97.56 385 ALA A N 1
ATOM 2818 C CA . ALA A 1 385 ? 20.538 1.031 -40.833 1.00 97.56 385 ALA A CA 1
ATOM 2819 C C . ALA A 1 385 ? 21.346 1.765 -39.741 1.00 97.56 385 ALA A C 1
ATOM 2821 O O . ALA A 1 385 ? 21.327 2.996 -39.664 1.00 97.56 385 ALA A O 1
ATOM 2822 N N . ASP A 1 386 ? 22.055 1.031 -38.876 1.00 94.75 386 ASP A N 1
ATOM 2823 C CA . ASP A 1 386 ? 22.897 1.582 -37.800 1.00 94.75 386 ASP A CA 1
ATOM 2824 C C . ASP A 1 386 ? 24.382 1.605 -38.191 1.00 94.75 386 ASP A C 1
ATOM 2826 O O . ASP A 1 386 ? 25.066 0.576 -38.159 1.00 94.75 386 ASP A O 1
ATOM 2830 N N . ILE A 1 387 ? 24.890 2.791 -38.538 1.00 90.75 387 ILE A N 1
ATOM 2831 C CA . ILE A 1 387 ? 26.212 2.978 -39.146 1.00 90.75 387 ILE A CA 1
ATOM 2832 C C . ILE A 1 387 ? 27.123 3.766 -38.203 1.00 90.75 387 ILE A C 1
ATOM 2834 O O . ILE A 1 387 ? 26.797 4.867 -37.758 1.00 90.75 387 ILE A O 1
ATOM 2838 N N . HIS A 1 388 ? 28.296 3.198 -37.911 1.00 79.19 388 HIS A N 1
ATOM 2839 C CA . HIS A 1 388 ? 29.226 3.741 -36.913 1.00 79.19 388 HIS A CA 1
ATOM 2840 C C . HIS A 1 388 ? 30.575 4.211 -37.463 1.00 79.19 388 HIS A C 1
ATOM 2842 O O . HIS A 1 388 ? 31.220 5.014 -36.800 1.00 79.19 388 HIS A O 1
ATOM 2848 N N . ILE A 1 389 ? 31.046 3.672 -38.598 1.00 69.81 389 ILE A N 1
ATOM 2849 C CA . ILE A 1 389 ? 32.465 3.801 -38.991 1.00 69.81 389 ILE A CA 1
ATOM 2850 C C . ILE A 1 389 ? 32.646 4.364 -40.404 1.00 69.81 389 ILE A C 1
ATOM 2852 O O . ILE A 1 389 ? 33.429 5.293 -40.584 1.00 69.81 389 ILE A O 1
ATOM 2856 N N . GLN A 1 390 ? 31.984 3.804 -41.422 1.00 81.44 390 GLN A N 1
ATOM 2857 C CA . GLN A 1 390 ? 32.297 4.121 -42.821 1.00 81.44 390 GLN A CA 1
ATOM 2858 C C . GLN A 1 390 ? 31.148 4.880 -43.507 1.00 81.44 390 GLN A C 1
ATOM 2860 O O . GLN A 1 390 ? 30.078 4.296 -43.685 1.00 81.44 390 GLN A O 1
ATOM 2865 N N . PRO A 1 391 ? 31.363 6.131 -43.972 1.00 83.50 391 PRO A N 1
ATOM 2866 C CA . PRO A 1 391 ? 30.332 6.920 -44.657 1.00 83.50 391 PRO A CA 1
ATOM 2867 C C . PRO A 1 391 ? 29.741 6.241 -45.896 1.00 83.50 391 PRO A C 1
ATOM 2869 O O . PRO A 1 391 ? 28.569 6.424 -46.190 1.00 83.50 391 PRO A O 1
ATOM 2872 N N . ARG A 1 392 ? 30.521 5.412 -46.607 1.00 88.75 392 ARG A N 1
ATOM 2873 C CA . ARG A 1 392 ? 30.044 4.702 -47.808 1.00 88.75 392 ARG A CA 1
ATOM 2874 C C . ARG A 1 392 ? 28.816 3.820 -47.552 1.00 88.75 392 ARG A C 1
ATOM 2876 O O . ARG A 1 392 ? 27.999 3.658 -48.448 1.00 88.75 392 ARG A O 1
ATOM 2883 N N . TYR A 1 393 ? 28.664 3.289 -46.336 1.00 92.06 393 TYR A N 1
ATOM 2884 C CA . TYR A 1 393 ? 27.505 2.468 -45.986 1.00 92.06 393 TYR A CA 1
ATOM 2885 C C . TYR A 1 393 ? 26.227 3.299 -45.832 1.00 92.06 393 TYR A C 1
ATOM 2887 O O . TYR A 1 393 ? 25.142 2.740 -45.922 1.00 92.06 393 TYR A O 1
ATOM 2895 N N . VAL A 1 394 ? 26.334 4.619 -45.622 1.00 92.75 394 VAL A N 1
ATOM 2896 C CA . VAL A 1 394 ? 25.167 5.515 -45.566 1.00 92.75 394 VAL A CA 1
ATOM 2897 C C . VAL A 1 394 ? 24.494 5.558 -46.931 1.00 92.75 394 VAL A C 1
ATOM 2899 O O . VAL A 1 394 ? 23.293 5.335 -47.018 1.00 92.75 394 VAL A O 1
ATOM 2902 N N . PHE A 1 395 ? 25.282 5.751 -47.991 1.00 94.00 395 PHE A N 1
ATOM 2903 C CA . PHE A 1 395 ? 24.787 5.707 -49.367 1.00 94.00 395 PHE A CA 1
ATOM 2904 C C . PHE A 1 395 ? 24.227 4.325 -49.712 1.00 94.00 395 PHE A C 1
ATOM 2906 O O . PHE A 1 395 ? 23.103 4.238 -50.185 1.00 94.00 395 PHE A O 1
ATOM 2913 N N . ALA A 1 396 ? 24.940 3.249 -49.355 1.00 95.06 396 ALA A N 1
ATOM 2914 C CA . ALA A 1 396 ? 24.450 1.887 -49.573 1.00 95.06 396 ALA A CA 1
ATOM 2915 C C . ALA A 1 396 ? 23.100 1.622 -48.880 1.00 95.06 396 ALA A C 1
ATOM 2917 O O . ALA A 1 396 ? 22.238 0.968 -49.452 1.00 95.06 396 ALA A O 1
ATOM 2918 N N . ALA A 1 397 ? 22.888 2.149 -47.668 1.00 96.88 397 ALA A N 1
ATOM 2919 C CA . ALA A 1 397 ? 21.618 2.013 -46.961 1.00 96.88 397 ALA A CA 1
ATOM 2920 C C . ALA A 1 397 ? 20.479 2.811 -47.617 1.00 96.88 397 ALA A C 1
ATOM 2922 O O . ALA A 1 397 ? 19.355 2.315 -47.664 1.00 96.88 397 ALA A O 1
ATOM 2923 N N . ILE A 1 398 ? 20.762 4.017 -48.119 1.00 96.56 398 ILE A N 1
ATOM 2924 C CA . ILE A 1 398 ? 19.786 4.831 -48.860 1.00 96.56 398 ILE A CA 1
ATOM 2925 C C . ILE A 1 398 ? 19.403 4.121 -50.166 1.00 96.56 398 ILE A C 1
ATOM 2927 O O . ILE A 1 398 ? 18.219 3.910 -50.417 1.00 96.56 398 ILE A O 1
ATOM 2931 N N . ASP A 1 399 ? 20.391 3.672 -50.942 1.00 96.25 399 ASP A N 1
ATOM 2932 C CA . ASP A 1 399 ? 20.182 2.961 -52.211 1.00 96.25 399 ASP A CA 1
ATOM 2933 C C . ASP A 1 399 ? 19.449 1.623 -52.014 1.00 96.25 399 ASP A C 1
ATOM 2935 O O . ASP A 1 399 ? 18.666 1.201 -52.865 1.00 96.25 399 ASP A O 1
ATOM 2939 N N . ALA A 1 400 ? 19.669 0.961 -50.873 1.00 96.62 400 ALA A N 1
ATOM 2940 C CA . ALA A 1 400 ? 18.983 -0.271 -50.491 1.00 96.62 400 ALA A CA 1
ATOM 2941 C C . ALA A 1 400 ? 17.501 -0.077 -50.124 1.00 96.62 400 ALA A C 1
ATOM 2943 O O . ALA A 1 400 ? 16.789 -1.069 -49.973 1.00 96.62 400 ALA A O 1
ATOM 2944 N N . GLY A 1 401 ? 17.036 1.165 -49.955 1.00 96.25 401 GLY A N 1
ATOM 2945 C CA . GLY A 1 401 ? 15.664 1.463 -49.542 1.00 96.25 401 GLY A CA 1
ATOM 2946 C C . GLY A 1 401 ? 15.426 1.358 -48.034 1.00 96.25 401 GLY A C 1
ATOM 2947 O O . GLY A 1 401 ? 14.295 1.124 -47.610 1.00 96.25 401 GLY A O 1
ATOM 2948 N N . CYS A 1 402 ? 16.461 1.515 -47.199 1.00 98.06 402 CYS A N 1
ATOM 2949 C CA . CYS A 1 402 ? 16.258 1.628 -45.754 1.00 98.06 402 CYS A CA 1
ATOM 2950 C C . CYS A 1 402 ? 15.416 2.870 -45.423 1.00 98.06 402 CYS A C 1
ATOM 2952 O O . CYS A 1 402 ? 15.664 3.968 -45.915 1.00 98.06 402 CYS A O 1
ATOM 2954 N N . ALA A 1 403 ? 14.469 2.704 -44.506 1.00 97.94 403 ALA A N 1
ATOM 2955 C CA . ALA A 1 403 ? 13.502 3.726 -44.121 1.00 97.94 403 ALA A CA 1
ATOM 2956 C C . ALA A 1 403 ? 14.100 4.892 -43.315 1.00 97.94 403 ALA A C 1
ATOM 2958 O O . ALA A 1 403 ? 13.493 5.953 -43.216 1.00 97.94 403 ALA A O 1
ATOM 2959 N N . ALA A 1 404 ? 15.260 4.689 -42.689 1.00 98.12 404 ALA A N 1
ATOM 2960 C CA . ALA A 1 404 ? 16.081 5.746 -42.104 1.00 98.12 404 ALA A CA 1
ATOM 2961 C C . ALA A 1 404 ? 17.528 5.268 -41.953 1.00 98.12 404 ALA A C 1
ATOM 2963 O O . ALA A 1 404 ? 17.810 4.066 -41.907 1.00 98.12 404 ALA A O 1
ATOM 2964 N N . VAL A 1 405 ? 18.444 6.210 -41.744 1.00 96.69 405 VAL A N 1
ATOM 2965 C CA . VAL A 1 405 ? 19.832 5.899 -41.380 1.00 96.69 405 VAL A CA 1
ATOM 2966 C C . VAL A 1 405 ? 20.152 6.495 -40.018 1.00 96.69 405 VAL A C 1
ATOM 2968 O O . VAL A 1 405 ? 19.855 7.656 -39.749 1.00 96.69 405 VAL A O 1
ATOM 2971 N N . ARG A 1 406 ? 20.774 5.722 -39.123 1.00 94.06 406 ARG A N 1
ATOM 2972 C CA . ARG A 1 406 ? 21.376 6.273 -37.905 1.00 94.06 406 ARG A CA 1
ATOM 2973 C C . ARG A 1 406 ? 22.870 6.435 -38.096 1.00 94.06 406 ARG A C 1
ATOM 2975 O O . ARG A 1 406 ? 23.558 5.470 -38.419 1.00 94.06 406 ARG A O 1
ATOM 2982 N N . VAL A 1 407 ? 23.356 7.625 -37.767 1.00 87.50 407 VAL A N 1
ATOM 2983 C CA . VAL A 1 407 ? 24.780 7.960 -37.767 1.00 87.50 407 VAL A CA 1
ATOM 2984 C C . VAL A 1 407 ? 25.243 8.380 -36.371 1.00 87.50 407 VAL A C 1
ATOM 2986 O O . VAL A 1 407 ? 24.449 8.783 -35.512 1.00 87.50 407 VAL A O 1
ATOM 2989 N N . ASN A 1 408 ? 26.543 8.228 -36.130 1.00 75.19 408 ASN A N 1
ATOM 2990 C CA . ASN A 1 408 ? 27.240 8.733 -34.948 1.00 75.19 408 ASN A CA 1
ATOM 2991 C C . ASN A 1 408 ? 28.511 9.461 -35.397 1.00 75.19 408 ASN A C 1
ATOM 2993 O O . ASN A 1 408 ? 29.562 8.818 -35.501 1.00 75.19 408 ASN A O 1
ATOM 2997 N N . PRO A 1 409 ? 28.428 10.752 -35.739 1.00 63.75 409 PRO A N 1
ATOM 2998 C CA . PRO A 1 409 ? 29.528 11.401 -36.444 1.00 63.75 409 PRO A CA 1
ATOM 2999 C C . PRO A 1 409 ? 30.800 11.533 -35.588 1.00 63.75 409 PRO A C 1
ATOM 3001 O O . PRO A 1 409 ? 31.892 11.350 -36.120 1.00 63.75 409 PRO A O 1
ATOM 3004 N N . GLY A 1 410 ? 30.681 11.629 -34.256 1.00 62.53 410 GLY A N 1
ATOM 3005 C CA . GLY A 1 410 ? 31.818 11.602 -33.319 1.00 62.53 410 GLY A CA 1
ATOM 3006 C C . GLY A 1 410 ? 32.761 10.385 -33.428 1.00 62.53 410 GLY A C 1
ATOM 3007 O O . GLY A 1 410 ? 33.917 10.467 -33.015 1.00 62.53 410 GLY A O 1
ATOM 3008 N N . ASN A 1 411 ? 32.324 9.269 -34.030 1.00 60.44 411 ASN A N 1
ATOM 3009 C CA . ASN A 1 411 ? 33.160 8.080 -34.273 1.00 60.44 411 ASN A CA 1
ATOM 3010 C C . ASN A 1 411 ? 33.697 7.972 -35.713 1.00 60.44 411 ASN A C 1
ATOM 3012 O O . ASN A 1 411 ? 34.503 7.084 -36.010 1.00 60.44 411 ASN A O 1
ATOM 3016 N N . ILE A 1 412 ? 33.280 8.859 -36.617 1.00 61.62 412 ILE A N 1
ATOM 3017 C CA . ILE A 1 412 ? 33.580 8.778 -38.046 1.00 61.62 412 ILE A CA 1
ATOM 3018 C C . ILE A 1 412 ? 34.557 9.902 -38.414 1.00 61.62 412 ILE A C 1
ATOM 3020 O O . ILE A 1 412 ? 34.168 11.005 -38.771 1.00 61.62 412 ILE A O 1
ATOM 3024 N N . LYS A 1 413 ? 35.862 9.599 -38.393 1.00 52.28 413 LYS A N 1
ATOM 3025 C CA . LYS A 1 413 ? 36.984 10.550 -38.605 1.00 52.28 413 LYS A CA 1
ATOM 3026 C C . LYS A 1 413 ? 36.988 11.351 -39.931 1.00 52.28 413 LYS A C 1
ATOM 3028 O O . LYS A 1 413 ? 37.911 12.128 -40.143 1.00 52.28 413 LYS A O 1
ATOM 3033 N N . LYS A 1 414 ? 36.044 11.111 -40.850 1.00 56.66 414 LYS A N 1
ATOM 3034 C CA . LYS A 1 414 ? 35.940 11.732 -42.190 1.00 56.66 414 LYS A CA 1
ATOM 3035 C C . LYS A 1 414 ? 34.503 12.163 -42.540 1.00 56.66 414 LYS A C 1
ATOM 3037 O O . LYS A 1 414 ? 34.164 12.232 -43.718 1.00 56.66 414 LYS A O 1
ATOM 3042 N N . PHE A 1 415 ? 33.627 12.323 -41.545 1.00 62.38 415 PHE A N 1
ATOM 3043 C CA . PHE A 1 415 ? 32.215 12.621 -41.802 1.00 62.38 415 PHE A CA 1
ATOM 3044 C C . PHE A 1 415 ? 32.007 14.064 -42.275 1.00 62.38 415 PHE A C 1
ATOM 3046 O O . PHE A 1 415 ? 31.241 14.264 -43.212 1.00 62.38 415 PHE A O 1
ATOM 3053 N N . ASP A 1 416 ? 32.759 15.018 -41.715 1.00 59.50 416 ASP A N 1
ATOM 3054 C CA . ASP A 1 416 ? 32.670 16.455 -42.024 1.00 59.50 416 ASP A CA 1
ATOM 3055 C C . ASP A 1 416 ? 32.764 16.745 -43.535 1.00 59.50 416 ASP A C 1
ATOM 3057 O O . ASP A 1 416 ? 31.963 17.502 -44.073 1.00 59.50 416 ASP A O 1
ATOM 3061 N N . ASP A 1 417 ? 33.647 16.047 -44.260 1.00 68.94 417 ASP A N 1
ATOM 3062 C CA . ASP A 1 417 ? 33.839 16.232 -45.710 1.00 68.94 417 ASP A CA 1
ATOM 3063 C C . ASP A 1 417 ? 32.712 15.628 -46.577 1.00 68.94 417 ASP A C 1
ATOM 3065 O O . ASP A 1 417 ? 32.720 15.772 -47.801 1.00 68.94 417 ASP A O 1
ATOM 3069 N N . LYS A 1 418 ? 31.769 14.889 -45.977 1.00 81.75 418 LYS A N 1
ATOM 3070 C CA . LYS A 1 418 ? 30.712 14.136 -46.677 1.00 81.75 418 LYS A CA 1
ATOM 3071 C C . LYS A 1 418 ? 29.293 14.484 -46.232 1.00 81.75 418 LYS A C 1
ATOM 3073 O O . LYS A 1 418 ? 28.354 13.970 -46.839 1.00 81.75 418 LYS A O 1
ATOM 3078 N N . VAL A 1 419 ? 29.112 15.362 -45.241 1.00 86.00 419 VAL A N 1
ATOM 3079 C CA . VAL A 1 419 ? 27.779 15.753 -44.740 1.00 86.00 419 VAL A CA 1
ATOM 3080 C C . VAL A 1 419 ? 26.906 16.314 -45.862 1.00 86.00 419 VAL A C 1
ATOM 3082 O O . VAL A 1 419 ? 25.768 15.879 -46.004 1.00 86.00 419 VAL A O 1
ATOM 3085 N N . ALA A 1 420 ? 27.450 17.190 -46.713 1.00 88.50 420 ALA A N 1
ATOM 3086 C CA . ALA A 1 420 ? 26.734 17.755 -47.859 1.00 88.50 420 ALA A CA 1
ATOM 3087 C C . ALA A 1 420 ? 26.211 16.680 -48.830 1.00 88.50 420 ALA A C 1
ATOM 3089 O O . ALA A 1 420 ? 25.051 16.712 -49.237 1.00 88.50 420 ALA A O 1
ATOM 3090 N N . GLU A 1 421 ? 27.053 15.701 -49.175 1.00 91.38 421 GLU A N 1
ATOM 3091 C CA . GLU A 1 421 ? 26.685 14.608 -50.085 1.00 91.38 421 GLU A CA 1
ATOM 3092 C C . GLU A 1 421 ? 25.620 13.695 -49.461 1.00 91.38 421 GLU A C 1
ATOM 3094 O O . GLU A 1 421 ? 24.674 13.294 -50.137 1.00 91.38 421 GLU A O 1
ATOM 3099 N N . ILE A 1 422 ? 25.742 13.398 -48.162 1.00 91.44 422 ILE A N 1
ATOM 3100 C CA . ILE A 1 422 ? 24.762 12.592 -47.424 1.00 91.44 422 ILE A CA 1
ATOM 3101 C C . ILE A 1 422 ? 23.426 13.334 -47.322 1.00 91.44 422 ILE A C 1
ATOM 3103 O O . ILE A 1 422 ? 22.389 12.739 -47.592 1.00 91.44 422 ILE A O 1
ATOM 3107 N N . ALA A 1 423 ? 23.442 14.623 -46.978 1.00 92.44 423 ALA A N 1
ATOM 3108 C CA . ALA A 1 423 ? 22.260 15.478 -46.903 1.00 92.44 423 ALA A CA 1
ATOM 3109 C C . ALA A 1 423 ? 21.520 15.528 -48.247 1.00 92.44 423 ALA A C 1
ATOM 3111 O O . ALA A 1 423 ? 20.297 15.384 -48.291 1.00 92.44 423 ALA A O 1
ATOM 3112 N N . GLN A 1 424 ? 22.259 15.665 -49.351 1.00 94.38 424 GLN A N 1
ATOM 3113 C CA . GLN A 1 424 ? 21.690 15.671 -50.694 1.00 94.38 424 GLN A CA 1
ATOM 3114 C C . GLN A 1 424 ? 21.083 14.310 -51.064 1.00 94.38 424 GLN A C 1
ATOM 3116 O O . GLN A 1 424 ? 19.951 14.267 -51.547 1.00 94.38 424 GLN A O 1
ATOM 3121 N N . ALA A 1 425 ? 21.798 13.207 -50.815 1.00 95.12 425 ALA A N 1
ATOM 3122 C CA . ALA A 1 425 ? 21.307 11.857 -51.096 1.00 95.12 425 ALA A CA 1
ATOM 3123 C C . ALA A 1 425 ? 20.061 11.512 -50.261 1.00 95.12 425 ALA A C 1
ATOM 3125 O O . ALA A 1 425 ? 19.070 11.021 -50.798 1.00 95.12 425 ALA A O 1
ATOM 3126 N N . ALA A 1 426 ? 20.083 11.835 -48.966 1.00 95.88 426 ALA A N 1
ATOM 3127 C CA . ALA A 1 426 ? 18.969 11.632 -48.048 1.00 95.88 426 ALA A CA 1
ATOM 3128 C C . ALA A 1 426 ? 17.743 12.468 -48.445 1.00 95.88 426 ALA A C 1
ATOM 3130 O O . ALA A 1 426 ? 16.639 11.933 -48.497 1.00 95.88 426 ALA A O 1
ATOM 3131 N N . SER A 1 427 ? 17.938 13.743 -48.812 1.00 95.94 427 SER A N 1
ATOM 3132 C CA . SER A 1 427 ? 16.860 14.610 -49.318 1.00 95.94 427 SER A CA 1
ATOM 3133 C C . SER A 1 427 ? 16.236 14.056 -50.596 1.00 95.94 427 SER A C 1
ATOM 3135 O O . SER A 1 427 ? 15.017 14.014 -50.721 1.00 95.94 427 SER A O 1
ATOM 3137 N N . ALA A 1 428 ? 17.068 13.624 -51.550 1.00 96.12 428 ALA A N 1
ATOM 3138 C CA . ALA A 1 428 ? 16.600 13.094 -52.827 1.00 96.12 428 ALA A CA 1
ATOM 3139 C C . ALA A 1 428 ? 15.792 11.798 -52.660 1.00 96.12 428 ALA A C 1
ATOM 3141 O O . ALA A 1 428 ? 14.854 11.563 -53.419 1.00 96.12 428 ALA A O 1
ATOM 3142 N N . ALA A 1 429 ? 16.142 10.983 -51.663 1.00 95.50 429 ALA A N 1
ATOM 3143 C CA . ALA A 1 429 ? 15.456 9.736 -51.347 1.00 95.50 429 ALA A CA 1
ATOM 3144 C C . ALA A 1 429 ? 14.309 9.890 -50.326 1.00 95.50 429 ALA A C 1
ATOM 3146 O O . ALA A 1 429 ? 13.577 8.931 -50.099 1.00 95.50 429 ALA A O 1
ATOM 3147 N N . GLY A 1 430 ? 14.151 11.060 -49.694 1.00 95.56 430 GLY A N 1
ATOM 3148 C CA . GLY A 1 430 ? 13.190 11.268 -48.604 1.00 95.56 430 GLY A CA 1
ATOM 3149 C C . GLY A 1 430 ? 13.492 10.441 -47.346 1.00 95.56 430 GLY A C 1
ATOM 3150 O O . GLY A 1 430 ? 12.574 10.075 -46.617 1.00 95.56 430 GLY A O 1
ATOM 3151 N N . VAL A 1 431 ? 14.764 10.107 -47.104 1.00 97.75 431 VAL A N 1
ATOM 3152 C CA . VAL A 1 431 ? 15.190 9.224 -46.007 1.00 97.75 431 VAL A CA 1
ATOM 3153 C C . VAL A 1 431 ? 15.676 10.065 -44.822 1.00 97.75 431 VAL A C 1
ATOM 3155 O O . VAL A 1 431 ? 16.701 10.737 -44.941 1.00 97.75 431 VAL A O 1
ATOM 3158 N N . PRO A 1 432 ? 15.015 10.023 -43.650 1.00 97.88 432 PRO A N 1
ATOM 3159 C CA . PRO A 1 432 ? 15.461 10.782 -42.492 1.00 97.88 432 PRO A CA 1
ATOM 3160 C C . PRO A 1 432 ? 16.738 10.211 -41.863 1.00 97.88 432 PRO A C 1
ATOM 3162 O O . PRO A 1 432 ? 17.037 9.011 -41.933 1.00 97.88 432 PRO A O 1
ATOM 3165 N N . ILE A 1 433 ? 17.457 11.073 -41.144 1.00 96.69 433 ILE A N 1
ATOM 3166 C CA . ILE A 1 433 ? 18.678 10.714 -40.417 1.00 96.69 433 ILE A CA 1
ATOM 3167 C C . ILE A 1 433 ? 18.434 10.785 -38.910 1.00 96.69 433 ILE A C 1
ATOM 3169 O O . ILE A 1 433 ? 17.955 11.782 -38.375 1.00 96.69 433 ILE A O 1
ATOM 3173 N N . ARG A 1 434 ? 18.810 9.734 -38.175 1.00 96.50 434 ARG A N 1
ATOM 3174 C CA . ARG A 1 434 ? 18.914 9.810 -36.714 1.00 96.50 434 ARG A CA 1
ATOM 3175 C C . ARG A 1 434 ? 20.335 10.168 -36.301 1.00 96.50 434 ARG A C 1
ATOM 3177 O O . ARG A 1 434 ? 21.237 9.344 -36.461 1.00 96.50 434 ARG A O 1
ATOM 3184 N N . ILE A 1 435 ? 20.503 11.323 -35.666 1.00 93.00 435 ILE A N 1
ATOM 3185 C CA . ILE A 1 435 ? 21.734 11.691 -34.960 1.00 93.00 435 ILE A CA 1
ATOM 3186 C C . ILE A 1 435 ? 21.712 11.031 -33.583 1.00 93.00 435 ILE A C 1
ATOM 3188 O O . ILE A 1 435 ? 20.784 11.237 -32.803 1.00 93.00 435 ILE A O 1
ATOM 3192 N N . GLY A 1 436 ? 22.697 10.179 -33.288 1.00 89.31 436 GLY A N 1
ATOM 3193 C CA . GLY A 1 436 ? 22.755 9.456 -32.017 1.00 89.31 436 GLY A CA 1
ATOM 3194 C C . GLY A 1 436 ? 24.037 9.720 -31.243 1.00 89.31 436 GLY A C 1
ATOM 3195 O O . GLY A 1 436 ? 25.053 9.121 -31.593 1.00 89.31 436 GLY A O 1
ATOM 3196 N N . VAL A 1 437 ? 23.951 10.500 -30.164 1.00 87.75 437 VAL A N 1
ATOM 3197 C CA . VAL A 1 437 ? 25.054 10.812 -29.246 1.00 87.75 437 VAL A CA 1
ATOM 3198 C C . VAL A 1 437 ? 24.963 9.927 -28.003 1.00 87.75 437 VAL A C 1
ATOM 3200 O O . VAL A 1 437 ? 23.925 9.840 -27.344 1.00 87.75 437 VAL A O 1
ATOM 3203 N N . ASN A 1 438 ? 26.073 9.276 -27.662 1.00 83.94 438 ASN A N 1
ATOM 3204 C CA . ASN A 1 438 ? 26.195 8.456 -26.460 1.00 83.94 438 ASN A CA 1
ATOM 3205 C C . ASN A 1 438 ? 27.345 8.975 -25.595 1.00 83.94 438 ASN A C 1
ATOM 3207 O O . ASN A 1 438 ? 28.361 9.423 -26.124 1.00 83.94 438 ASN A O 1
ATOM 3211 N N . ALA A 1 439 ? 27.235 8.812 -24.276 1.00 75.69 439 ALA A N 1
ATOM 3212 C CA . ALA A 1 439 ? 28.284 9.190 -23.322 1.00 75.69 439 ALA A CA 1
ATOM 3213 C C . ALA A 1 439 ? 29.676 8.630 -23.670 1.00 75.69 439 ALA A C 1
ATOM 3215 O O . ALA A 1 439 ? 30.674 9.338 -23.576 1.00 75.69 439 ALA A O 1
ATOM 3216 N N . GLY A 1 440 ? 29.737 7.370 -24.116 1.00 71.56 440 GLY A N 1
ATOM 3217 C CA . GLY A 1 440 ? 30.992 6.698 -24.471 1.00 71.56 440 GLY A CA 1
ATOM 3218 C C . GLY A 1 440 ? 31.614 7.136 -25.802 1.00 71.56 440 GLY A C 1
ATOM 3219 O O . GLY A 1 440 ? 32.722 6.711 -26.108 1.00 71.56 440 GLY A O 1
ATOM 3220 N N . SER A 1 441 ? 30.923 7.955 -26.600 1.00 72.00 441 SER A N 1
ATOM 3221 C CA . SER A 1 441 ? 31.396 8.433 -27.908 1.00 72.00 441 SER A CA 1
ATOM 3222 C C . SER A 1 441 ? 31.261 9.950 -28.060 1.00 72.00 441 SER A C 1
ATOM 3224 O O . SER A 1 441 ? 31.034 10.435 -29.166 1.00 72.00 441 SER A O 1
ATOM 3226 N N . LEU A 1 442 ? 31.313 10.689 -26.950 1.00 80.00 442 LEU A 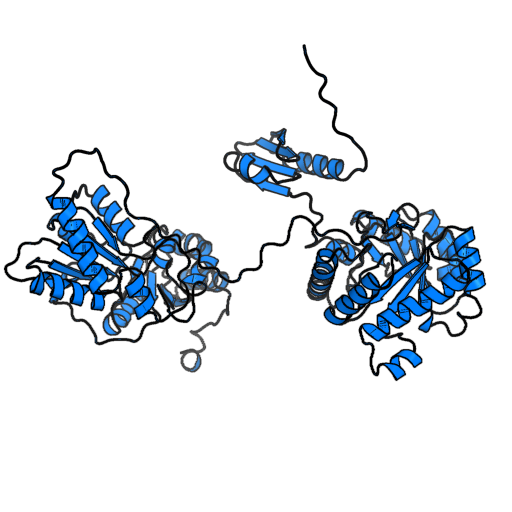N 1
ATOM 3227 C CA . LEU A 1 442 ? 31.248 12.148 -26.959 1.00 80.00 442 LEU A CA 1
ATOM 3228 C C . LEU A 1 442 ? 32.506 12.739 -27.620 1.00 80.00 442 LEU A C 1
ATOM 3230 O O . LEU A 1 442 ? 33.610 12.241 -27.388 1.00 80.00 442 LEU A O 1
ATOM 3234 N N . ASP A 1 443 ? 32.349 13.814 -28.403 1.00 75.62 443 ASP A N 1
ATOM 3235 C CA . ASP A 1 443 ? 33.478 14.505 -29.044 1.00 75.62 443 ASP A CA 1
ATOM 3236 C C . ASP A 1 443 ? 34.544 14.891 -27.989 1.00 75.62 443 ASP A C 1
ATOM 3238 O O . ASP A 1 443 ? 34.213 15.547 -26.990 1.00 75.62 443 ASP A O 1
ATOM 3242 N N . PRO A 1 444 ? 35.829 14.531 -28.188 1.00 78.19 444 PRO A N 1
ATOM 3243 C CA . PRO A 1 444 ? 36.905 14.845 -27.249 1.00 78.19 444 PRO A CA 1
ATOM 3244 C C . PRO A 1 444 ? 37.025 16.331 -26.880 1.00 78.19 444 PRO A C 1
ATOM 3246 O O . PRO A 1 444 ? 37.436 16.649 -25.765 1.00 78.19 444 PRO A O 1
ATOM 3249 N N . ARG A 1 445 ? 36.659 17.252 -27.781 1.00 80.31 445 ARG A N 1
ATOM 3250 C CA . ARG A 1 445 ? 36.664 18.706 -27.543 1.00 80.31 445 ARG A CA 1
ATOM 3251 C C . ARG A 1 445 ? 35.593 19.108 -26.533 1.00 80.31 445 ARG A C 1
ATOM 3253 O O . ARG A 1 445 ? 35.860 19.934 -25.660 1.00 80.31 445 ARG A O 1
ATOM 3260 N N . LEU A 1 446 ? 34.403 18.514 -26.631 1.00 80.81 446 LEU A N 1
ATOM 3261 C CA . LEU A 1 446 ? 33.307 18.734 -25.685 1.00 80.81 446 LEU A CA 1
ATOM 3262 C C . LEU A 1 446 ? 33.608 18.068 -24.344 1.00 80.81 446 LEU A C 1
ATOM 3264 O O . LEU A 1 446 ? 33.413 18.687 -23.300 1.00 80.81 446 LEU A O 1
ATOM 3268 N N . LEU A 1 447 ? 34.182 16.863 -24.364 1.00 80.12 447 LEU A N 1
ATOM 3269 C CA . LEU A 1 447 ? 34.636 16.185 -23.152 1.00 80.12 447 LEU A CA 1
ATOM 3270 C C . LEU A 1 447 ? 35.715 16.998 -22.415 1.00 80.12 447 LEU A C 1
ATOM 3272 O O . LEU A 1 447 ? 35.649 17.138 -21.198 1.00 80.12 447 LEU A O 1
ATOM 3276 N N . ALA A 1 448 ? 36.672 17.590 -23.138 1.00 81.88 448 ALA A N 1
ATOM 3277 C CA . ALA A 1 448 ? 37.705 18.446 -22.553 1.00 81.88 448 ALA A CA 1
ATOM 3278 C C . ALA A 1 448 ? 37.146 19.757 -21.975 1.00 81.88 448 ALA A C 1
ATOM 3280 O O . ALA A 1 448 ? 37.640 20.238 -20.958 1.00 81.88 448 ALA A O 1
ATOM 3281 N N . ARG A 1 449 ? 36.114 20.334 -22.606 1.00 85.81 449 ARG A N 1
ATOM 3282 C CA . ARG A 1 449 ? 35.461 21.572 -22.150 1.00 85.81 449 ARG A CA 1
ATOM 3283 C C . ARG A 1 449 ? 34.613 21.359 -20.896 1.00 85.81 449 ARG A C 1
ATOM 3285 O O . ARG A 1 449 ? 34.638 22.197 -20.001 1.00 85.81 449 ARG A O 1
ATOM 3292 N N . HIS A 1 450 ? 33.869 20.256 -20.843 1.00 84.12 450 HIS A N 1
ATOM 3293 C CA . HIS A 1 450 ? 32.897 19.971 -19.779 1.00 84.12 450 HIS A CA 1
ATOM 3294 C C . HIS A 1 450 ? 33.434 19.046 -18.679 1.00 84.12 450 HIS A C 1
ATOM 3296 O O . HIS A 1 450 ? 32.793 18.880 -17.645 1.00 84.12 450 HIS A O 1
ATOM 3302 N N . GLY A 1 451 ? 34.599 18.424 -18.880 1.00 82.56 451 GLY A N 1
ATOM 3303 C CA . GLY A 1 451 ? 35.267 17.529 -17.927 1.00 82.56 451 GLY A CA 1
ATOM 3304 C C . GLY A 1 451 ? 34.663 16.121 -17.821 1.00 82.56 451 GLY A C 1
ATOM 3305 O O . GLY A 1 451 ? 35.368 15.185 -17.453 1.00 82.56 451 GLY A O 1
ATOM 3306 N N . ALA A 1 452 ? 33.386 15.949 -18.166 1.00 84.25 452 ALA A N 1
ATOM 3307 C CA . ALA A 1 452 ? 32.677 14.671 -18.199 1.00 84.25 452 ALA A CA 1
ATOM 3308 C C . ALA A 1 452 ? 31.548 14.700 -19.247 1.00 84.25 452 ALA A C 1
ATOM 3310 O O . ALA A 1 452 ? 31.239 15.750 -19.812 1.00 84.25 452 ALA A O 1
ATOM 3311 N N . ALA A 1 453 ? 30.900 13.555 -19.485 1.00 83.31 453 ALA A N 1
ATOM 3312 C CA . ALA A 1 453 ? 29.703 13.454 -20.325 1.00 83.31 453 ALA A CA 1
ATOM 3313 C C . ALA A 1 453 ? 28.456 14.007 -19.603 1.00 83.31 453 ALA A C 1
ATOM 3315 O O . ALA A 1 453 ? 27.527 13.272 -19.272 1.00 83.31 453 ALA A O 1
ATOM 3316 N N . THR A 1 454 ? 28.466 15.308 -19.310 1.00 91.00 454 THR A N 1
ATOM 3317 C CA . THR A 1 454 ? 27.366 16.012 -18.642 1.00 91.00 454 THR A CA 1
ATOM 3318 C C . THR A 1 454 ? 26.131 16.106 -19.549 1.00 91.00 454 THR A C 1
ATOM 3320 O O . THR A 1 454 ? 26.261 16.025 -20.776 1.00 91.00 454 THR A O 1
ATOM 3323 N N . PRO A 1 455 ? 24.924 16.329 -18.988 1.00 93.38 455 PRO A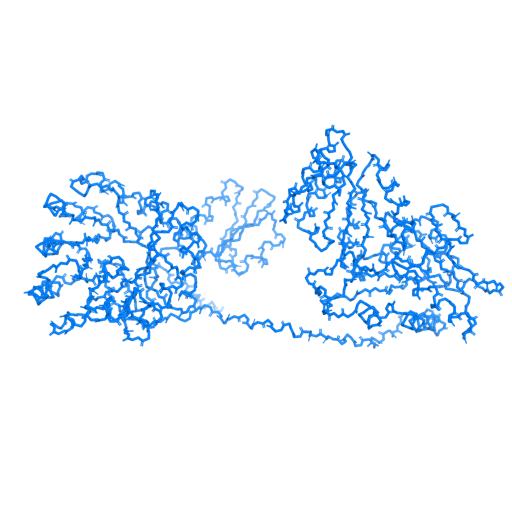 N 1
ATOM 3324 C CA . PRO A 1 455 ? 23.720 16.571 -19.785 1.00 93.38 455 PRO A CA 1
ATOM 3325 C C . PRO A 1 455 ? 23.901 17.661 -20.850 1.00 93.38 455 PRO A C 1
ATOM 3327 O O . PRO A 1 455 ? 23.479 17.492 -21.992 1.00 93.38 455 PRO A O 1
ATOM 3330 N N . GLN A 1 456 ? 24.583 18.751 -20.487 1.00 93.81 456 GLN A N 1
ATOM 3331 C CA . GLN A 1 456 ? 24.888 19.877 -21.366 1.00 93.81 456 GLN A CA 1
ATOM 3332 C C . GLN A 1 456 ? 25.816 19.461 -22.505 1.00 93.81 456 GLN A C 1
ATOM 3334 O O . GLN A 1 456 ? 25.538 19.787 -23.653 1.00 93.81 456 GLN A O 1
ATOM 3339 N N . ALA A 1 457 ? 26.878 18.705 -22.211 1.00 91.25 457 ALA A N 1
ATOM 3340 C CA . ALA A 1 457 ? 27.819 18.256 -23.231 1.00 91.25 457 ALA A CA 1
ATOM 3341 C C . ALA A 1 457 ? 27.152 17.327 -24.258 1.00 91.25 457 ALA A C 1
ATOM 3343 O O . ALA A 1 457 ? 27.415 17.428 -25.455 1.00 91.25 457 ALA A O 1
ATOM 3344 N N . LEU A 1 458 ? 26.260 16.443 -23.798 1.00 91.50 458 LEU A N 1
ATOM 3345 C CA . LEU A 1 458 ? 25.510 15.537 -24.666 1.00 91.50 458 LEU A CA 1
ATOM 3346 C C . LEU A 1 458 ? 24.523 16.288 -25.574 1.00 91.50 458 LEU A C 1
ATOM 3348 O O . LEU A 1 458 ? 24.451 15.993 -26.767 1.00 91.50 458 LEU A O 1
ATOM 3352 N N . ALA A 1 459 ? 23.781 17.252 -25.021 1.00 94.19 459 ALA A N 1
ATOM 3353 C CA . ALA A 1 459 ? 22.846 18.073 -25.786 1.00 94.19 459 ALA A CA 1
ATOM 3354 C C . ALA A 1 459 ? 23.575 18.986 -26.789 1.00 94.19 459 ALA A C 1
ATOM 3356 O O . ALA A 1 459 ? 23.202 19.019 -27.959 1.00 94.19 459 ALA A O 1
ATOM 3357 N N . GLU A 1 460 ? 24.657 19.652 -26.363 1.00 92.44 460 GLU A N 1
ATOM 3358 C CA . GLU A 1 460 ? 25.502 20.495 -27.223 1.00 92.44 460 GLU A CA 1
ATOM 3359 C C . GLU A 1 460 ? 26.075 19.685 -28.390 1.00 92.44 460 GLU A C 1
ATOM 3361 O O . GLU A 1 460 ? 26.003 20.124 -29.535 1.00 92.44 460 GLU A O 1
ATOM 3366 N N . SER A 1 461 ? 26.572 18.473 -28.120 1.00 90.75 461 SER A N 1
ATOM 3367 C CA . SER A 1 461 ? 27.056 17.573 -29.167 1.00 90.75 461 SER A CA 1
ATOM 3368 C C . SER A 1 461 ? 25.958 17.246 -30.171 1.00 90.75 461 SER A C 1
ATOM 3370 O O . SER A 1 461 ? 26.196 17.333 -31.367 1.00 90.75 461 SER A O 1
ATOM 3372 N N . ALA A 1 462 ? 24.756 16.887 -29.716 1.00 92.31 462 ALA A N 1
ATOM 3373 C CA . ALA A 1 462 ? 23.674 16.513 -30.621 1.00 92.31 462 ALA A CA 1
ATOM 3374 C C . ALA A 1 462 ? 23.207 17.685 -31.499 1.00 92.31 462 ALA A C 1
ATOM 3376 O O . ALA A 1 462 ? 22.966 17.491 -32.689 1.00 92.31 462 ALA A O 1
ATOM 3377 N N . LEU A 1 463 ? 23.104 18.891 -30.935 1.00 93.38 463 LEU A N 1
ATOM 3378 C CA . LEU A 1 463 ? 22.696 20.090 -31.674 1.00 93.38 463 LEU A CA 1
ATOM 3379 C C . LEU A 1 463 ? 23.764 20.547 -32.667 1.00 93.38 463 LEU A C 1
ATOM 3381 O O . LEU A 1 463 ? 23.421 20.923 -33.785 1.00 93.38 463 LEU A O 1
ATOM 3385 N N . TRP A 1 464 ? 25.043 20.469 -32.292 1.00 90.38 464 TRP A N 1
ATOM 3386 C CA . TRP A 1 464 ? 26.145 20.771 -33.204 1.00 90.38 464 TRP A CA 1
ATOM 3387 C C . TRP A 1 464 ? 26.125 19.850 -34.429 1.00 90.38 464 TRP A C 1
ATOM 3389 O O . TRP A 1 464 ? 26.202 20.327 -35.556 1.00 90.38 464 TRP A O 1
ATOM 3399 N N . GLU A 1 465 ? 25.920 18.549 -34.222 1.00 88.94 465 GLU A N 1
ATOM 3400 C CA . GLU A 1 465 ? 25.809 17.577 -35.316 1.00 88.94 465 GLU A CA 1
ATOM 3401 C C . GLU A 1 465 ? 24.596 17.848 -36.214 1.00 88.94 465 GLU A C 1
ATOM 3403 O O . GLU A 1 465 ? 24.684 17.719 -37.432 1.00 88.94 465 GLU A O 1
ATOM 3408 N N . CYS A 1 466 ? 23.458 18.254 -35.639 1.00 92.12 466 CYS A N 1
ATOM 3409 C CA . CYS A 1 466 ? 22.297 18.656 -36.437 1.00 92.12 466 CYS A CA 1
ATOM 3410 C C . CYS A 1 466 ? 22.608 19.897 -37.285 1.00 92.12 466 CYS A C 1
ATOM 3412 O O . CYS A 1 466 ? 22.237 19.932 -38.456 1.00 92.12 466 CYS A O 1
ATOM 3414 N N . ALA A 1 467 ? 23.330 20.878 -36.731 1.00 91.38 467 ALA A N 1
ATOM 3415 C CA . ALA A 1 467 ? 23.688 22.107 -37.436 1.00 91.38 467 ALA A CA 1
ATOM 3416 C C . ALA A 1 467 ? 24.519 21.843 -38.705 1.00 91.38 467 ALA A C 1
ATOM 3418 O O . ALA A 1 467 ? 24.289 22.499 -39.717 1.00 91.38 467 ALA A O 1
ATOM 3419 N N . LEU A 1 468 ? 25.397 20.831 -38.703 1.00 88.88 468 LEU A N 1
ATOM 3420 C CA . LEU A 1 468 ? 26.162 20.436 -39.898 1.00 88.88 468 LEU A CA 1
ATOM 3421 C C . LEU A 1 468 ? 25.255 20.029 -41.071 1.00 88.88 468 LEU A C 1
ATOM 3423 O O . LEU A 1 468 ? 25.564 20.296 -42.229 1.00 88.88 468 LEU A O 1
ATOM 3427 N N . PHE A 1 469 ? 24.123 19.384 -40.790 1.00 91.81 469 PHE A N 1
ATOM 3428 C CA . PHE A 1 469 ? 23.134 19.041 -41.814 1.00 91.81 469 PHE A CA 1
ATOM 3429 C C . PHE A 1 469 ? 22.254 20.239 -42.190 1.00 91.81 469 PHE A C 1
ATOM 3431 O O . PHE A 1 469 ? 21.913 20.406 -43.365 1.00 91.81 469 PHE A O 1
ATOM 3438 N N . GLU A 1 470 ? 21.922 21.097 -41.220 1.00 92.75 470 GLU A N 1
ATOM 3439 C CA . GLU A 1 470 ? 21.157 22.325 -41.462 1.00 92.75 470 GLU A CA 1
ATOM 3440 C C . GLU A 1 470 ? 21.893 23.301 -42.391 1.00 92.75 470 GLU A C 1
ATOM 3442 O O . GLU A 1 470 ? 21.251 23.916 -43.243 1.00 92.75 470 GLU A O 1
ATOM 3447 N N . GLU A 1 471 ? 23.226 23.395 -42.300 1.00 91.44 471 GLU A N 1
ATOM 3448 C CA . GLU A 1 471 ? 24.074 24.181 -43.216 1.00 91.44 471 GLU A CA 1
ATOM 3449 C C . GLU A 1 471 ? 23.905 23.764 -44.688 1.00 91.44 471 GLU A C 1
ATOM 3451 O O . GLU A 1 471 ? 24.114 24.564 -45.604 1.00 91.44 471 GLU A O 1
ATOM 3456 N N . HIS A 1 472 ? 23.462 22.528 -44.921 1.00 92.31 472 HIS A N 1
ATOM 3457 C CA . HIS A 1 472 ? 23.168 21.971 -46.238 1.00 92.31 472 HIS A CA 1
ATOM 3458 C C . HIS A 1 472 ? 21.662 21.826 -46.511 1.00 92.31 472 HIS A C 1
ATOM 3460 O O . HIS A 1 472 ? 21.263 21.133 -47.445 1.00 92.31 472 HIS A O 1
ATOM 3466 N N . GLY A 1 473 ? 20.816 22.493 -45.719 1.00 93.44 473 GLY A N 1
ATOM 3467 C CA . GLY A 1 473 ? 19.366 22.546 -45.909 1.00 93.44 473 GLY A CA 1
ATOM 3468 C C . GLY A 1 473 ? 18.612 21.271 -45.523 1.00 93.44 473 GLY A C 1
ATOM 3469 O O . GLY A 1 473 ? 17.414 21.184 -45.786 1.00 93.44 473 GLY A O 1
ATOM 3470 N N . PHE A 1 474 ? 19.269 20.295 -44.888 1.00 95.88 474 PHE A N 1
ATOM 3471 C CA . PHE A 1 474 ? 18.637 19.040 -44.485 1.00 95.88 474 PHE A CA 1
ATOM 3472 C C . PHE A 1 474 ? 18.164 19.100 -43.037 1.00 95.88 474 PHE A C 1
ATOM 3474 O O . PHE A 1 474 ? 18.940 19.386 -42.128 1.00 95.88 474 PHE A O 1
ATOM 3481 N N . ARG A 1 475 ? 16.877 18.815 -42.815 1.00 95.31 475 ARG A N 1
ATOM 3482 C CA . ARG A 1 475 ? 16.268 18.878 -41.478 1.00 95.31 475 ARG A CA 1
ATOM 3483 C C . ARG A 1 475 ? 15.322 17.719 -41.160 1.00 95.31 475 ARG A C 1
ATOM 3485 O O . ARG A 1 475 ? 14.617 17.780 -40.156 1.00 95.31 475 ARG A O 1
ATOM 3492 N N . ASP A 1 476 ? 15.311 16.665 -41.971 1.00 96.88 476 ASP A N 1
ATOM 3493 C CA . ASP A 1 476 ? 14.550 15.446 -41.677 1.00 96.88 476 ASP A CA 1
ATOM 3494 C C . ASP A 1 476 ? 15.347 14.584 -40.694 1.00 96.88 476 ASP A C 1
ATOM 3496 O O . ASP A 1 476 ? 15.914 13.540 -41.019 1.00 96.88 476 ASP A O 1
ATOM 3500 N N . ILE A 1 477 ? 15.455 15.102 -39.470 1.00 97.06 477 ILE A N 1
ATOM 3501 C CA . ILE A 1 477 ? 16.334 14.592 -38.423 1.00 97.06 477 ILE A CA 1
ATOM 3502 C C . ILE A 1 477 ? 15.513 14.203 -37.195 1.00 97.06 477 ILE A C 1
ATOM 3504 O O . ILE A 1 477 ? 14.588 14.908 -36.804 1.00 97.06 477 ILE A O 1
ATOM 3508 N N . LYS A 1 478 ? 15.895 13.102 -36.540 1.00 97.50 478 LYS A N 1
ATOM 3509 C CA . LYS A 1 478 ? 15.532 12.828 -35.138 1.00 97.50 478 LYS A CA 1
ATOM 3510 C C . LYS A 1 478 ? 16.779 12.658 -34.279 1.00 97.50 478 LYS A C 1
ATOM 3512 O O . LYS A 1 478 ? 17.795 12.144 -34.747 1.00 97.50 478 LYS A O 1
ATOM 3517 N N . ILE A 1 479 ? 16.698 13.038 -33.010 1.00 97.00 479 ILE A N 1
ATOM 3518 C CA . ILE A 1 479 ? 17.844 13.033 -32.093 1.00 97.00 479 ILE A CA 1
ATOM 3519 C C . ILE A 1 479 ? 17.703 11.898 -31.080 1.00 97.00 479 ILE A C 1
ATOM 3521 O O . ILE A 1 479 ? 16.626 11.651 -30.550 1.00 97.00 479 ILE A O 1
ATOM 3525 N N . ALA A 1 480 ? 18.801 11.206 -30.786 1.00 94.81 480 ALA A N 1
ATOM 3526 C CA . ALA A 1 480 ? 18.908 10.300 -29.650 1.00 94.81 480 ALA A CA 1
ATOM 3527 C C . ALA A 1 480 ? 20.114 10.680 -28.792 1.00 94.81 480 ALA A C 1
ATOM 3529 O O . ALA A 1 480 ? 21.250 10.549 -29.244 1.00 94.81 480 ALA A O 1
ATOM 3530 N N . VAL A 1 481 ? 19.870 11.068 -27.542 1.00 92.38 481 VAL A N 1
ATOM 3531 C CA . VAL A 1 481 ? 20.914 11.195 -26.520 1.00 92.38 481 VAL A CA 1
ATOM 3532 C C . VAL A 1 481 ? 20.721 10.106 -25.480 1.00 92.38 481 VAL A C 1
ATOM 3534 O O . VAL A 1 481 ? 19.661 10.023 -24.855 1.00 92.38 481 VAL A O 1
ATOM 3537 N N . LYS A 1 482 ? 21.747 9.268 -25.295 1.00 89.44 482 LYS A N 1
ATOM 3538 C CA . LYS A 1 482 ? 21.693 8.142 -24.358 1.00 89.44 482 LYS A CA 1
ATOM 3539 C C . LYS A 1 482 ? 22.820 8.187 -23.335 1.00 89.44 482 LYS A C 1
ATOM 3541 O O . LYS A 1 482 ? 23.974 8.490 -23.649 1.00 89.44 482 LYS A O 1
ATOM 3546 N N . HIS A 1 483 ? 22.465 7.834 -22.107 1.00 88.31 483 HIS A N 1
ATOM 3547 C CA . HIS A 1 483 ? 23.376 7.709 -20.980 1.00 88.31 483 HIS A CA 1
ATOM 3548 C C . HIS A 1 483 ? 22.983 6.482 -20.140 1.00 88.31 483 HIS A C 1
ATOM 3550 O O . HIS A 1 483 ? 21.830 6.045 -20.179 1.00 88.31 483 HIS A O 1
ATOM 3556 N N . HIS A 1 484 ? 23.943 5.894 -19.419 1.00 82.81 484 HIS A N 1
ATOM 3557 C CA . HIS A 1 484 ? 23.675 4.748 -18.544 1.00 82.81 484 HIS A CA 1
ATOM 3558 C C . HIS A 1 484 ? 22.947 5.168 -17.262 1.00 82.81 484 HIS A C 1
ATOM 3560 O O . HIS A 1 484 ? 22.124 4.418 -16.759 1.00 82.81 484 HIS A O 1
ATOM 3566 N N . ASP A 1 485 ? 23.228 6.353 -16.725 1.00 84.44 485 ASP A N 1
ATOM 3567 C CA . ASP A 1 485 ? 22.448 6.981 -15.652 1.00 84.44 485 ASP A CA 1
ATOM 3568 C C . ASP A 1 485 ? 21.139 7.610 -16.196 1.00 84.44 485 ASP A C 1
ATOM 3570 O O . ASP A 1 485 ? 21.221 8.508 -17.044 1.00 84.44 485 ASP A O 1
ATOM 3574 N N . PRO A 1 486 ? 19.950 7.178 -15.719 1.00 80.88 486 PRO A N 1
ATOM 3575 C CA . PRO A 1 486 ? 18.654 7.705 -16.147 1.00 80.88 486 PRO A CA 1
ATOM 3576 C C . PRO A 1 486 ? 18.488 9.207 -15.944 1.00 80.88 486 PRO A C 1
ATOM 3578 O O . PRO A 1 486 ? 17.959 9.880 -16.823 1.00 80.88 486 PRO A O 1
ATOM 3581 N N . MET A 1 487 ? 18.956 9.750 -14.818 1.00 85.75 487 MET A N 1
ATOM 3582 C CA . MET A 1 487 ? 18.733 11.162 -14.487 1.00 85.75 487 MET A CA 1
ATOM 3583 C C . MET A 1 487 ? 19.528 12.087 -15.407 1.00 85.75 487 MET A C 1
ATOM 3585 O O . MET A 1 487 ? 19.016 13.114 -15.849 1.00 85.75 487 MET A O 1
ATOM 3589 N N . THR A 1 488 ? 20.742 11.683 -15.778 1.00 89.19 488 THR A N 1
ATOM 3590 C CA . THR A 1 488 ? 21.546 12.364 -16.798 1.00 89.19 488 THR A CA 1
ATOM 3591 C C . THR A 1 488 ? 20.849 12.351 -18.160 1.00 89.19 488 THR A C 1
ATOM 3593 O O . THR A 1 488 ? 20.802 13.380 -18.834 1.00 89.19 488 THR A O 1
ATOM 3596 N N . MET A 1 489 ? 20.260 11.217 -18.557 1.00 89.38 489 MET A N 1
ATOM 3597 C CA . MET A 1 489 ? 19.513 11.110 -19.814 1.00 89.38 489 MET A CA 1
ATOM 3598 C C . MET A 1 489 ? 18.256 11.993 -19.809 1.00 89.38 489 MET A C 1
ATOM 3600 O O . MET A 1 489 ? 18.032 12.721 -20.777 1.00 89.38 489 MET A O 1
ATOM 3604 N N . VAL A 1 490 ? 17.490 11.995 -18.713 1.00 89.56 490 VAL A N 1
ATOM 3605 C CA . VAL A 1 490 ? 16.320 12.871 -18.524 1.00 89.56 490 VAL A CA 1
ATOM 3606 C C . VAL A 1 490 ? 16.725 14.340 -18.655 1.00 89.56 490 VAL A C 1
ATOM 3608 O O . VAL A 1 490 ? 16.141 15.075 -19.449 1.00 89.56 490 VAL A O 1
ATOM 3611 N N . ALA A 1 491 ? 17.764 14.764 -17.932 1.00 93.81 491 ALA A N 1
ATOM 3612 C CA . ALA A 1 491 ? 18.244 16.141 -17.974 1.00 93.81 491 ALA A CA 1
ATOM 3613 C C . ALA A 1 491 ? 18.701 16.557 -19.383 1.00 93.81 491 ALA A C 1
ATOM 3615 O O . ALA A 1 491 ? 18.360 17.646 -19.837 1.00 93.81 491 ALA A O 1
ATOM 3616 N N . ALA A 1 492 ? 19.419 15.690 -20.104 1.00 95.00 492 ALA A N 1
ATOM 3617 C CA . ALA A 1 492 ? 19.883 15.996 -21.457 1.00 95.00 492 ALA A CA 1
ATOM 3618 C C . ALA A 1 492 ? 18.722 16.131 -22.456 1.00 95.00 492 ALA A C 1
ATOM 3620 O O . ALA A 1 492 ? 18.731 17.025 -23.300 1.00 95.00 492 ALA A O 1
ATOM 3621 N N . ASN A 1 493 ? 17.700 15.274 -22.346 1.00 96.19 493 ASN A N 1
ATOM 3622 C CA . ASN A 1 493 ? 16.529 15.338 -23.221 1.00 96.19 493 ASN A CA 1
ATOM 3623 C C . ASN A 1 493 ? 15.638 16.550 -22.916 1.00 96.19 493 ASN A C 1
ATOM 3625 O O . ASN A 1 493 ? 15.091 17.119 -23.853 1.00 96.19 493 ASN A O 1
ATOM 3629 N N . ARG A 1 494 ? 15.552 17.005 -21.657 1.00 96.62 494 ARG A N 1
ATOM 3630 C CA . ARG A 1 494 ? 14.900 18.284 -21.312 1.00 96.62 494 ARG A CA 1
ATOM 3631 C C . ARG A 1 494 ? 15.608 19.481 -21.948 1.00 96.62 494 ARG A C 1
ATOM 3633 O O . ARG A 1 494 ? 14.954 20.304 -22.574 1.00 96.62 494 ARG A O 1
ATOM 3640 N N . ILE A 1 495 ? 16.942 19.519 -21.890 1.00 97.25 495 ILE A N 1
ATOM 3641 C CA . ILE A 1 495 ? 17.739 20.566 -22.555 1.00 97.25 495 ILE A CA 1
ATOM 3642 C C . ILE A 1 495 ? 17.475 20.569 -24.069 1.00 97.25 495 ILE A C 1
ATOM 3644 O O . ILE A 1 495 ? 17.238 21.621 -24.654 1.00 97.25 495 ILE A O 1
ATOM 3648 N N . LEU A 1 496 ? 17.483 19.396 -24.713 1.00 96.81 496 LEU A N 1
ATOM 3649 C CA . LEU A 1 496 ? 17.175 19.288 -26.143 1.00 96.81 496 LEU A CA 1
ATOM 3650 C C . LEU A 1 496 ? 15.747 19.725 -26.472 1.00 96.81 496 LEU A C 1
ATOM 3652 O O . LEU A 1 496 ? 15.531 20.405 -27.474 1.00 96.81 496 LEU A O 1
ATOM 3656 N N . ALA A 1 497 ? 14.784 19.338 -25.635 1.00 96.06 497 ALA A N 1
ATOM 3657 C CA . ALA A 1 497 ? 13.381 19.675 -25.809 1.00 96.06 497 ALA A CA 1
ATOM 3658 C C . ALA A 1 497 ? 13.134 21.191 -25.794 1.00 96.06 497 ALA A C 1
ATOM 3660 O O . ALA A 1 497 ? 12.274 21.660 -26.537 1.00 96.06 497 ALA A O 1
ATOM 3661 N N . GLU A 1 498 ? 13.909 21.935 -25.001 1.00 95.94 498 GLU A N 1
ATOM 3662 C CA . GLU A 1 498 ? 13.870 23.400 -24.918 1.00 95.94 498 GLU A CA 1
ATOM 3663 C C . GLU A 1 498 ? 14.592 24.102 -26.083 1.00 95.94 498 GLU A C 1
ATOM 3665 O O . GLU A 1 498 ? 14.267 25.243 -26.404 1.00 95.94 498 GLU A O 1
ATOM 3670 N N . GLN A 1 499 ? 15.580 23.454 -26.712 1.00 96.62 499 GLN A N 1
ATOM 3671 C CA . GLN A 1 499 ? 16.498 24.103 -27.664 1.00 96.62 499 GLN A CA 1
ATOM 3672 C C . GLN A 1 499 ? 16.239 23.785 -29.141 1.00 96.62 499 GLN A C 1
ATOM 3674 O O . GLN A 1 499 ? 16.810 24.440 -30.012 1.00 96.62 499 GLN A O 1
ATOM 3679 N N . CYS A 1 500 ? 15.404 22.795 -29.455 1.00 95.38 500 CYS A N 1
ATOM 3680 C CA . CYS A 1 500 ? 15.056 22.452 -30.835 1.00 95.38 500 CYS A CA 1
ATOM 3681 C C . CYS A 1 500 ? 13.611 21.960 -30.948 1.00 95.38 500 CYS A C 1
ATOM 3683 O O . CYS A 1 500 ? 12.928 21.791 -29.942 1.00 95.38 500 CYS A O 1
ATOM 3685 N N . ASP A 1 501 ? 13.154 21.685 -32.169 1.00 96.31 501 ASP A N 1
ATOM 3686 C CA . ASP A 1 501 ? 11.844 21.104 -32.492 1.00 96.31 501 ASP A CA 1
ATOM 3687 C C . ASP A 1 501 ? 11.953 19.691 -33.103 1.00 96.31 501 ASP A C 1
ATOM 3689 O O . ASP A 1 501 ? 10.957 19.111 -33.537 1.00 96.31 501 ASP A O 1
ATOM 3693 N N . TYR A 1 502 ? 13.154 19.101 -33.113 1.00 98.12 502 TYR A N 1
ATOM 3694 C CA . TYR A 1 502 ? 13.371 17.747 -33.618 1.00 98.12 502 TYR A CA 1
ATOM 3695 C C . TYR A 1 502 ? 12.651 16.688 -32.763 1.00 98.12 502 TYR A C 1
ATOM 3697 O O . TYR A 1 502 ? 12.600 16.823 -31.529 1.00 98.12 502 TYR A O 1
ATOM 3705 N N . PRO A 1 503 ? 12.150 15.603 -33.387 1.00 97.94 503 PRO A N 1
ATOM 3706 C CA . PRO A 1 503 ? 11.694 14.422 -32.670 1.00 97.94 503 PRO A CA 1
ATOM 3707 C C . PRO A 1 503 ? 12.805 13.787 -31.839 1.00 97.94 503 PRO A C 1
ATOM 3709 O O . PRO A 1 503 ? 13.940 13.634 -32.307 1.00 97.94 503 PRO A O 1
ATOM 3712 N N . LEU A 1 504 ? 12.469 13.359 -30.624 1.00 97.88 504 LEU A N 1
ATOM 3713 C CA . LEU A 1 504 ? 13.406 12.737 -29.695 1.00 97.88 504 LEU A CA 1
ATOM 3714 C C . LEU A 1 504 ? 13.157 11.229 -29.583 1.00 97.88 504 LEU A C 1
ATOM 3716 O O . LEU A 1 504 ? 12.061 10.768 -29.258 1.00 97.88 504 LEU A O 1
ATOM 3720 N N . HIS A 1 505 ? 14.214 10.457 -29.839 1.00 96.88 505 HIS A N 1
ATOM 3721 C CA . HIS A 1 505 ? 14.265 9.014 -29.646 1.00 96.88 505 HIS A CA 1
ATOM 3722 C C . HIS A 1 505 ? 14.830 8.681 -28.265 1.00 96.88 505 HIS A C 1
ATOM 3724 O O . HIS A 1 505 ? 16.045 8.746 -28.042 1.00 96.88 505 HIS A O 1
ATOM 3730 N N . LEU A 1 506 ? 13.952 8.271 -27.353 1.00 93.81 506 LEU A N 1
ATOM 3731 C CA . LEU A 1 506 ? 14.315 7.966 -25.977 1.00 93.81 506 LEU A CA 1
ATOM 3732 C C . LEU A 1 506 ? 14.915 6.563 -25.861 1.00 93.81 506 LEU A C 1
ATOM 3734 O O . LEU A 1 506 ? 14.426 5.589 -26.437 1.00 93.81 506 LEU A O 1
ATOM 3738 N N . GLY A 1 507 ? 15.984 6.440 -25.081 1.00 90.12 507 GLY A N 1
ATOM 3739 C CA . GLY A 1 507 ? 16.558 5.147 -24.736 1.00 90.12 507 GLY A CA 1
ATOM 3740 C C . GLY A 1 507 ? 17.625 5.259 -23.659 1.00 90.12 507 GLY A C 1
ATOM 3741 O O . GLY A 1 507 ? 18.500 6.118 -23.740 1.00 90.12 507 GLY A O 1
ATOM 3742 N N . VAL A 1 508 ? 17.582 4.352 -22.686 1.00 85.50 508 VAL A N 1
ATOM 3743 C CA . VAL A 1 508 ? 18.641 4.183 -21.684 1.00 85.50 508 VAL A CA 1
ATOM 3744 C C . VAL A 1 508 ? 19.636 3.147 -22.205 1.00 85.50 508 VAL A C 1
ATOM 3746 O O . VAL A 1 508 ? 19.240 2.062 -22.628 1.00 85.50 508 VAL A O 1
ATOM 3749 N N . THR A 1 509 ? 20.927 3.476 -22.223 1.00 82.50 509 THR A N 1
ATOM 3750 C CA . THR A 1 509 ? 21.996 2.517 -22.563 1.00 82.50 509 THR A CA 1
ATOM 3751 C C . THR A 1 509 ? 22.404 1.712 -21.336 1.00 82.50 509 THR A C 1
ATOM 3753 O O . THR A 1 509 ? 22.279 2.204 -20.221 1.00 82.50 509 THR A O 1
ATOM 3756 N N . GLU A 1 510 ? 22.915 0.491 -21.527 1.00 70.88 510 GLU A N 1
ATOM 3757 C CA . GLU A 1 510 ? 23.399 -0.357 -20.420 1.00 70.88 510 GLU A CA 1
ATOM 3758 C C . GLU A 1 510 ? 22.354 -0.486 -19.291 1.00 70.88 510 GLU A C 1
ATOM 3760 O O . GLU A 1 510 ? 22.620 -0.246 -18.108 1.00 70.88 510 GLU A O 1
ATOM 3765 N N . ALA A 1 511 ? 21.107 -0.803 -19.664 1.00 68.00 511 ALA A N 1
ATOM 3766 C CA . ALA A 1 511 ? 20.013 -0.858 -18.698 1.00 68.00 511 ALA A CA 1
ATOM 3767 C C . ALA A 1 511 ? 20.177 -2.031 -17.708 1.00 68.00 511 ALA A C 1
ATOM 3769 O O . ALA A 1 511 ? 19.739 -1.935 -16.564 1.00 68.00 511 ALA A O 1
ATOM 3770 N N . GLY A 1 512 ? 20.880 -3.091 -18.121 1.00 72.81 512 GLY A N 1
ATOM 3771 C CA . GLY A 1 512 ? 21.163 -4.276 -17.314 1.00 72.81 512 GLY A CA 1
ATOM 3772 C C . GLY A 1 512 ? 20.303 -5.486 -17.707 1.00 72.81 512 GLY A C 1
ATOM 3773 O O . GLY A 1 512 ? 19.713 -5.501 -18.793 1.00 72.81 512 GLY A O 1
ATOM 3774 N N . PRO A 1 513 ? 20.247 -6.523 -16.850 1.00 75.56 513 PRO A N 1
ATOM 3775 C CA . PRO A 1 513 ? 19.386 -7.694 -17.041 1.00 75.56 513 PRO A CA 1
ATOM 3776 C C . PRO A 1 513 ? 17.902 -7.313 -17.134 1.00 75.56 513 PRO A C 1
ATOM 3778 O O . PRO A 1 513 ? 17.513 -6.258 -16.640 1.00 75.56 513 PRO A O 1
ATOM 3781 N N . ALA A 1 514 ? 17.068 -8.185 -17.712 1.00 73.00 514 ALA A N 1
ATOM 3782 C CA . ALA A 1 514 ? 15.688 -7.874 -18.111 1.00 73.00 514 ALA A CA 1
ATOM 3783 C C . ALA A 1 514 ? 14.869 -7.098 -17.060 1.00 73.00 514 ALA A C 1
ATOM 3785 O O . ALA A 1 514 ? 14.373 -6.019 -17.366 1.00 73.00 514 ALA A O 1
ATOM 3786 N N . PHE A 1 515 ? 14.787 -7.575 -15.813 1.00 69.38 515 PHE A N 1
ATOM 3787 C CA . PHE A 1 515 ? 14.012 -6.898 -14.764 1.00 69.38 515 PHE A CA 1
ATOM 3788 C C . PHE A 1 515 ? 14.572 -5.510 -14.410 1.00 69.38 515 PHE A C 1
ATOM 3790 O O . PHE A 1 515 ? 13.870 -4.506 -14.510 1.00 69.38 515 PHE A O 1
ATOM 3797 N N . GLN A 1 516 ? 15.858 -5.436 -14.052 1.00 70.25 516 GLN A N 1
ATOM 3798 C CA . GLN A 1 516 ? 16.506 -4.177 -13.670 1.00 70.25 516 GLN A CA 1
ATOM 3799 C C . GLN A 1 516 ? 16.492 -3.161 -14.820 1.00 70.25 516 GLN A C 1
ATOM 3801 O O . GLN A 1 516 ? 16.221 -1.983 -14.598 1.00 70.25 516 GLN A O 1
ATOM 3806 N N . GLY A 1 517 ? 16.749 -3.618 -16.047 1.00 73.44 517 GLY A N 1
ATOM 3807 C CA . GLY A 1 517 ? 16.764 -2.774 -17.234 1.00 73.44 517 GLY A CA 1
ATOM 3808 C C . GLY A 1 517 ? 15.385 -2.260 -17.633 1.00 73.44 517 GLY A C 1
ATOM 3809 O O . GLY A 1 517 ? 15.280 -1.108 -18.062 1.00 73.44 517 GLY A O 1
ATOM 3810 N N . SER A 1 518 ? 14.339 -3.065 -17.431 1.00 74.69 518 SER A N 1
ATOM 3811 C CA . SER A 1 518 ? 12.950 -2.654 -17.665 1.00 74.69 518 SER A CA 1
ATOM 3812 C C . SER A 1 518 ? 12.533 -1.587 -16.661 1.00 74.69 518 SER A C 1
ATOM 3814 O O . SER A 1 518 ? 12.117 -0.510 -17.073 1.00 74.69 518 SER A O 1
ATOM 3816 N N . VAL A 1 519 ? 12.775 -1.802 -15.361 1.00 70.00 519 VAL A N 1
ATOM 3817 C CA . VAL A 1 519 ? 12.487 -0.800 -14.314 1.00 70.00 519 VAL A CA 1
ATOM 3818 C C . VAL A 1 519 ? 13.244 0.505 -14.574 1.00 70.00 519 VAL A C 1
ATOM 3820 O O . VAL A 1 519 ? 12.667 1.589 -14.531 1.00 70.00 519 VAL A O 1
ATOM 3823 N N . LYS A 1 520 ? 14.537 0.413 -14.893 1.00 74.69 520 LYS A N 1
ATOM 3824 C CA . LYS A 1 520 ? 15.396 1.576 -15.138 1.00 74.69 520 LYS A CA 1
ATOM 3825 C C . LYS A 1 520 ? 14.945 2.394 -16.353 1.00 74.69 520 LYS A C 1
ATOM 3827 O O . LYS A 1 520 ? 15.001 3.621 -16.316 1.00 74.69 520 LYS A O 1
ATOM 3832 N N . SER A 1 521 ? 14.495 1.720 -17.411 1.00 78.00 521 SER A N 1
ATOM 3833 C CA . SER A 1 521 ? 13.980 2.366 -18.625 1.00 78.00 521 SER A CA 1
ATOM 3834 C C . SER A 1 521 ? 12.581 2.948 -18.400 1.00 78.00 521 SER A C 1
ATOM 3836 O O . SER A 1 521 ? 12.357 4.104 -18.749 1.00 78.00 521 SER A O 1
ATOM 3838 N N . ALA A 1 522 ? 11.685 2.205 -17.741 1.00 76.31 522 ALA A N 1
ATOM 3839 C CA . ALA A 1 522 ? 10.333 2.647 -17.403 1.00 76.31 522 ALA A CA 1
ATOM 3840 C C . ALA A 1 522 ? 10.345 3.930 -16.562 1.00 76.31 522 ALA A C 1
ATOM 3842 O O . ALA A 1 522 ? 9.648 4.882 -16.897 1.00 76.31 522 ALA A O 1
ATOM 3843 N N . VAL A 1 523 ? 11.197 4.010 -15.531 1.00 70.81 523 VAL A N 1
ATOM 3844 C CA . VAL A 1 523 ? 11.332 5.219 -14.698 1.00 70.81 523 VAL A CA 1
ATOM 3845 C C . VAL A 1 523 ? 11.808 6.421 -15.520 1.00 70.81 523 VAL A C 1
ATOM 3847 O O . VAL A 1 523 ? 11.236 7.502 -15.407 1.00 70.81 523 VAL A O 1
ATOM 3850 N N . ALA A 1 524 ? 12.829 6.249 -16.365 1.00 75.81 524 ALA A N 1
ATOM 3851 C CA . ALA A 1 524 ? 13.364 7.341 -17.184 1.00 75.81 524 ALA A CA 1
ATOM 3852 C C . ALA A 1 524 ? 12.321 7.879 -18.173 1.00 75.81 524 ALA A C 1
ATOM 3854 O O . ALA A 1 524 ? 12.166 9.087 -18.352 1.00 75.81 524 ALA A O 1
ATOM 3855 N N . PHE A 1 525 ? 11.607 6.962 -18.820 1.00 82.44 525 PHE A N 1
ATOM 3856 C CA . PHE A 1 525 ? 10.622 7.293 -19.833 1.00 82.44 525 PHE A CA 1
ATOM 3857 C C . PHE A 1 525 ? 9.349 7.884 -19.232 1.00 82.44 525 PHE A C 1
ATOM 3859 O O . PHE A 1 525 ? 8.831 8.846 -19.786 1.00 82.44 525 PHE A O 1
ATOM 3866 N N . ALA A 1 526 ? 8.879 7.368 -18.091 1.00 73.19 526 ALA A N 1
ATOM 3867 C CA . ALA A 1 526 ? 7.714 7.906 -17.396 1.00 73.19 526 ALA A CA 1
ATOM 3868 C C . ALA A 1 526 ? 7.906 9.387 -17.048 1.00 73.19 526 ALA A C 1
ATOM 3870 O O . ALA A 1 526 ? 6.995 10.180 -17.255 1.00 73.19 526 ALA A O 1
ATOM 3871 N N . VAL A 1 527 ? 9.104 9.773 -16.591 1.00 77.06 527 VAL A N 1
ATOM 3872 C CA . VAL A 1 527 ? 9.429 11.178 -16.299 1.00 77.06 527 VAL A CA 1
ATOM 3873 C C . VAL A 1 527 ? 9.377 12.035 -17.563 1.00 77.06 527 VAL A C 1
ATOM 3875 O O . VAL A 1 527 ? 8.702 13.057 -17.575 1.00 77.06 527 VAL A O 1
ATOM 3878 N N . LEU A 1 528 ? 10.053 11.621 -18.638 1.00 82.12 528 LEU A N 1
ATOM 3879 C CA . LEU A 1 528 ? 10.107 12.417 -19.870 1.00 82.12 528 LEU A CA 1
ATOM 3880 C C . LEU A 1 528 ? 8.749 12.520 -20.564 1.00 82.12 528 LEU A C 1
ATOM 3882 O O . LEU A 1 528 ? 8.381 13.591 -21.030 1.00 82.12 528 LEU A O 1
ATOM 3886 N N . LEU A 1 529 ? 7.975 11.443 -20.601 1.00 82.44 529 LEU A N 1
ATOM 3887 C CA . LEU A 1 529 ? 6.672 11.459 -21.257 1.00 82.44 529 LEU A CA 1
ATOM 3888 C C . LEU A 1 529 ? 5.602 12.157 -20.432 1.00 82.44 529 LEU A C 1
ATOM 3890 O O . LEU A 1 529 ? 4.695 12.738 -21.020 1.00 82.44 529 LEU A O 1
ATOM 3894 N N . ALA A 1 530 ? 5.723 12.158 -19.102 1.00 75.06 530 ALA A N 1
ATOM 3895 C CA . ALA A 1 530 ? 4.925 13.037 -18.253 1.00 75.06 530 ALA A CA 1
ATOM 3896 C C . ALA A 1 530 ? 5.224 14.522 -18.529 1.00 75.06 530 ALA A C 1
ATOM 3898 O O . ALA A 1 530 ? 4.318 15.343 -18.438 1.00 75.06 530 ALA A O 1
ATOM 3899 N N . ASP A 1 531 ? 6.448 14.859 -18.947 1.00 80.88 531 ASP A N 1
ATOM 3900 C CA . ASP A 1 531 ? 6.792 16.199 -19.445 1.00 80.88 531 ASP A CA 1
ATOM 3901 C C . ASP A 1 531 ? 6.361 16.421 -20.916 1.00 80.88 531 ASP A C 1
ATOM 3903 O O . ASP A 1 531 ? 6.672 17.455 -21.506 1.00 80.88 531 ASP A O 1
ATOM 3907 N N . GLY A 1 532 ? 5.707 15.440 -21.554 1.00 83.81 532 GLY A N 1
ATOM 3908 C CA . GLY A 1 532 ? 5.336 15.479 -22.972 1.00 83.81 532 GLY A CA 1
ATOM 3909 C C . GLY A 1 532 ? 6.500 15.248 -23.945 1.00 83.81 532 GLY A C 1
ATOM 3910 O O . GLY A 1 532 ? 6.337 15.438 -25.152 1.00 83.81 532 GLY A O 1
ATOM 3911 N N . ILE A 1 533 ? 7.673 14.847 -23.449 1.00 91.56 533 ILE A N 1
ATOM 3912 C CA . ILE A 1 533 ? 8.927 14.721 -24.197 1.00 91.56 533 ILE A CA 1
ATOM 3913 C C . ILE A 1 533 ? 9.140 13.271 -24.644 1.00 91.56 533 ILE A C 1
ATOM 3915 O O . ILE A 1 533 ? 9.278 12.369 -23.820 1.00 91.56 533 ILE A O 1
ATOM 3919 N N . GLY A 1 534 ? 9.254 13.059 -25.957 1.00 93.31 534 GLY A N 1
ATOM 3920 C CA . GLY A 1 534 ? 9.533 11.758 -26.568 1.00 93.31 534 GLY A CA 1
ATOM 3921 C C . GLY A 1 534 ? 8.586 11.456 -27.723 1.00 93.31 534 GLY A C 1
ATOM 3922 O O . GLY A 1 534 ? 7.372 11.597 -27.602 1.00 93.31 534 GLY A O 1
ATOM 3923 N N . ASP A 1 535 ? 9.148 11.025 -28.848 1.00 95.75 535 ASP A N 1
ATOM 3924 C CA . ASP A 1 535 ? 8.398 10.775 -30.089 1.00 95.75 535 ASP A CA 1
ATOM 3925 C C . ASP A 1 535 ? 8.582 9.341 -30.589 1.00 95.75 535 ASP A C 1
ATOM 3927 O O . ASP A 1 535 ? 7.817 8.831 -31.404 1.00 95.75 535 ASP A O 1
ATOM 3931 N N . THR A 1 536 ? 9.613 8.669 -30.085 1.00 95.19 536 THR A N 1
ATOM 3932 C CA . THR A 1 536 ? 9.844 7.249 -30.299 1.00 95.19 536 THR A CA 1
ATOM 3933 C C . THR A 1 536 ? 10.728 6.703 -29.182 1.00 95.19 536 THR A C 1
ATOM 3935 O O . THR A 1 536 ? 11.579 7.423 -28.657 1.00 95.19 536 THR A O 1
ATOM 3938 N N . ILE A 1 537 ? 10.558 5.439 -28.804 1.00 94.00 537 ILE A N 1
ATOM 3939 C CA . ILE A 1 537 ? 11.280 4.832 -27.679 1.00 94.00 537 ILE A CA 1
ATOM 3940 C C . ILE A 1 537 ? 11.987 3.544 -28.083 1.00 94.00 537 ILE A C 1
ATOM 3942 O O . ILE A 1 537 ? 11.604 2.866 -29.033 1.00 94.00 537 ILE A O 1
ATOM 3946 N N . ARG A 1 538 ? 13.041 3.196 -27.344 1.00 92.88 538 ARG A N 1
ATOM 3947 C CA . ARG A 1 538 ? 13.653 1.865 -27.370 1.00 92.88 538 ARG A CA 1
ATOM 3948 C C . ARG A 1 538 ? 14.198 1.496 -25.996 1.00 92.88 538 ARG A C 1
ATOM 3950 O O . ARG A 1 538 ? 15.150 2.123 -25.517 1.00 92.88 538 ARG A O 1
ATOM 3957 N N . VAL A 1 539 ? 13.690 0.407 -25.428 1.00 88.00 539 VAL A N 1
ATOM 3958 C CA . VAL A 1 539 ? 14.282 -0.246 -24.252 1.00 88.00 539 VAL A CA 1
ATOM 3959 C C . VAL A 1 539 ? 15.502 -1.053 -24.700 1.00 88.00 539 VAL A C 1
ATOM 3961 O O . VAL A 1 539 ? 15.452 -1.754 -25.705 1.00 88.00 539 VAL A O 1
ATOM 3964 N N . SER A 1 540 ? 16.631 -0.932 -23.997 1.00 87.62 540 SER A N 1
ATOM 3965 C CA . SER A 1 540 ? 17.865 -1.661 -24.332 1.00 87.62 540 SER A CA 1
ATOM 3966 C C . SER A 1 540 ? 18.214 -2.653 -23.223 1.00 87.62 540 SER A C 1
ATOM 3968 O O . SER A 1 540 ? 18.878 -2.292 -22.254 1.00 87.62 540 SER A O 1
ATOM 3970 N N . LEU A 1 541 ? 17.760 -3.899 -23.370 1.00 85.75 541 LEU A N 1
ATOM 3971 C CA . LEU A 1 541 ? 18.004 -4.998 -22.426 1.00 85.75 541 LEU A CA 1
ATOM 3972 C C . LEU A 1 541 ? 19.062 -5.961 -22.970 1.00 85.75 541 LEU A C 1
ATOM 3974 O O . LEU A 1 541 ? 19.136 -6.188 -24.177 1.00 85.75 541 LEU A O 1
ATOM 3978 N N . SER A 1 542 ? 19.803 -6.615 -22.076 1.00 84.25 542 SER A N 1
ATOM 3979 C CA . SER A 1 542 ? 20.625 -7.787 -22.420 1.00 84.25 542 SER A CA 1
ATOM 3980 C C . SER A 1 542 ? 19.753 -9.045 -22.555 1.00 84.25 542 SER A C 1
ATOM 3982 O O . SER A 1 542 ? 19.925 -10.012 -21.816 1.00 84.25 542 SER A O 1
ATOM 3984 N N . ALA A 1 543 ? 18.759 -8.996 -23.442 1.00 86.38 543 ALA A N 1
ATOM 3985 C CA . ALA A 1 543 ? 17.759 -10.038 -23.663 1.00 86.38 543 ALA A CA 1
ATOM 3986 C C . ALA A 1 543 ? 17.322 -10.071 -25.135 1.00 86.38 543 ALA A C 1
ATOM 3988 O O . ALA A 1 543 ? 17.672 -9.180 -25.918 1.00 86.38 543 ALA A O 1
ATOM 3989 N N . HIS A 1 544 ? 16.533 -11.087 -25.495 1.00 91.81 544 HIS A N 1
ATOM 3990 C CA . HIS A 1 544 ? 15.967 -11.219 -26.836 1.00 91.81 544 HIS A CA 1
ATOM 3991 C C . HIS A 1 544 ? 15.206 -9.937 -27.244 1.00 91.81 544 HIS A C 1
ATOM 3993 O O . HIS A 1 544 ? 14.500 -9.375 -26.402 1.00 91.81 544 HIS A O 1
ATOM 3999 N N . PRO A 1 545 ? 15.301 -9.459 -28.502 1.00 91.81 545 PRO A N 1
ATOM 4000 C CA . PRO A 1 545 ? 14.642 -8.222 -28.939 1.00 91.81 545 PRO A CA 1
ATOM 4001 C C . PRO A 1 545 ? 13.133 -8.159 -28.679 1.00 91.81 545 PRO A C 1
ATOM 4003 O O . PRO A 1 545 ? 12.622 -7.081 -28.394 1.00 91.81 545 PRO A O 1
ATOM 4006 N N . VAL A 1 546 ? 12.436 -9.299 -28.698 1.00 90.38 546 VAL A N 1
ATOM 4007 C CA . VAL A 1 546 ? 11.010 -9.399 -28.324 1.00 90.38 546 VAL A CA 1
ATOM 4008 C C . VAL A 1 546 ? 10.762 -8.933 -26.885 1.00 90.38 546 VAL A C 1
ATOM 4010 O O . VAL A 1 546 ? 9.807 -8.209 -26.630 1.00 90.38 546 VAL A O 1
ATOM 4013 N N . GLU A 1 547 ? 11.644 -9.277 -25.947 1.00 87.50 547 GLU A N 1
ATOM 4014 C CA . GLU A 1 547 ? 11.517 -8.847 -24.548 1.00 87.50 547 GLU A CA 1
ATOM 4015 C C . GLU A 1 547 ? 11.787 -7.344 -24.393 1.00 87.50 547 GLU A C 1
ATOM 4017 O O . GLU A 1 547 ? 11.207 -6.700 -23.526 1.00 87.50 547 GLU A O 1
ATOM 4022 N N . GLN A 1 548 ? 12.613 -6.751 -25.266 1.00 86.62 548 GLN A N 1
ATOM 4023 C CA . GLN A 1 548 ? 12.795 -5.293 -25.317 1.00 86.62 548 GLN A CA 1
ATOM 4024 C C . GLN A 1 548 ? 11.521 -4.580 -25.793 1.00 86.62 548 GLN A C 1
ATOM 4026 O O . GLN A 1 548 ? 11.212 -3.503 -25.290 1.00 86.62 548 GLN A O 1
ATOM 4031 N N . VAL A 1 549 ? 10.788 -5.177 -26.741 1.00 84.44 549 VAL A N 1
ATOM 4032 C CA . VAL A 1 549 ? 9.506 -4.648 -27.234 1.00 84.44 549 VAL A CA 1
ATOM 4033 C C . VAL A 1 549 ? 8.441 -4.753 -26.145 1.00 84.44 549 VAL A C 1
ATOM 4035 O O . VAL A 1 549 ? 7.839 -3.745 -25.799 1.00 84.44 549 VAL A O 1
ATOM 4038 N N . LYS A 1 550 ? 8.277 -5.928 -25.522 1.00 82.75 550 LYS A N 1
ATOM 4039 C CA . LYS A 1 550 ? 7.333 -6.117 -24.405 1.00 82.75 550 LYS A CA 1
ATOM 4040 C C . LYS A 1 550 ? 7.598 -5.145 -23.258 1.00 82.75 550 LYS A C 1
ATOM 4042 O O . LYS A 1 550 ? 6.683 -4.463 -22.819 1.00 82.75 550 LYS A O 1
ATOM 4047 N N . ALA A 1 551 ? 8.860 -4.987 -22.857 1.00 77.69 551 ALA A N 1
ATOM 4048 C CA . ALA A 1 551 ? 9.245 -4.045 -21.809 1.00 77.69 551 ALA A CA 1
ATOM 4049 C C . ALA A 1 551 ? 8.966 -2.569 -22.156 1.00 77.69 551 ALA A C 1
ATOM 4051 O O . ALA A 1 551 ? 8.919 -1.737 -21.255 1.00 77.69 551 ALA A O 1
ATOM 4052 N N . ALA A 1 552 ? 8.821 -2.217 -23.440 1.00 67.62 552 ALA A N 1
ATOM 4053 C CA . ALA A 1 552 ? 8.412 -0.874 -23.851 1.00 67.62 552 ALA A CA 1
ATOM 4054 C C . ALA A 1 552 ? 6.910 -0.626 -23.619 1.00 67.62 552 ALA A C 1
ATOM 4056 O O . ALA A 1 552 ? 6.509 0.525 -23.460 1.00 67.62 552 ALA A O 1
ATOM 4057 N N . PHE A 1 553 ? 6.107 -1.694 -23.573 1.00 62.56 553 PHE A N 1
ATOM 4058 C CA . PHE A 1 553 ? 4.672 -1.661 -23.293 1.00 62.56 553 PHE A CA 1
ATOM 4059 C C . PHE A 1 553 ? 4.344 -1.967 -21.818 1.00 62.56 553 PHE A C 1
ATOM 4061 O O . PHE A 1 553 ? 3.379 -1.423 -21.280 1.00 62.56 553 PHE A O 1
ATOM 4068 N N . ASP A 1 554 ? 5.164 -2.772 -21.131 1.00 56.28 554 ASP A N 1
ATOM 4069 C CA . ASP A 1 554 ? 4.999 -3.109 -19.713 1.00 56.28 554 ASP A CA 1
ATOM 4070 C C . ASP A 1 554 ? 5.176 -1.868 -18.818 1.00 56.28 554 ASP A C 1
ATOM 4072 O O . ASP A 1 554 ? 6.281 -1.369 -18.596 1.00 56.28 554 ASP A O 1
ATOM 4076 N N . GLY A 1 555 ? 4.065 -1.368 -18.270 1.00 49.31 555 GLY A N 1
ATOM 4077 C CA . GLY A 1 555 ? 4.044 -0.218 -17.357 1.00 49.31 555 GLY A CA 1
ATOM 4078 C C . GLY A 1 555 ? 3.946 1.153 -18.034 1.00 49.31 555 GLY A C 1
ATOM 4079 O O . GLY A 1 555 ? 4.106 2.167 -17.354 1.00 49.31 555 GLY A O 1
ATOM 4080 N N . PHE A 1 556 ? 3.666 1.209 -19.340 1.00 41.41 556 PHE A N 1
ATOM 4081 C CA . PHE A 1 556 ? 3.505 2.461 -20.076 1.00 41.41 556 PHE A CA 1
ATOM 4082 C C . PHE A 1 556 ? 2.041 2.863 -20.285 1.00 41.41 556 PHE A C 1
ATOM 4084 O O . PHE A 1 556 ? 1.203 2.012 -20.588 1.00 41.41 556 PHE A O 1
ATOM 4091 N N . PRO A 1 557 ? 1.706 4.163 -20.195 1.00 43.12 557 PRO A N 1
ATOM 4092 C CA . PRO A 1 557 ? 0.352 4.639 -20.396 1.00 43.12 557 PRO A CA 1
ATOM 4093 C C . PRO A 1 557 ? 0.067 4.810 -21.894 1.00 43.12 557 PRO A C 1
ATOM 4095 O O . PRO A 1 557 ? 0.008 5.933 -22.375 1.00 43.12 557 PRO A O 1
ATOM 4098 N N . HIS A 1 558 ? -0.123 3.715 -22.626 1.00 48.69 558 HIS A N 1
ATOM 4099 C CA . HIS A 1 558 ? -1.132 3.649 -23.697 1.00 48.69 558 HIS A CA 1
ATOM 4100 C C . HIS A 1 558 ? -1.890 2.318 -23.573 1.00 48.69 558 HIS A C 1
ATOM 4102 O O . HIS A 1 558 ? -1.686 1.406 -24.372 1.00 48.69 558 HIS A O 1
ATOM 4108 N N . PRO A 1 559 ? -2.736 2.155 -22.542 1.00 50.12 559 PRO A N 1
ATOM 4109 C CA . PRO A 1 559 ? -3.518 0.950 -22.388 1.00 50.12 559 PRO A CA 1
ATOM 4110 C C . PRO A 1 559 ? -4.933 1.211 -22.905 1.00 50.12 559 PRO A C 1
ATOM 4112 O O . PRO A 1 559 ? -5.577 2.179 -22.500 1.00 50.12 559 PRO A O 1
ATOM 4115 N N . LEU A 1 560 ? -5.480 0.285 -23.694 1.00 48.38 560 LEU A N 1
ATOM 4116 C CA . LEU A 1 560 ? -6.900 0.001 -23.515 1.00 48.38 560 LEU A CA 1
ATOM 4117 C C . LEU A 1 560 ? -7.078 -0.238 -22.013 1.00 48.38 560 LEU A C 1
ATOM 4119 O O . LEU A 1 560 ? -6.466 -1.149 -21.454 1.00 48.38 560 LEU A O 1
ATOM 4123 N N . ARG A 1 561 ? -7.833 0.611 -21.321 1.00 56.69 561 ARG A N 1
ATOM 4124 C CA . ARG A 1 561 ? -8.204 0.358 -19.931 1.00 56.69 561 ARG A CA 1
ATOM 4125 C C . ARG A 1 561 ? -9.086 -0.884 -19.954 1.00 56.69 561 ARG A C 1
ATOM 4127 O O . ARG A 1 561 ? -10.249 -0.781 -20.331 1.00 56.69 561 ARG A O 1
ATOM 4134 N N . VAL A 1 562 ? -8.515 -2.053 -19.650 1.00 57.44 562 VAL A N 1
ATOM 4135 C CA . VAL A 1 562 ? -9.232 -3.334 -19.675 1.00 57.44 562 VAL A CA 1
ATOM 4136 C C . VAL A 1 562 ? -9.738 -3.676 -18.276 1.00 57.44 562 VAL A C 1
ATOM 4138 O O . VAL A 1 562 ? -8.942 -3.953 -17.381 1.00 57.44 562 VAL A O 1
ATOM 4141 N N . ALA A 1 563 ? -11.056 -3.686 -18.083 1.00 60.91 563 ALA A N 1
ATOM 4142 C CA . ALA A 1 563 ? -11.686 -4.095 -16.825 1.00 60.91 563 ALA A CA 1
ATOM 4143 C C . ALA A 1 563 ? -12.173 -5.553 -16.904 1.00 60.91 563 ALA A C 1
ATOM 4145 O O . ALA A 1 563 ? -13.067 -5.865 -17.688 1.00 60.91 563 ALA A O 1
ATOM 4146 N N . VAL A 1 564 ? -11.625 -6.457 -16.086 1.00 67.88 564 VAL A N 1
ATOM 4147 C CA . VAL A 1 564 ? -12.053 -7.869 -16.027 1.00 67.88 564 VAL A CA 1
ATOM 4148 C C . VAL A 1 564 ? -12.706 -8.146 -14.677 1.00 67.88 564 VAL A C 1
ATOM 4150 O O . VAL A 1 564 ? -12.032 -8.168 -13.651 1.00 67.88 564 VAL A O 1
ATOM 4153 N N . MET A 1 565 ? -14.022 -8.367 -14.680 1.00 73.69 565 MET A N 1
ATOM 4154 C CA . MET A 1 565 ? -14.848 -8.405 -13.472 1.00 73.69 565 MET A CA 1
ATOM 4155 C C . MET A 1 565 ? -15.587 -9.737 -13.310 1.00 73.69 565 MET A C 1
ATOM 4157 O O . MET A 1 565 ? -16.283 -10.200 -14.213 1.00 73.69 565 MET A O 1
ATOM 4161 N N . GLY A 1 566 ? -15.499 -10.332 -12.117 1.00 53.47 566 GLY A N 1
ATOM 4162 C CA . GLY A 1 566 ? -16.108 -11.631 -11.788 1.00 53.47 566 GLY A CA 1
ATOM 4163 C C . GLY A 1 566 ? -17.586 -11.600 -11.367 1.00 53.47 566 GLY A C 1
ATOM 4164 O O . GLY A 1 566 ? -18.090 -12.614 -10.891 1.00 53.47 566 GLY A O 1
ATOM 4165 N N . CYS A 1 567 ? -18.274 -10.454 -11.464 1.00 58.53 567 CYS A N 1
ATOM 4166 C CA . CYS A 1 567 ? -19.689 -10.332 -11.098 1.00 58.53 567 CYS A CA 1
ATOM 4167 C C . CYS A 1 567 ? -20.400 -9.196 -11.860 1.00 58.53 567 CYS A C 1
ATOM 4169 O O . CYS A 1 567 ? -19.874 -8.087 -11.974 1.00 58.53 567 CYS A O 1
ATOM 4171 N N . VAL A 1 568 ? -21.635 -9.456 -12.306 1.00 57.47 568 VAL A N 1
ATOM 4172 C CA . VAL A 1 568 ? -22.527 -8.522 -13.035 1.00 57.47 568 VAL A CA 1
ATOM 4173 C C . VAL A 1 568 ? -23.018 -7.324 -12.215 1.00 57.47 568 VAL A C 1
ATOM 4175 O O . VAL A 1 568 ? -23.506 -6.358 -12.792 1.00 57.47 568 VAL A O 1
ATOM 4178 N N . VAL A 1 569 ? -22.878 -7.356 -10.886 1.00 55.12 569 VAL A N 1
ATOM 4179 C CA . VAL A 1 569 ? -23.387 -6.295 -9.996 1.00 55.12 569 VAL A CA 1
ATOM 4180 C C . VAL A 1 569 ? -22.464 -5.073 -9.973 1.00 55.12 569 VAL A C 1
ATOM 4182 O O . VAL A 1 569 ? -22.943 -3.949 -10.089 1.00 55.12 569 VAL A O 1
ATOM 4185 N N . ASN A 1 570 ? -21.148 -5.285 -9.884 1.00 53.53 570 ASN A N 1
ATOM 4186 C CA . ASN A 1 570 ? -20.160 -4.196 -9.861 1.00 53.53 570 ASN A CA 1
ATOM 4187 C C . ASN A 1 570 ? -19.576 -3.901 -11.254 1.00 53.53 570 ASN A C 1
ATOM 4189 O O . ASN A 1 570 ? -19.055 -2.813 -11.496 1.00 53.53 570 ASN A O 1
ATOM 4193 N N . GLY A 1 571 ? -19.715 -4.850 -12.191 1.00 57.44 571 GLY A N 1
ATOM 4194 C CA . GLY A 1 571 ? -19.159 -4.777 -13.544 1.00 57.44 571 GLY A CA 1
ATOM 4195 C C . GLY A 1 571 ? -19.457 -3.479 -14.306 1.00 57.44 571 GLY A C 1
ATOM 4196 O O . GLY A 1 571 ? -18.514 -2.865 -14.796 1.00 57.44 571 GLY A O 1
ATOM 4197 N N . PRO A 1 572 ? -20.716 -3.004 -14.384 1.00 62.91 572 PRO A N 1
ATOM 4198 C CA . PRO A 1 572 ? -21.047 -1.790 -15.136 1.00 62.91 572 PRO A CA 1
ATOM 4199 C C . PRO A 1 572 ? -20.459 -0.499 -14.547 1.00 62.91 572 PRO A C 1
ATOM 4201 O O . PRO A 1 572 ? -20.182 0.442 -15.286 1.00 62.91 572 PRO A O 1
ATOM 4204 N N . GLY A 1 573 ? -20.286 -0.434 -13.222 1.00 63.62 573 GLY A N 1
ATOM 4205 C CA . GLY A 1 573 ? -19.723 0.736 -12.544 1.00 63.62 573 GLY A CA 1
ATOM 4206 C C . GLY A 1 573 ? -18.215 0.853 -12.750 1.00 63.62 573 GLY A C 1
ATOM 4207 O O . GLY A 1 573 ? -17.718 1.942 -13.023 1.00 63.62 573 GLY A O 1
ATOM 4208 N N . GLU A 1 574 ? -17.509 -0.275 -12.684 1.00 58.78 574 GLU A N 1
ATOM 4209 C CA . GLU A 1 574 ? -16.050 -0.348 -12.837 1.00 58.78 574 GLU A CA 1
ATOM 4210 C C . GLU A 1 574 ? -15.609 -0.323 -14.312 1.00 58.78 574 GLU A C 1
ATOM 4212 O O . GLU A 1 574 ? -14.553 0.213 -14.635 1.00 58.78 574 GLU A O 1
ATOM 4217 N N . ALA A 1 575 ? -16.450 -0.806 -15.235 1.00 61.94 575 ALA A N 1
ATOM 4218 C CA . ALA A 1 575 ? -16.200 -0.734 -16.677 1.00 61.94 575 ALA A CA 1
ATOM 4219 C C . ALA A 1 575 ? -16.550 0.629 -17.308 1.00 61.94 575 ALA A C 1
ATOM 4221 O O . ALA A 1 575 ? -16.290 0.836 -18.492 1.00 61.94 575 ALA A O 1
ATOM 4222 N N . ARG A 1 576 ? -17.139 1.569 -16.551 1.00 69.12 576 ARG A N 1
ATOM 4223 C CA . ARG A 1 576 ? -17.585 2.881 -17.062 1.00 69.12 576 ARG A CA 1
ATOM 4224 C C . ARG A 1 576 ? -16.444 3.717 -17.642 1.00 69.12 576 ARG A C 1
ATOM 4226 O O . ARG A 1 576 ? -16.654 4.459 -18.596 1.00 69.12 576 ARG A O 1
ATOM 4233 N N . GLU A 1 577 ? -15.260 3.590 -17.058 1.00 60.78 577 GLU A N 1
ATOM 4234 C CA . GLU A 1 577 ? -14.040 4.270 -17.497 1.00 60.78 577 GLU A CA 1
ATOM 4235 C C . GLU A 1 577 ? -13.073 3.308 -18.201 1.00 60.78 577 GLU A C 1
ATOM 4237 O O . GLU A 1 577 ? -11.921 3.652 -18.421 1.00 60.78 577 GLU A O 1
ATOM 4242 N N . ALA A 1 578 ? -13.514 2.099 -18.548 1.00 61.56 578 ALA A N 1
ATOM 4243 C CA . ALA A 1 578 ? -12.712 1.127 -19.275 1.00 61.56 578 ALA A CA 1
ATOM 4244 C C . ALA A 1 578 ? -12.922 1.294 -20.789 1.00 61.56 578 ALA A C 1
ATOM 4246 O O . ALA A 1 578 ? -14.051 1.470 -21.257 1.00 61.56 578 ALA A O 1
ATOM 4247 N N . ASP A 1 579 ? -11.845 1.221 -21.568 1.00 67.00 579 ASP A N 1
ATOM 4248 C CA . ASP A 1 579 ? -11.920 1.214 -23.033 1.00 67.00 579 ASP A CA 1
ATOM 4249 C C . ASP A 1 579 ? -12.465 -0.128 -23.531 1.00 67.00 579 ASP A C 1
ATOM 4251 O O . ASP A 1 579 ? -13.223 -0.175 -24.497 1.00 67.00 579 ASP A O 1
ATOM 4255 N N . LEU A 1 580 ? -12.178 -1.200 -22.790 1.00 74.12 580 LEU A N 1
ATOM 4256 C CA . LEU A 1 580 ? -12.717 -2.535 -22.996 1.00 74.12 580 LEU A CA 1
ATOM 4257 C C . LEU A 1 580 ? -12.992 -3.185 -21.636 1.00 74.12 580 LEU A C 1
ATOM 4259 O O . LEU A 1 580 ? -12.232 -3.016 -20.691 1.00 74.12 580 LEU A O 1
ATOM 4263 N N . GLY A 1 581 ? -14.054 -3.964 -21.493 1.00 76.56 581 GLY A N 1
ATOM 4264 C CA . GLY A 1 581 ? -14.303 -4.670 -20.243 1.00 76.56 581 GLY A CA 1
ATOM 4265 C C . GLY A 1 581 ? -15.127 -5.928 -20.414 1.00 76.56 581 GLY A C 1
ATOM 4266 O O . GLY A 1 581 ? -15.822 -6.107 -21.411 1.00 76.56 581 GLY A O 1
ATOM 4267 N N . VAL A 1 582 ? -15.065 -6.809 -19.425 1.00 81.06 582 VAL A N 1
ATOM 4268 C CA . VAL A 1 582 ? -15.906 -7.998 -19.351 1.00 81.06 582 VAL A CA 1
ATOM 4269 C C . VAL A 1 582 ? -16.425 -8.191 -17.935 1.00 81.06 582 VAL A C 1
ATOM 4271 O O . VAL A 1 582 ? -15.670 -8.116 -16.968 1.00 81.06 582 VAL A O 1
ATOM 4274 N N . SER A 1 583 ? -17.727 -8.437 -17.811 1.00 82.69 583 SER A N 1
ATOM 4275 C CA . SER A 1 583 ? -18.367 -8.806 -16.551 1.00 82.69 583 SER A CA 1
ATOM 4276 C C . SER A 1 583 ? -19.002 -10.183 -16.675 1.00 82.69 583 SER A C 1
ATOM 4278 O O . SER A 1 583 ? -19.925 -10.374 -17.468 1.00 82.69 583 SER A O 1
ATOM 4280 N N . SER A 1 584 ? -18.496 -11.141 -15.904 1.00 74.38 584 SER A N 1
ATOM 4281 C CA . SER A 1 584 ? -18.862 -12.556 -16.006 1.00 74.38 584 SER A CA 1
ATOM 4282 C C . SER A 1 584 ? -19.723 -13.007 -14.824 1.00 74.38 584 SER A C 1
ATOM 4284 O O . SER A 1 584 ? -19.486 -12.612 -13.685 1.00 74.38 584 SER A O 1
ATOM 4286 N N . GLY A 1 585 ? -20.735 -13.841 -15.081 1.00 74.50 585 GLY A N 1
ATOM 4287 C CA . GLY A 1 585 ? -21.603 -14.431 -14.057 1.00 74.50 585 GLY A CA 1
ATOM 4288 C C . GLY A 1 585 ? -22.721 -15.297 -14.651 1.00 74.50 585 GLY A C 1
ATOM 4289 O O . GLY A 1 585 ? -23.180 -15.053 -15.764 1.00 74.50 585 GLY A O 1
ATOM 4290 N N . ASN A 1 586 ? -23.178 -16.322 -13.920 1.00 74.56 586 ASN A N 1
ATOM 4291 C CA . ASN A 1 586 ? -24.257 -17.236 -14.345 1.00 74.56 586 ASN A CA 1
ATOM 4292 C C . ASN A 1 586 ? -24.059 -17.862 -15.751 1.00 74.56 586 ASN A C 1
ATOM 4294 O O . ASN A 1 586 ? -25.010 -17.964 -16.530 1.00 74.56 586 ASN A O 1
ATOM 4298 N N . GLY A 1 587 ? -22.826 -18.259 -16.095 1.00 75.50 587 GLY A N 1
ATOM 4299 C CA . GLY A 1 587 ? -22.495 -18.912 -17.375 1.00 75.50 587 GLY A CA 1
ATOM 4300 C C . GLY A 1 587 ? -22.502 -17.987 -18.602 1.00 75.50 587 GLY A C 1
ATOM 4301 O O . GLY A 1 587 ? -22.566 -18.463 -19.740 1.00 75.50 587 GLY A O 1
ATOM 4302 N N . LYS A 1 588 ? -22.485 -16.663 -18.395 1.00 76.88 588 LYS A N 1
ATOM 4303 C CA . LYS A 1 588 ? -22.467 -15.638 -19.450 1.00 76.88 588 LYS A CA 1
ATOM 4304 C C . LYS A 1 588 ? -21.514 -14.496 -19.085 1.00 76.88 588 LYS A C 1
ATOM 4306 O O . LYS A 1 588 ? -21.256 -14.258 -17.907 1.00 76.88 588 LYS A O 1
ATOM 4311 N N . GLY A 1 589 ? -21.016 -13.781 -20.090 1.00 81.00 589 GLY A N 1
ATOM 4312 C CA . GLY A 1 589 ? -20.205 -12.576 -19.927 1.00 81.00 589 GLY A CA 1
ATOM 4313 C C . GLY A 1 589 ? -20.769 -11.414 -20.733 1.00 81.00 589 GLY A C 1
ATOM 4314 O O . GLY A 1 589 ? -21.115 -11.578 -21.901 1.00 81.00 589 GLY A O 1
ATOM 4315 N N . GLN A 1 590 ? -20.888 -10.245 -20.114 1.00 83.44 590 GLN A N 1
ATOM 4316 C CA . GLN A 1 590 ? -21.216 -8.993 -20.792 1.00 83.44 590 GLN A CA 1
ATOM 4317 C C . GLN A 1 590 ? -19.922 -8.297 -21.201 1.00 83.44 590 GLN A C 1
ATOM 4319 O O . GLN A 1 590 ? -19.061 -8.077 -20.354 1.00 83.44 590 GLN A O 1
ATOM 4324 N N . ILE A 1 591 ? -19.786 -7.978 -22.486 1.00 82.25 591 ILE A N 1
ATOM 4325 C CA . ILE A 1 591 ? -18.626 -7.286 -23.049 1.00 82.25 591 ILE A CA 1
ATOM 4326 C C . ILE A 1 591 ? -18.947 -5.799 -23.138 1.00 82.25 591 ILE A C 1
ATOM 4328 O O . ILE A 1 591 ? -20.010 -5.421 -23.637 1.00 82.25 591 ILE A O 1
ATOM 4332 N N . PHE A 1 592 ? -18.025 -4.969 -22.670 1.00 80.88 592 PHE A N 1
ATOM 4333 C CA . PHE A 1 592 ? -18.129 -3.520 -22.631 1.00 80.88 592 PHE A CA 1
ATOM 4334 C C . PHE A 1 592 ? -17.060 -2.901 -23.525 1.00 80.88 592 PHE A C 1
ATOM 4336 O O . PHE A 1 592 ? -15.917 -3.342 -23.492 1.00 80.88 592 PHE A O 1
ATOM 4343 N N . VAL A 1 593 ? -17.413 -1.866 -24.280 1.00 77.06 593 VAL A N 1
ATOM 4344 C CA . VAL A 1 593 ? -16.464 -1.009 -25.007 1.00 77.06 593 VAL A CA 1
ATOM 4345 C C . VAL A 1 593 ? -16.826 0.439 -24.691 1.00 77.06 593 VAL A C 1
ATOM 4347 O O . VAL A 1 593 ? -17.993 0.818 -24.819 1.00 77.06 593 VAL A O 1
ATOM 4350 N N . HIS A 1 594 ? -15.858 1.225 -24.211 1.00 76.88 594 HIS A N 1
ATOM 4351 C CA . HIS A 1 594 ? -16.059 2.598 -23.716 1.00 76.88 594 HIS A CA 1
ATOM 4352 C C . HIS A 1 594 ? -17.277 2.742 -22.778 1.00 76.88 594 HIS A C 1
ATOM 4354 O O . HIS A 1 594 ? -18.135 3.613 -22.952 1.00 76.88 594 HIS A O 1
ATOM 4360 N N . GLY A 1 595 ? -17.401 1.824 -21.814 1.00 71.94 595 GLY A N 1
ATOM 4361 C CA . GLY A 1 595 ? -18.483 1.816 -20.824 1.00 71.94 595 GLY A CA 1
ATOM 4362 C C . GLY A 1 595 ? -19.875 1.404 -21.328 1.00 71.94 595 GLY A C 1
ATOM 4363 O O . GLY A 1 595 ? -20.819 1.414 -20.537 1.00 71.94 595 GLY A O 1
ATOM 4364 N N . LYS A 1 596 ? -20.044 1.017 -22.603 1.00 78.81 596 LYS A N 1
ATOM 4365 C CA . LYS A 1 596 ? -21.319 0.515 -23.156 1.00 78.81 596 LYS A CA 1
ATOM 4366 C C . LYS A 1 596 ? -21.277 -0.998 -23.351 1.00 78.81 596 LYS A C 1
ATOM 4368 O O . LYS A 1 596 ? -20.300 -1.514 -23.882 1.00 78.81 596 LYS A O 1
ATOM 4373 N N . VAL A 1 597 ? -22.351 -1.703 -22.983 1.00 83.56 597 VAL A N 1
ATOM 4374 C CA . VAL A 1 597 ? -22.492 -3.140 -23.283 1.00 83.56 597 VAL A CA 1
ATOM 4375 C C . VAL A 1 597 ? -22.646 -3.317 -24.792 1.00 83.56 597 VAL A C 1
ATOM 4377 O O . VAL A 1 597 ? -23.634 -2.862 -25.364 1.00 83.56 597 VAL A O 1
ATOM 4380 N N . VAL A 1 598 ? -21.691 -3.994 -25.426 1.00 83.12 598 VAL A N 1
ATOM 4381 C CA . VAL A 1 598 ? -21.704 -4.274 -26.872 1.00 83.12 598 VAL A CA 1
ATOM 4382 C C . VAL A 1 598 ? -22.159 -5.695 -27.194 1.00 83.12 598 VAL A C 1
ATOM 4384 O O . VAL A 1 598 ? -22.721 -5.933 -28.259 1.00 83.12 598 VAL A O 1
ATOM 4387 N N . ALA A 1 599 ? -21.965 -6.641 -26.270 1.00 83.19 599 ALA A N 1
ATOM 4388 C CA . ALA A 1 599 ? -22.388 -8.027 -26.445 1.00 83.19 599 ALA A CA 1
ATOM 4389 C C . ALA A 1 599 ? -22.644 -8.721 -25.101 1.00 83.19 599 ALA A C 1
ATOM 4391 O O . ALA A 1 599 ? -22.070 -8.365 -24.076 1.00 83.19 599 ALA A O 1
ATOM 4392 N N . THR A 1 600 ? -23.490 -9.754 -25.103 1.00 86.50 600 THR A N 1
ATOM 4393 C CA . THR A 1 600 ? -23.570 -10.741 -24.016 1.00 86.50 600 THR A CA 1
ATOM 4394 C C . THR A 1 600 ? -23.325 -12.116 -24.611 1.00 86.50 600 THR A C 1
ATOM 4396 O O . THR A 1 600 ? -24.092 -12.563 -25.463 1.00 86.50 600 THR A O 1
ATOM 4399 N N . VAL A 1 601 ? -22.263 -12.782 -24.172 1.00 81.88 601 VAL A N 1
ATOM 4400 C CA . VAL A 1 601 ? -21.778 -14.031 -24.762 1.00 81.88 601 VAL A CA 1
ATOM 4401 C C . VAL A 1 601 ? -21.831 -15.184 -23.757 1.00 81.88 601 VAL A C 1
ATOM 4403 O O . VAL A 1 601 ? -21.738 -14.948 -22.551 1.00 81.88 601 VAL A O 1
ATOM 4406 N N . PRO A 1 602 ? -22.028 -16.435 -24.209 1.00 79.94 602 PRO A N 1
ATOM 4407 C CA . PRO A 1 602 ? -21.898 -17.609 -23.346 1.00 79.94 602 PRO A CA 1
ATOM 4408 C C . PRO A 1 602 ? -20.457 -17.774 -22.841 1.00 79.94 602 PRO A C 1
ATOM 4410 O O . PRO A 1 602 ? -19.517 -17.268 -23.450 1.00 79.94 602 PRO A O 1
ATOM 4413 N N . GLU A 1 603 ? -20.283 -18.502 -21.736 1.00 72.19 603 GLU A N 1
ATOM 4414 C CA . GLU A 1 603 ? -19.003 -18.667 -21.027 1.00 72.19 603 GLU A CA 1
ATOM 4415 C C . GLU A 1 603 ? -17.816 -19.057 -21.921 1.00 72.19 603 GLU A C 1
ATOM 4417 O O . GLU A 1 603 ? -16.736 -18.480 -21.820 1.00 72.19 603 GLU A O 1
ATOM 4422 N N . ASN A 1 604 ? -18.038 -19.953 -22.882 1.00 76.62 604 ASN A N 1
ATOM 4423 C CA . ASN A 1 604 ? -17.019 -20.404 -23.832 1.00 76.62 604 ASN A CA 1
ATOM 4424 C C . ASN A 1 604 ? -16.589 -19.348 -24.870 1.00 76.62 604 ASN A C 1
ATOM 4426 O O . ASN A 1 604 ? -15.737 -19.636 -25.702 1.00 76.62 604 ASN A O 1
ATOM 4430 N N . LYS A 1 605 ? -17.195 -18.157 -24.856 1.00 70.69 605 LYS A N 1
ATOM 4431 C CA . LYS A 1 605 ? -16.906 -17.034 -25.759 1.00 70.69 605 LYS A CA 1
ATOM 4432 C C . LYS A 1 605 ? -16.431 -15.774 -25.034 1.00 70.69 605 LYS A C 1
ATOM 4434 O O . LYS A 1 605 ? -16.136 -14.775 -25.686 1.00 70.69 605 LYS A O 1
ATOM 4439 N N . ILE A 1 606 ? -16.317 -15.826 -23.707 1.00 73.06 606 ILE A N 1
ATOM 4440 C CA . ILE A 1 606 ? -15.917 -14.699 -22.848 1.00 73.06 606 ILE A CA 1
ATOM 4441 C C . ILE A 1 606 ? -14.474 -14.249 -23.102 1.00 73.06 606 ILE A C 1
ATOM 4443 O O . ILE A 1 606 ? -14.176 -13.082 -22.892 1.00 73.06 606 ILE A O 1
ATOM 4447 N N . VAL A 1 607 ? -13.594 -15.141 -23.563 1.00 57.84 607 VAL A N 1
ATOM 4448 C CA . VAL A 1 607 ? -12.184 -14.817 -23.844 1.00 57.84 607 VAL A CA 1
ATOM 4449 C C . VAL A 1 607 ? -12.003 -14.302 -25.272 1.00 57.84 607 VAL A C 1
ATOM 4451 O O . VAL A 1 607 ? -11.378 -13.264 -25.473 1.00 57.84 607 VAL A O 1
ATOM 4454 N N . ASP A 1 608 ? -12.600 -14.985 -26.252 1.00 66.12 608 ASP A N 1
ATOM 4455 C CA . ASP A 1 608 ? -12.456 -14.641 -27.673 1.00 66.12 608 ASP A CA 1
ATOM 4456 C C . ASP A 1 608 ? -13.053 -13.257 -27.988 1.00 66.12 608 ASP A C 1
ATOM 4458 O O . ASP A 1 608 ? -12.457 -12.453 -28.699 1.00 66.12 608 ASP A O 1
ATOM 4462 N N . THR A 1 609 ? -14.224 -12.948 -27.422 1.00 68.38 609 THR A N 1
ATOM 4463 C CA . THR A 1 609 ? -15.009 -11.766 -27.823 1.00 68.38 609 THR A CA 1
ATOM 4464 C C . THR A 1 609 ? -14.363 -10.430 -27.413 1.00 68.38 609 THR A C 1
ATOM 4466 O O . THR A 1 609 ? -14.285 -9.533 -28.251 1.00 68.38 609 THR A O 1
ATOM 4469 N N . PRO A 1 610 ? -13.861 -10.236 -26.175 1.00 61.03 610 PRO A N 1
ATOM 4470 C CA . PRO A 1 610 ? -13.112 -9.029 -25.823 1.00 61.03 610 PRO A CA 1
ATOM 4471 C C . PRO A 1 610 ? -11.836 -8.872 -26.645 1.00 61.03 610 PRO A C 1
ATOM 4473 O O . PRO A 1 610 ? -11.502 -7.754 -27.013 1.00 61.03 610 PRO A O 1
ATOM 4476 N N . LEU A 1 611 ? -11.147 -9.972 -26.965 1.00 54.94 611 LEU A N 1
ATOM 4477 C CA . LEU A 1 611 ? -9.925 -9.933 -27.764 1.00 54.94 611 LEU A CA 1
ATOM 4478 C C . LEU A 1 611 ? -10.204 -9.430 -29.190 1.00 54.94 611 LEU A C 1
ATOM 4480 O O . LEU A 1 611 ? -9.479 -8.574 -29.685 1.00 54.94 611 LEU A O 1
ATOM 4484 N N . GLU A 1 612 ? -11.297 -9.876 -29.816 1.00 68.31 612 GLU A N 1
ATOM 4485 C CA . GLU A 1 612 ? -11.747 -9.351 -31.114 1.00 68.31 612 GLU A CA 1
ATOM 4486 C C . GLU A 1 612 ? -12.051 -7.844 -31.066 1.00 68.31 612 GLU A C 1
ATOM 4488 O O . GLU A 1 612 ? -11.712 -7.108 -31.992 1.00 68.31 612 GLU A O 1
ATOM 4493 N N . HIS A 1 613 ? -12.667 -7.360 -29.982 1.00 66.06 613 HIS A N 1
ATOM 4494 C CA . HIS A 1 613 ? -12.933 -5.931 -29.799 1.00 66.06 613 HIS A CA 1
ATOM 4495 C C . HIS A 1 613 ? -11.667 -5.125 -29.488 1.00 66.06 613 HIS A C 1
ATOM 4497 O O . HIS A 1 613 ? -11.541 -4.008 -29.981 1.00 66.06 613 HIS A O 1
ATOM 4503 N N . ALA A 1 614 ? -10.721 -5.687 -28.731 1.00 57.66 614 ALA A N 1
ATOM 4504 C CA . ALA A 1 614 ? -9.416 -5.079 -28.483 1.00 57.66 614 ALA A CA 1
ATOM 4505 C C . ALA A 1 614 ? -8.668 -4.840 -29.799 1.00 57.66 614 ALA A C 1
ATOM 4507 O O . ALA A 1 614 ? -8.157 -3.748 -30.017 1.00 57.66 614 ALA A O 1
ATOM 4508 N N . LEU A 1 615 ? -8.674 -5.837 -30.691 1.00 52.31 615 LEU A N 1
ATOM 4509 C CA . LEU A 1 615 ? -8.021 -5.764 -31.999 1.00 52.31 615 LEU A CA 1
ATOM 4510 C C . LEU A 1 615 ? -8.656 -4.693 -32.900 1.00 52.31 615 LEU A C 1
ATOM 4512 O O . LEU A 1 615 ? -7.934 -3.894 -33.489 1.00 52.31 615 LEU A O 1
ATOM 4516 N N . ARG A 1 616 ? -9.993 -4.590 -32.939 1.00 62.62 616 ARG A N 1
ATOM 4517 C CA . ARG A 1 616 ? -10.682 -3.526 -33.700 1.00 62.62 616 ARG A CA 1
ATOM 4518 C C . ARG A 1 616 ? -10.410 -2.122 -33.163 1.00 62.62 616 ARG A C 1
ATOM 4520 O O . ARG A 1 616 ? -10.319 -1.185 -33.941 1.00 62.62 616 ARG A O 1
ATOM 4527 N N . LEU A 1 617 ? -10.264 -1.965 -31.846 1.00 57.41 617 LEU A N 1
ATOM 4528 C CA . LEU A 1 617 ? -9.928 -0.674 -31.227 1.00 57.41 617 LEU A CA 1
ATOM 4529 C C . LEU A 1 617 ? -8.483 -0.232 -31.512 1.00 57.41 617 LEU A C 1
ATOM 4531 O O . LEU A 1 617 ? -8.132 0.913 -31.237 1.00 57.41 617 LEU A O 1
ATOM 4535 N N . THR A 1 618 ? -7.657 -1.129 -32.056 1.00 46.31 618 THR A N 1
ATOM 4536 C CA . THR A 1 618 ? -6.269 -0.859 -32.448 1.00 46.31 618 THR A CA 1
ATOM 4537 C C . THR A 1 618 ? -6.071 -0.693 -33.961 1.00 46.31 618 THR A C 1
ATOM 4539 O O . THR A 1 618 ? -4.961 -0.376 -34.384 1.00 46.31 618 THR A O 1
ATOM 4542 N N . GLU A 1 619 ? -7.115 -0.861 -34.783 1.00 45.19 619 GLU A N 1
ATOM 4543 C CA . GLU A 1 619 ? -7.055 -0.631 -36.235 1.00 45.19 619 GLU A CA 1
ATOM 4544 C C . GLU A 1 619 ? -7.299 0.859 -36.575 1.00 45.19 619 GLU A C 1
ATOM 4546 O O . GLU A 1 619 ? -8.219 1.479 -36.034 1.00 45.19 619 GLU A O 1
ATOM 4551 N N . PRO A 1 620 ? -6.501 1.482 -37.466 1.00 36.59 620 PRO A N 1
ATOM 4552 C CA . PRO A 1 620 ? -6.694 2.877 -37.842 1.00 36.59 620 PRO A CA 1
ATOM 4553 C C . PRO A 1 620 ? -7.860 3.016 -38.831 1.00 36.59 620 PRO A C 1
ATOM 4555 O O . PRO A 1 620 ? -7.695 2.824 -40.034 1.00 36.59 620 PRO A O 1
ATOM 4558 N N . GLY A 1 621 ? -9.026 3.408 -38.314 1.00 47.34 621 GLY A N 1
ATOM 4559 C CA . GLY A 1 621 ? -10.153 3.904 -39.105 1.00 47.34 621 GLY A CA 1
ATOM 4560 C C . GLY A 1 621 ? -11.473 3.194 -38.829 1.00 47.34 621 GLY A C 1
ATOM 4561 O O . GLY A 1 621 ? -11.762 2.178 -39.442 1.00 47.34 621 GLY A O 1
ATOM 4562 N N . ASP A 1 622 ? -12.304 3.795 -37.976 1.00 31.55 622 ASP A N 1
ATOM 4563 C CA . ASP A 1 622 ? -13.750 3.853 -38.208 1.00 31.55 622 ASP A CA 1
ATOM 4564 C C . ASP A 1 622 ? -14.349 4.979 -37.349 1.00 31.55 622 ASP A C 1
ATOM 4566 O O . ASP A 1 622 ? -14.350 4.938 -36.115 1.00 31.55 622 ASP A O 1
ATOM 4570 N N . GLU A 1 623 ? -14.819 6.035 -38.014 1.00 37.22 623 GLU A N 1
ATOM 4571 C CA . GLU A 1 623 ? -15.672 7.045 -37.396 1.00 37.22 623 GLU A CA 1
ATOM 4572 C C . GLU A 1 623 ? -16.984 6.389 -36.942 1.00 37.22 623 GLU A C 1
ATOM 4574 O O . GLU A 1 623 ? -17.552 5.536 -37.624 1.00 37.22 623 GLU A O 1
ATOM 4579 N N . GLN A 1 624 ? -17.481 6.798 -35.772 1.00 31.14 624 GLN A N 1
ATOM 4580 C CA . GLN A 1 624 ? -18.743 6.305 -35.219 1.00 31.14 624 GLN A CA 1
ATOM 4581 C C . GLN A 1 624 ? -19.899 6.473 -36.223 1.00 31.14 624 GLN A C 1
ATOM 4583 O O . GLN A 1 624 ? -20.017 7.536 -36.841 1.00 31.14 624 GLN A O 1
ATOM 4588 N N . PRO A 1 625 ? -20.818 5.493 -36.343 1.00 33.19 625 PRO A N 1
ATOM 4589 C CA . PRO A 1 625 ? -22.021 5.676 -37.136 1.00 33.19 625 PRO A CA 1
ATOM 4590 C C . PRO A 1 625 ? -22.859 6.793 -36.508 1.00 33.19 625 PRO A C 1
ATOM 4592 O O . PRO A 1 625 ? -23.278 6.719 -35.352 1.00 33.19 625 PRO A O 1
ATOM 4595 N N . THR A 1 626 ? -23.077 7.847 -37.287 1.00 34.25 626 THR A N 1
ATOM 4596 C CA . THR A 1 626 ? -23.957 8.964 -36.954 1.00 34.25 626 THR A CA 1
ATOM 4597 C C . THR A 1 626 ? -25.384 8.453 -36.752 1.00 34.25 626 THR A C 1
ATOM 4599 O O . THR A 1 626 ? -25.960 7.801 -37.625 1.00 34.25 626 THR A O 1
ATOM 4602 N N . GLU A 1 627 ? -25.966 8.736 -35.583 1.00 30.84 627 GLU A N 1
ATOM 4603 C CA . GLU A 1 627 ? -27.382 8.483 -35.314 1.00 30.84 627 GLU A CA 1
ATOM 4604 C C . GLU A 1 627 ? -28.236 9.307 -36.288 1.00 30.84 627 GLU A C 1
ATOM 4606 O O . GLU A 1 627 ? -28.231 10.540 -36.271 1.00 30.84 627 GLU A O 1
ATOM 4611 N N . ALA A 1 628 ? -28.979 8.619 -37.155 1.00 33.16 628 ALA A N 1
ATOM 4612 C CA . ALA A 1 628 ? -30.025 9.244 -37.948 1.00 33.16 628 ALA A CA 1
ATOM 4613 C C . ALA A 1 628 ? -31.170 9.693 -37.018 1.00 33.16 628 ALA A C 1
ATOM 4615 O O . ALA A 1 628 ? -31.602 8.906 -36.169 1.00 33.16 628 ALA A O 1
ATOM 4616 N N . PRO A 1 629 ? -31.709 10.916 -37.170 1.00 38.66 629 PRO A N 1
ATOM 4617 C CA . PRO A 1 629 ? -32.851 11.347 -36.382 1.00 38.66 629 PRO A CA 1
ATOM 4618 C C . PRO A 1 629 ? -34.101 10.607 -36.871 1.00 38.66 629 PRO A C 1
ATOM 4620 O O . PRO A 1 629 ? -34.443 10.655 -38.054 1.00 38.66 629 PRO A O 1
ATOM 4623 N N . VAL A 1 630 ? -34.780 9.913 -35.960 1.00 35.72 630 VAL A N 1
ATOM 4624 C CA . VAL A 1 630 ? -36.078 9.278 -36.226 1.00 35.72 630 VAL A CA 1
ATOM 4625 C C . VAL A 1 630 ? -37.197 10.284 -35.881 1.00 35.72 630 VAL A C 1
ATOM 4627 O O . VAL A 1 630 ? -37.075 10.954 -34.854 1.00 35.72 630 VAL A O 1
ATOM 4630 N N . PRO A 1 631 ? -38.229 10.431 -36.740 1.00 43.06 631 PRO A N 1
ATOM 4631 C CA . PRO A 1 631 ? -39.309 11.423 -36.624 1.00 43.06 631 PRO A CA 1
ATOM 4632 C C . PRO A 1 631 ? -40.279 11.225 -35.454 1.00 43.06 631 PRO A C 1
ATOM 4634 O O . PRO A 1 631 ? -40.446 10.070 -34.995 1.00 43.06 631 PRO A O 1
#

Radius of gyration: 35.28 Å; chains: 1; bounding box: 79×52×101 Å

Sequence (631 aa):
MAVRFPDRVFDVGIAEQHAVTSAAGLAMGGCHPVVAVYATFLNRAFDQVLMDVALHQLPVTFVLDRAGITGPDGPSHHGMWDLSILAPVPGMRVAAPRDAARLRELLREAVAVSDGPTALRLPKATTGADIEALVRMDGLDILHRSTRRPLDVLLVCVGATAPATLEAARRLEEAEGIGSTVVDPRWAIPVNSALLHLAARHRLAVTIEDNTRTGGFGTLLAHACTDAAITTPVHNIGLPRAFVPQGTRTGLLAQTGLGPAGITETVLHVRAALTTYGLTPSQATSRHAEASMTTDLGMPDPPPTTPERRQTRQIHVGDVPVGGGAPVSVQTMTTTLTADVDATLQQIAEVTAAGCDIVRVAVPSQDDADALPAIAARSPIPVIADIHIQPRYVFAAIDAGCAAVRVNPGNIKKFDDKVAEIAQAASAAGVPIRIGVNAGSLDPRLLARHGAATPQALAESALWECALFEEHGFRDIKIAVKHHDPMTMVAANRILAEQCDYPLHLGVTEAGPAFQGSVKSAVAFAVLLADGIGDTIRVSLSAHPVEQVKAAFDGFPHPLRVAVMGCVVNGPGEAREADLGVSSGNGKGQIFVHGKVVATVPENKIVDTPLEHALRLTEPGDEQPTEAPVP

Foldseek 3Di:
DCVVCVVQDDDPDLCLLCQLLVQLVVQVVVDQEEREDALLSVVVNLCSQAPSFQVQQGRYEYEHEQAFDQFQVFLSRGSQCNLLSQVVRPPEWEFAAQADVLVVVVVVVSNVRGRGYYYYRHHNDDGDDDQDAPDDDQQKGWRDWDPPAAQAEEEEEGHNLQVQRVLLQVCCCPVVVHTYIYIYNRILPPRRVVVLVSLLRYQAYEYQDSHEPNSGSLVNSQVVNVVVVRPRYGHYQYAYPDGQGHHGPQVSCVVSLSGNVSVNVVCVVVSVVSVVDPDDPDDPPDPDPPPPPPPPPVDPDPDDDFADAQQFDWAWLPPQIFGRPGPAAEEFEDPDQLLPQVVRLVLLVLQVVLVHQEYEYEDPDPSNLVSLLVNCVRRPHAYEYEDEEDPVSLLSNLVSNHSEYEYAVLRYPCVLVCLLVSLVSCVVSSHAYEHEFEQVRQRVVLCVVVVGSALVSQLVRQVVVQVSSVVNVHDSYAYEYEYQQLVRRLSNQVVNSVVHRHAYEDEYPCQEALPSQLVRRLVSVVSQVSNSHHRYYWRDHPDRRSSRSVSVVVNDPPDQQEAEAAAPPCQLVVCCCGCWYWYDDPQWIFIDHNSDGPDIGGNVCRVVVSVVVVVVVPDPDDDDPDDDDDD